Protein 4QDI (pdb70)

Secondary structure (DSSP, 8-state):
-----B-HHHHHHHHT-EEGGG---SS-B-EEE--TTT--TTEEEE--EETTEEGGGGHHHHHHTT--EEEESS--SSSSEEEE-S-HHHHHHHHHHHHHHH-TT-EEEEEE-SS-HHHHHHHHHHHHHHHS-EEE--TT--STTHHHHHHTT--TT--EEEEE----STTHHHHHHHHH--SEEEE----PPPTT-TTHHHHHHHHHGGGGTTPPTT-EEEEESSSTTHHHHHHHTTTSEEEEESTTSSBEEEEEEE-SS-EEEEEEETTEEEEEEESS-SHHHHHHHHHHHHHHHHTT--HHHHHHHHHT--PPTTSSEEEEETTEEEEE--S---HHHHHHHHHHHHTS-SEEEEEB---TT-TTTHHHHHHHHHHHHTTSS-SBEEEESTTHHHHHHHHSTTTTTEEEES-HHHHHHHHHHHHHTT-S--EEEEE---GGG-HHHHHHHHH--

Radius of gyration: 24.35 Å; Cα contacts (8 Å, |Δi|>4): 1030; chains: 1; bounding box: 67×55×60 Å

Nearest PDB structures (foldseek):
  4qdi-assembly1_A  TM=1.002E+00  e=4.844E-98  Acinetobacter baumannii AB307-0294
  4ziy-assembly1_A  TM=9.920E-01  e=1.081E-87  Acinetobacter baumannii AB5075
  4qf5-assembly2_B  TM=9.243E-01  e=7.852E-89  Acinetobacter baumannii AB307-0294
  4cvk-assembly1_A  TM=8.234E-01  e=1.885E-43  Pseudomonas aeruginosa PAO1
  3zm6-assembly1_A  TM=6.367E-01  e=4.715E-33  Streptococcus pneumoniae R6

Foldseek 3Di:
DQFDWAAQVLLCVLQVFAKVVNDHDPDIAREEDADLQPQAARHEHQWAADDPGTSVVRPVSNVVRHAQHYEECDDDPDRHIYGHHPHSLVSLLSSLLSLLVVLVLAAEEEEEEQDLQQQLQLLLCLLVVVPFDEQEQDDPLAWSNSLSNSSSRDDNRHNYYYHYHYDQADPGLLNSLQSNQHLEYEYLAQDFAADVHPCTSVRSLNRRLSNLVRRDPQGEYEAECDYPCRVVSCVSNVVYHYFYFDPPGQWYWPPWDFALQWIWTWIHHPQGIDIATARHGDPVSRSSLSSSQRRCVSVVRHPVSSRVSRNPGDGDFLCQDWDDDPLEIETRNAAADDLVRVVVLLVSQVSDDWAGEEAEEQRPRPVPCSLVSLLCCLCVSLVDPHQAYEYEDPNQVSSCNSVVVRNVRYDYYHALVVCLVVVLVVPCVVPPIYYYYHYYHGNVNPCVVSVVVNSVD

CATH classification: 3.40.1390.10 (+2 more: 3.40.1190.10, 3.90.190.20)

InterPro domains:
  IPR000713 Mur ligase, N-terminal catalytic domain [PF01225] (36-87)
  IPR004101 Mur ligase, C-terminal [PF02875] (326-436)
  IPR005863 UDP-N-acetylmuramoyl-tripeptide--D-alanyl-D-alanine ligase [MF_02019] (14-463)
  IPR005863 UDP-N-acetylmuramoyl-tripeptide--D-alanyl-D-alanine ligase [TIGR01143] (42-461)
  IPR013221 Mur ligase, central [PF08245] (120-303)
  IPR035911 MurE/MurF, N-terminal [SSF63418] (13-109)
  IPR036565 Mur-like, catalytic domain superfamily [G3DSA:3.40.1190.10] (94-322)
  IPR036565 Mur-like, catalytic domain superfamily [SSF53623] (114-323)
  IPR036615 Mur ligase, C-terminal domain superfamily [G3DSA:3.90.190.20] (323-466)
  IPR036615 Mur ligase, C-terminal domain superfamily [SSF53244] (325-461)
  IPR051046 MurCDEF Family: Cell Wall and Coenzyme F430 Synthesis [PTHR43024] (14-463)

Solvent-accessible surface area: 20501 Å² total; per-residue (Å²): 130,109,52,51,52,7,59,12,118,58,0,52,82,15,13,138,8,129,18,34,168,125,96,90,18,163,107,104,1,78,76,19,21,38,44,11,164,98,2,80,70,28,0,0,0,0,0,13,91,33,164,223,105,24,9,7,108,96,2,73,75,0,42,86,76,29,1,118,11,0,0,0,31,101,65,40,154,39,88,4,10,3,0,11,10,104,58,0,86,86,2,1,2,64,0,0,31,48,16,18,123,103,9,92,67,4,99,0,0,0,0,0,0,35,71,22,34,18,12,0,4,42,0,0,4,24,0,0,67,95,70,22,63,23,18,43,2,129,52,113,45,24,72,59,29,1,0,0,52,1,0,17,38,0,66,141,65,8,66,34,1,0,0,5,0,17,15,54,103,145,37,75,0,36,72,2,0,123,16,0,56,0,35,3,0,0,0,7,43,6,20,120,30,112,114,84,32,198,36,24,76,81,11,7,6,132,0,1,14,22,0,2,156,40,13,46,114,168,8,18,0,0,0,3,46,112,29,109,17,16,71,86,0,90,111,44,0,150,95,42,110,50,35,5,11,15,132,71,14,54,0,60,24,48,121,59,107,77,68,64,82,27,0,29,0,42,0,49,16,79,128,35,63,32,90,0,152,0,57,14,3,20,98,132,20,2,83,15,0,5,0,0,0,0,0,0,16,22,27,67,9,50,9,116,37,0,16,111,0,0,58,113,5,147,32,12,82,4,58,36,32,45,58,144,103,90,86,44,25,14,0,17,14,3,80,68,10,64,51,94,33,0,89,46,4,8,101,17,0,28,77,13,123,37,33,34,2,0,0,2,3,9,8,30,148,48,76,104,44,10,132,93,22,2,43,40,2,0,96,54,7,0,63,21,98,4,53,47,1,1,1,9,9,161,79,2,54,2,0,66,59,2,1,51,99,59,56,147,49,4,33,22,34,120,62,30,80,46,0,44,76,65,2,72,60,8,23,139,97,23,51,131,90,51,2,3,6,0,0,8,0,10,117,125,17,89,2,47,56,0,16,50,60,14,52,163,92

B-factor: mean 41.34, std 25.33, range [12.72, 108.92]

Structure (mmCIF, N/CA/C/O backbone):
data_4QDI
#
_entry.id   4QDI
#
_cell.length_a   85.783
_cell.length_b   85.783
_cell.length_c   130.203
_cell.angle_alpha   90.00
_cell.angle_beta   90.00
_cell.angle_gamma   120.00
#
_symmetry.space_group_name_H-M   'P 32 2 1'
#
loop_
_entity.id
_entity.type
_entity.pdbx_description
1 polymer 'UDP-N-acetylmuramoyl-tripeptide--D-alanyl-D-alanine ligase'
2 non-polymer "ADENOSINE-5'-TRIPHOSPHATE"
3 non-polymer "URIDINE-5'-DIPHOSPHATE"
4 non-polymer 'MAGNESIUM ION'
5 non-polymer 1,2-ETHANEDIOL
6 water water
#
loop_
_atom_site.group_PDB
_atom_site.id
_atom_site.type_symbol
_atom_site.label_atom_id
_atom_site.label_alt_id
_atom_site.label_comp_id
_atom_site.label_asym_id
_atom_site.label_entity_id
_atom_site.label_seq_id
_atom_site.pdbx_PDB_ins_code
_atom_site.Cartn_x
_atom_site.Cartn_y
_atom_site.Cartn_z
_atom_site.occupancy
_atom_site.B_iso_or_equiv
_atom_site.auth_seq_id
_atom_site.auth_comp_id
_atom_site.auth_asym_id
_atom_site.auth_atom_id
_atom_site.pdbx_PDB_model_num
ATOM 1 N N . VAL A 1 15 ? -23.482 8.477 -11.262 1.00 58.15 9 VAL A N 1
ATOM 2 C CA . VAL A 1 15 ? -22.126 7.901 -11.029 1.00 58.06 9 VAL A CA 1
ATOM 3 C C . VAL A 1 15 ? -21.146 8.363 -12.109 1.00 57.75 9 VAL A C 1
ATOM 4 O O . VAL A 1 15 ? -21.558 8.835 -13.170 1.00 59.14 9 VAL A O 1
ATOM 6 N N . PRO A 1 16 ? -19.833 8.238 -11.851 1.00 56.25 10 PRO A N 1
ATOM 7 C CA . PRO A 1 16 ? -19.247 7.697 -10.620 1.00 53.83 10 PRO A CA 1
ATOM 8 C C . PRO A 1 16 ? -19.564 8.560 -9.403 1.00 50.26 10 PRO A C 1
ATOM 9 O O . PRO A 1 16 ? -20.281 9.560 -9.495 1.00 51.09 10 PRO A O 1
ATOM 13 N N . LEU A 1 17 ? -19.030 8.157 -8.261 1.00 44.17 11 LEU A N 1
ATOM 14 C CA . LEU A 1 17 ? -19.227 8.898 -7.031 1.00 39.30 11 LEU A CA 1
ATOM 15 C C . LEU A 1 17 ? -17.860 9.196 -6.441 1.00 35.88 11 LEU A C 1
ATOM 16 O O . LEU A 1 17 ? -16.932 8.397 -6.559 1.00 32.95 11 LEU A O 1
ATOM 21 N N . GLU A 1 18 ? -17.722 10.358 -5.825 1.00 32.90 12 GLU A N 1
ATOM 22 C CA . GLU A 1 18 ? -16.460 10.687 -5.201 1.00 31.54 12 GLU A CA 1
ATOM 23 C C . GLU A 1 18 ? -16.469 9.881 -3.910 1.00 29.80 12 GLU A C 1
ATOM 24 O O . GLU A 1 18 ? -17.405 9.980 -3.118 1.00 29.19 12 GLU A O 1
ATOM 30 N N . PRO A 1 19 ? -15.439 9.054 -3.691 1.00 29.48 13 PRO A N 1
ATOM 31 C CA . PRO A 1 19 ? -15.361 8.231 -2.482 1.00 30.57 13 PRO A CA 1
ATOM 32 C C . PRO A 1 19 ? -15.197 8.997 -1.173 1.00 29.28 13 PRO A C 1
ATOM 33 O O . PRO A 1 19 ? -14.896 10.190 -1.160 1.00 29.56 13 PRO A O 1
ATOM 37 N N . TRP A 1 20 ? -15.419 8.290 -0.073 1.00 28.42 14 TRP A N 1
ATOM 38 C CA . TRP A 1 20 ? -15.278 8.853 1.263 1.00 27.80 14 TRP A CA 1
ATOM 39 C C . TRP A 1 20 ? -14.176 8.107 1.985 1.00 29.21 14 TRP A C 1
ATOM 40 O O . TRP A 1 20 ? -13.940 6.928 1.718 1.00 28.60 14 TRP A O 1
ATOM 51 N N . THR A 1 21 ? -13.505 8.789 2.905 1.00 28.90 15 THR A N 1
ATOM 52 C CA . THR A 1 21 ? -12.478 8.141 3.702 1.00 28.50 15 THR A CA 1
ATOM 53 C C . THR A 1 21 ? -13.159 7.892 5.042 1.00 27.98 15 THR A C 1
ATOM 54 O O . THR A 1 21 ? -14.192 8.494 5.337 1.00 27.64 15 THR A O 1
ATOM 58 N N . ALA A 1 22 ? -12.603 7.002 5.852 1.00 28.40 16 ALA A N 1
ATOM 59 C CA . ALA A 1 22 ? -13.191 6.725 7.154 1.00 27.88 16 ALA A CA 1
ATOM 60 C C . ALA A 1 22 ? -13.195 8.004 7.992 1.00 29.11 16 ALA A C 1
ATOM 61 O O . ALA A 1 22 ? -14.162 8.307 8.693 1.00 28.21 16 ALA A O 1
ATOM 63 N N . GLN A 1 23 ? -12.105 8.758 7.908 1.00 30.16 17 GLN A N 1
ATOM 64 C CA . GLN A 1 23 ? -11.979 9.999 8.662 1.00 31.48 17 GLN A CA 1
ATOM 65 C C . GLN A 1 23 ? -13.104 10.974 8.327 1.00 29.12 17 GLN A C 1
ATOM 66 O O . GLN A 1 23 ? -13.739 11.526 9.222 1.00 29.64 17 GLN A O 1
ATOM 72 N N . GLN A 1 24 ? -13.348 11.183 7.037 1.00 28.87 18 GLN A N 1
ATOM 73 C CA . GLN A 1 24 ? -14.401 12.100 6.614 1.00 27.89 18 GLN A CA 1
ATOM 74 C C . GLN A 1 24 ? -15.764 11.650 7.137 1.00 28.26 18 GLN A C 1
ATOM 75 O O . GLN A 1 24 ? -16.552 12.465 7.606 1.00 28.20 18 GLN A O 1
ATOM 81 N N . LEU A 1 25 ? -16.046 10.354 7.059 1.00 27.10 19 LEU A N 1
ATOM 82 C CA . LEU A 1 25 ? -17.325 9.853 7.556 1.00 26.78 19 LEU A CA 1
ATOM 83 C C . LEU A 1 25 ? -17.459 10.181 9.039 1.00 26.24 19 LEU A C 1
ATOM 84 O O . LEU A 1 25 ? -18.470 10.726 9.479 1.00 25.05 19 LEU A O 1
ATOM 89 N N . GLN A 1 26 ? -16.422 9.847 9.799 1.00 26.22 20 GLN A N 1
ATOM 90 C CA . GLN A 1 26 ? -16.413 10.069 11.238 1.00 28.51 20 GLN A CA 1
ATOM 91 C C . GLN A 1 26 ? -16.554 11.545 11.589 1.00 28.81 20 GLN A C 1
ATOM 92 O O . GLN A 1 26 ? -17.346 11.903 12.457 1.00 30.66 20 GLN A O 1
ATOM 98 N N . GLN A 1 27 ? -15.800 12.402 10.909 1.00 31.24 21 GLN A N 1
ATOM 99 C CA . GLN A 1 27 ? -15.861 13.833 11.194 1.00 32.65 21 GLN A CA 1
ATOM 100 C C . GLN A 1 27 ? -17.211 14.475 10.887 1.00 30.79 21 GLN A C 1
ATOM 101 O O . GLN A 1 27 ? -17.697 15.302 11.656 1.00 30.98 21 GLN A O 1
ATOM 107 N N . ALA A 1 28 ? -17.826 14.092 9.776 1.00 28.62 22 ALA A N 1
ATOM 108 C CA . ALA A 1 28 ? -19.117 14.666 9.413 1.00 27.28 22 ALA A CA 1
ATOM 109 C C . ALA A 1 28 ? -20.227 14.247 10.372 1.00 25.85 22 ALA A C 1
ATOM 110 O O . ALA A 1 28 ? -21.169 15.003 10.607 1.00 24.33 22 ALA A O 1
ATOM 112 N N . THR A 1 29 ? -20.116 13.042 10.925 1.00 24.45 23 THR A N 1
ATOM 113 C CA . THR A 1 29 ? -21.139 12.531 11.834 1.00 23.92 23 THR A CA 1
ATOM 114 C C . THR A 1 29 ? -20.753 12.625 13.298 1.00 24.07 23 THR A C 1
ATOM 115 O O . THR A 1 29 ? -21.617 12.572 14.168 1.00 24.12 23 THR A O 1
AT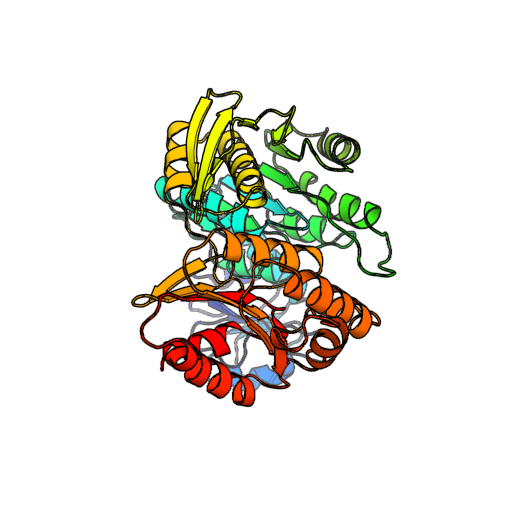OM 119 N N . GLN A 1 30 ? -19.456 12.754 13.561 1.00 26.96 24 GLN A N 1
ATOM 120 C CA . GLN A 1 30 ? -18.941 12.808 14.925 1.00 28.95 24 GLN A CA 1
ATOM 121 C C . GLN A 1 30 ? -19.268 11.494 15.641 1.00 28.34 24 GLN A C 1
ATOM 122 O O . GLN A 1 30 ? -19.458 11.458 16.857 1.00 27.43 24 GLN A O 1
ATOM 128 N N . GLY A 1 31 ? -19.339 10.413 14.867 1.00 28.37 25 GLY A N 1
ATOM 129 C CA . GLY A 1 31 ? -19.619 9.110 15.444 1.00 28.50 25 GLY A CA 1
ATOM 130 C C . GLY A 1 31 ? -18.311 8.466 15.865 1.00 29.15 25 GLY A C 1
ATOM 131 O O . GLY A 1 31 ? -17.263 9.115 15.848 1.00 28.51 25 GLY A O 1
ATOM 132 N N . TYR A 1 32 ? -18.356 7.196 16.247 1.00 27.98 26 TYR A N 1
ATOM 133 C CA . TYR A 1 32 ? -17.144 6.498 16.653 1.00 29.17 26 TYR A CA 1
ATOM 134 C C . TYR A 1 32 ? -17.147 5.086 16.094 1.00 30.10 26 TYR A C 1
ATOM 135 O O . TYR A 1 32 ? -18.196 4.449 16.002 1.00 29.50 26 TYR A O 1
ATOM 144 N N . TRP A 1 33 ? -15.969 4.602 15.718 1.00 30.41 27 TRP A N 1
ATOM 145 C CA . TRP A 1 33 ? -15.855 3.262 15.163 1.00 31.97 27 TRP A CA 1
ATOM 146 C C . TRP A 1 33 ? -15.926 2.205 16.255 1.00 32.52 27 TRP A C 1
ATOM 147 O O . TRP A 1 33 ? -15.087 2.160 17.156 1.00 33.52 27 TRP A O 1
ATOM 158 N N . HIS A 1 34 ? -16.952 1.364 16.172 1.00 32.26 28 HIS A N 1
ATOM 159 C CA . HIS A 1 34 ? -17.166 0.303 17.143 1.00 32.12 28 HIS A CA 1
ATOM 160 C C . HIS A 1 34 ? -15.898 -0.520 17.359 1.00 33.33 28 HIS A C 1
ATOM 161 O O . HIS A 1 34 ? -15.247 -0.940 16.403 1.00 32.43 28 HIS A O 1
ATOM 168 N N . LYS A 1 35 ? -15.558 -0.736 18.627 1.00 36.22 29 LYS A N 1
ATOM 169 C CA . LYS A 1 35 ? -14.379 -1.507 19.007 1.00 39.60 29 LYS A CA 1
ATOM 170 C C . LYS A 1 35 ? -13.124 -1.091 18.247 1.00 40.90 29 LYS A C 1
ATOM 171 O O . LYS A 1 35 ? -12.227 -1.902 18.017 1.00 41.77 29 LYS A O 1
ATOM 177 N N . ASP A 1 36 ? -13.075 0.180 17.863 1.00 42.47 30 ASP A N 1
ATOM 178 C CA . ASP A 1 36 ? -11.936 0.742 17.146 1.00 44.62 30 ASP A CA 1
ATOM 179 C C . ASP A 1 36 ? -11.595 0.091 15.814 1.00 45.28 30 ASP A C 1
ATOM 180 O O . ASP A 1 36 ? -10.457 0.179 15.353 1.00 45.37 30 ASP A O 1
ATOM 185 N N . GLN A 1 37 ? -12.574 -0.566 15.200 1.00 45.55 31 GLN A N 1
ATOM 186 C CA . GLN A 1 37 ? -12.367 -1.192 13.899 1.00 45.61 31 GLN A CA 1
ATOM 187 C C . GLN A 1 37 ? -12.553 -0.111 12.843 1.00 45.02 31 GLN A C 1
ATOM 188 O O . GLN A 1 37 ? -13.682 0.243 12.508 1.00 43.88 31 GLN A O 1
ATOM 194 N N . ILE A 1 38 ? -11.447 0.414 12.326 1.00 45.00 32 ILE A N 1
ATOM 195 C CA . ILE A 1 38 ? -11.500 1.468 11.320 1.00 44.72 32 ILE A CA 1
ATOM 196 C C . ILE A 1 38 ? -11.192 0.948 9.921 1.00 44.90 32 ILE A C 1
ATOM 197 O O . ILE A 1 38 ? -10.158 0.319 9.699 1.00 45.65 32 ILE A O 1
ATOM 202 N N . PRO A 1 39 ? -12.091 1.205 8.956 1.00 44.00 33 PRO A N 1
ATOM 203 C CA . PRO A 1 39 ? -11.878 0.749 7.579 1.00 44.65 33 PRO A CA 1
ATOM 204 C C . PRO A 1 39 ? -10.548 1.290 7.055 1.00 45.50 33 PRO A C 1
ATOM 205 O O . PRO A 1 39 ? -10.250 2.473 7.225 1.00 45.83 33 PRO A O 1
ATOM 209 N N . GLN A 1 40 ? -9.751 0.428 6.431 1.00 46.75 34 GLN A N 1
ATOM 210 C CA . GLN A 1 40 ? -8.459 0.849 5.892 1.00 48.48 34 GLN A CA 1
ATOM 211 C C . GLN A 1 40 ? -8.536 1.196 4.409 1.00 47.97 34 GLN A C 1
ATOM 212 O O . GLN A 1 40 ? -7.547 1.613 3.807 1.00 49.24 34 GLN A O 1
ATOM 218 N N . THR A 1 41 ? -9.718 1.016 3.829 1.00 46.13 35 THR A N 1
ATOM 219 C CA . THR A 1 41 ? -9.953 1.332 2.425 1.00 44.61 35 THR A CA 1
ATOM 220 C C . THR A 1 41 ? -11.065 2.368 2.376 1.00 41.58 35 THR A C 1
ATOM 221 O O . THR A 1 41 ? -11.846 2.486 3.318 1.00 41.32 35 THR A O 1
ATOM 225 N N . GLU A 1 42 ? -11.140 3.118 1.284 1.00 39.81 36 GLU A N 1
ATOM 226 C CA . GLU A 1 42 ? -12.166 4.141 1.160 1.00 38.44 36 GLU A CA 1
ATOM 227 C C . GLU A 1 42 ? -13.540 3.563 0.862 1.00 35.70 36 GLU A C 1
ATOM 228 O O . GLU A 1 42 ? -13.666 2.434 0.386 1.00 35.77 36 GLU A O 1
ATOM 234 N N . ILE A 1 43 ? -14.568 4.348 1.165 1.00 32.07 37 ILE A N 1
ATOM 235 C CA . ILE A 1 43 ? -15.950 3.950 0.920 1.00 30.03 37 ILE A CA 1
ATOM 236 C C . ILE A 1 43 ? -16.356 4.560 -0.415 1.00 28.27 37 ILE A C 1
ATOM 237 O O . ILE A 1 43 ? -16.321 5.776 -0.587 1.00 27.96 37 ILE A O 1
ATOM 242 N N . LYS A 1 44 ? -16.746 3.712 -1.358 1.00 27.57 38 LYS A N 1
ATOM 243 C CA . LYS A 1 44 ? -17.119 4.170 -2.691 1.00 25.89 38 LYS A CA 1
ATOM 244 C C . LYS A 1 44 ? -18.542 4.694 -2.795 1.00 25.67 38 LYS A C 1
ATOM 245 O O . LYS A 1 44 ? -18.859 5.488 -3.684 1.00 24.75 38 LYS A O 1
ATOM 251 N N . ARG A 1 45 ? -19.395 4.254 -1.880 1.00 24.45 39 ARG A N 1
ATOM 252 C CA . ARG A 1 45 ? -20.796 4.642 -1.908 1.00 23.63 39 ARG A CA 1
ATOM 253 C C . ARG A 1 45 ? -21.484 4.423 -0.561 1.00 22.52 39 ARG A C 1
ATOM 254 O O . ARG A 1 45 ? -21.124 3.519 0.196 1.00 22.95 39 ARG A O 1
ATOM 262 N N . ILE A 1 46 ? -22.474 5.262 -0.267 1.00 21.02 40 ILE A N 1
ATOM 263 C CA . ILE A 1 46 ? -23.240 5.156 0.966 1.00 21.12 40 ILE A CA 1
ATOM 264 C C . ILE A 1 46 ? -24.675 4.857 0.545 1.00 22.28 40 ILE A C 1
ATOM 265 O O . ILE A 1 46 ? -25.308 5.665 -0.131 1.00 21.65 40 ILE A O 1
ATOM 270 N N . LEU A 1 47 ? -25.188 3.695 0.921 1.00 21.92 41 LEU A N 1
ATOM 271 C CA . LEU A 1 47 ? -26.554 3.360 0.540 1.00 22.47 41 LEU A CA 1
ATOM 272 C C . LEU A 1 47 ? -27.364 2.843 1.716 1.00 20.79 41 LEU A C 1
ATOM 273 O O . LEU A 1 47 ? -26.813 2.433 2.736 1.00 17.37 41 LEU A O 1
ATOM 278 N N . THR A 1 48 ? -28.682 2.864 1.555 1.00 18.88 42 THR A N 1
ATOM 279 C CA . THR A 1 48 ? -29.605 2.430 2.596 1.00 19.38 42 THR A CA 1
ATOM 280 C C . THR A 1 48 ? -30.356 1.142 2.243 1.00 18.98 42 THR A C 1
ATOM 281 O O . THR A 1 48 ? -31.133 0.641 3.052 1.00 21.96 42 THR A O 1
ATOM 285 N N . ASP A 1 49 ? -30.115 0.611 1.047 1.00 19.29 43 ASP A N 1
ATOM 286 C CA . ASP A 1 49 ? -30.786 -0.612 0.579 1.00 19.02 43 ASP A CA 1
ATOM 287 C C . ASP A 1 49 ? -29.922 -1.847 0.869 1.00 19.17 43 ASP A C 1
ATOM 288 O O . ASP A 1 49 ? -28.911 -2.068 0.197 1.00 19.15 43 ASP A O 1
ATOM 293 N N . SER A 1 50 ? -30.327 -2.663 1.841 1.00 17.92 44 SER A N 1
ATOM 294 C CA . SER A 1 50 ? -29.541 -3.843 2.217 1.00 19.03 44 SER A CA 1
ATOM 295 C C . SER A 1 50 ? -29.371 -4.876 1.110 1.00 18.16 44 SER A C 1
ATOM 296 O O . SER A 1 50 ? -28.477 -5.718 1.178 1.00 20.36 44 SER A O 1
ATOM 299 N N . ARG A 1 51 ? -30.223 -4.818 0.094 1.00 19.62 45 ARG A N 1
ATOM 300 C CA . ARG A 1 51 ? -30.142 -5.762 -1.014 1.00 22.28 45 ARG A CA 1
ATOM 301 C C . ARG A 1 51 ? -28.970 -5.484 -1.944 1.00 23.51 45 ARG A C 1
ATOM 302 O O . ARG A 1 51 ? -28.466 -6.393 -2.606 1.00 22.86 45 ARG A O 1
ATOM 310 N N . HIS A 1 52 ? -28.538 -4.228 -1.987 1.00 24.13 46 HIS A N 1
ATOM 311 C CA . HIS A 1 52 ? -27.469 -3.816 -2.888 1.00 24.05 46 HIS A CA 1
ATOM 312 C C . HIS A 1 52 ? -26.111 -3.496 -2.270 1.00 23.93 46 HIS A C 1
ATOM 313 O O . HIS A 1 52 ? -25.137 -3.293 -2.996 1.00 21.91 46 HIS A O 1
ATOM 320 N N . ALA A 1 53 ? -26.033 -3.440 -0.945 1.00 21.77 47 ALA A N 1
ATOM 321 C CA . ALA A 1 53 ? -24.760 -3.141 -0.291 1.00 20.06 47 ALA A CA 1
ATOM 322 C C . ALA A 1 53 ? -23.738 -4.212 -0.661 1.00 23.34 47 ALA A C 1
ATOM 323 O O . ALA A 1 53 ? -24.038 -5.408 -0.632 1.00 25.40 47 ALA A O 1
ATOM 325 N N . GLU A 1 54 ? -22.532 -3.791 -1.021 1.00 24.04 48 GLU A N 1
ATOM 326 C CA . GLU A 1 54 ? -21.490 -4.739 -1.407 1.00 25.22 48 GLU A CA 1
ATOM 327 C C . GLU A 1 54 ? -20.133 -4.268 -0.909 1.00 25.65 48 GLU A C 1
ATOM 328 O O . GLU A 1 54 ? -20.037 -3.244 -0.232 1.00 21.91 48 GLU A O 1
ATOM 334 N N . SER A 1 55 ? -19.086 -5.015 -1.254 1.00 24.03 49 SER A N 1
ATOM 335 C CA . SER A 1 55 ? -17.738 -4.661 -0.835 1.00 24.84 49 SER A CA 1
ATOM 336 C C . SER A 1 55 ? -17.393 -3.268 -1.334 1.00 24.91 49 SER A C 1
ATOM 337 O O . SER A 1 55 ? -17.501 -2.987 -2.524 1.00 24.28 49 SER A O 1
ATOM 340 N N . GLY A 1 56 ? -16.981 -2.402 -0.415 1.00 25.46 50 GLY A N 1
ATOM 341 C CA . GLY A 1 56 ? -16.637 -1.041 -0.783 1.00 25.90 50 GLY A CA 1
ATOM 342 C C . GLY A 1 56 ? -17.694 -0.047 -0.340 1.00 25.25 50 GLY A C 1
ATOM 343 O O . GLY A 1 56 ? -17.421 1.146 -0.215 1.00 25.25 50 GLY A O 1
ATOM 344 N N . ASP A 1 57 ? -18.911 -0.532 -0.113 1.00 24.72 51 ASP A N 1
ATOM 345 C CA . ASP A 1 57 ? -19.997 0.338 0.323 1.00 23.82 51 ASP A CA 1
ATOM 346 C C . ASP A 1 57 ? -20.042 0.470 1.834 1.00 22.62 51 ASP A C 1
ATOM 347 O O . ASP A 1 57 ? -19.423 -0.299 2.575 1.00 23.46 51 ASP A O 1
ATOM 352 N N . ALA A 1 58 ? -20.804 1.461 2.272 1.00 22.14 52 ALA A N 1
ATOM 353 C CA . ALA A 1 58 ? -21.045 1.698 3.673 1.00 21.03 52 ALA A CA 1
ATOM 354 C C . ALA A 1 58 ? -22.564 1.591 3.744 1.00 20.66 52 ALA A C 1
ATOM 355 O O . ALA A 1 58 ? -23.283 2.351 3.083 1.00 21.03 52 ALA A O 1
ATOM 357 N N . PHE A 1 59 ? -23.052 0.620 4.506 1.00 19.22 53 PHE A N 1
ATOM 358 C CA . PHE A 1 59 ? -24.490 0.446 4.661 1.00 18.42 53 PHE A CA 1
ATOM 359 C C . PHE A 1 59 ? -25.007 1.332 5.793 1.00 18.31 53 PHE A C 1
ATOM 360 O O . PHE A 1 59 ? -24.643 1.144 6.954 1.00 18.80 53 PHE A O 1
ATOM 368 N N . LEU A 1 60 ? -25.860 2.293 5.450 1.00 19.83 54 LEU A N 1
ATOM 369 C CA . LEU A 1 60 ? -26.441 3.211 6.432 1.00 19.68 54 LEU A CA 1
ATOM 370 C C . LEU A 1 60 ? -27.810 2.669 6.843 1.00 19.05 54 LEU A C 1
ATOM 371 O O . LEU A 1 60 ? -28.761 2.727 6.055 1.00 18.74 54 LEU A O 1
ATOM 376 N N . ALA A 1 61 ? -27.903 2.161 8.074 1.00 18.39 55 ALA A N 1
ATOM 377 C CA . ALA A 1 61 ? -29.137 1.569 8.596 1.00 19.66 55 ALA A CA 1
ATOM 378 C C . ALA A 1 61 ? -30.142 2.570 9.144 1.00 20.18 55 ALA A C 1
ATOM 379 O O . ALA A 1 61 ? -29.931 3.156 10.205 1.00 20.20 55 ALA A O 1
ATOM 381 N N . LEU A 1 62 ? -31.258 2.721 8.442 1.00 21.46 56 LEU A N 1
ATOM 382 C CA . LEU A 1 62 ? -32.301 3.644 8.863 1.00 23.97 56 LEU A CA 1
ATOM 383 C C . LEU A 1 62 ? -33.451 2.882 9.494 1.00 25.54 56 LEU A C 1
ATOM 384 O O . LEU A 1 62 ? -33.659 1.705 9.207 1.00 25.16 56 LEU A O 1
ATOM 389 N N . LYS A 1 63 ? -34.191 3.546 10.371 1.00 25.07 57 LYS A N 1
ATOM 390 C CA . LYS A 1 63 ? -35.344 2.908 10.980 1.00 27.26 57 LYS A CA 1
ATOM 391 C C . LYS A 1 63 ? -36.503 3.876 10.856 1.00 28.52 57 LYS A C 1
ATOM 392 O O . LYS A 1 63 ? -36.302 5.061 10.593 1.00 27.38 57 LYS A O 1
ATOM 398 N N . GLY A 1 64 ? -37.716 3.370 11.028 1.00 31.30 58 GLY A N 1
ATOM 399 C CA . GLY A 1 64 ? -38.881 4.224 10.915 1.00 34.49 58 GLY A CA 1
ATOM 400 C C . GLY A 1 64 ? -40.141 3.536 11.393 1.00 36.09 58 GLY A C 1
ATOM 401 O O . GLY A 1 64 ? -40.087 2.614 12.204 1.00 35.50 58 GLY A O 1
ATOM 402 N N . GLU A 1 65 ? -41.278 3.990 10.881 1.00 39.22 59 GLU A N 1
ATOM 403 C CA . GLU A 1 65 ? -42.567 3.430 11.257 1.00 42.83 59 GLU A CA 1
ATOM 404 C C . GLU A 1 65 ? -42.684 1.967 10.840 1.00 41.94 59 GLU A C 1
ATOM 405 O O . GLU A 1 65 ? -42.842 1.657 9.660 1.00 43.13 59 GLU A O 1
ATOM 411 N N . ARG A 1 66 ? -42.579 1.079 11.824 1.00 41.11 60 ARG A N 1
ATOM 412 C CA . ARG A 1 66 ? -42.702 -0.359 11.617 1.00 40.85 60 ARG A CA 1
ATOM 413 C C . ARG A 1 66 ? -41.569 -1.051 10.861 1.00 38.49 60 ARG A C 1
ATOM 414 O O . ARG A 1 66 ? -41.783 -2.087 10.228 1.00 39.68 60 ARG A O 1
ATOM 422 N N . PHE A 1 67 ? -40.365 -0.495 10.918 1.00 35.36 61 PHE A N 1
ATOM 423 C CA . PHE A 1 67 ? -39.239 -1.131 10.241 1.00 31.90 61 PHE A CA 1
ATOM 424 C C . PHE A 1 67 ? -37.925 -0.640 10.817 1.00 29.72 61 PHE A C 1
ATOM 425 O O . PHE A 1 67 ? -37.849 0.441 11.399 1.00 28.56 61 PHE A O 1
ATOM 433 N N . ASP A 1 68 ? -36.890 -1.445 10.644 1.00 26.86 62 ASP A N 1
ATOM 434 C CA . ASP A 1 68 ? -35.574 -1.096 11.134 1.00 22.61 62 ASP A CA 1
ATOM 435 C C . ASP A 1 68 ? -34.521 -1.819 10.310 1.00 22.10 62 ASP A C 1
ATOM 436 O O . ASP A 1 68 ? -34.294 -3.023 10.482 1.00 22.75 62 ASP A O 1
ATOM 441 N N . ALA A 1 69 ? -33.874 -1.083 9.411 1.00 18.43 63 ALA A N 1
ATOM 442 C CA . ALA A 1 69 ? -32.861 -1.672 8.551 1.00 18.93 63 ALA A CA 1
ATOM 443 C C . ALA A 1 69 ? -31.714 -2.308 9.330 1.00 18.34 63 ALA A C 1
ATOM 444 O O . ALA A 1 69 ? -30.896 -3.011 8.741 1.00 16.98 63 ALA A O 1
ATOM 446 N N . HIS A 1 70 ? -31.632 -2.061 10.642 1.00 17.20 64 HIS A N 1
ATOM 447 C CA . HIS A 1 70 ? -30.581 -2.707 11.426 1.00 18.10 64 HIS A CA 1
ATOM 448 C C . HIS A 1 70 ? -30.868 -4.213 11.393 1.00 18.65 64 HIS A C 1
ATOM 449 O O . HIS A 1 70 ? -29.972 -5.032 11.569 1.00 17.27 64 HIS A O 1
ATOM 456 N N . ASN A 1 71 ? -32.129 -4.568 11.167 1.00 17.99 65 ASN A N 1
ATOM 457 C CA . ASN A 1 71 ? -32.539 -5.977 11.090 1.00 19.97 65 ASN A CA 1
ATOM 458 C C . ASN A 1 71 ? -31.869 -6.714 9.928 1.00 20.55 65 ASN A C 1
ATOM 459 O O . ASN A 1 71 ? -31.746 -7.946 9.952 1.00 21.17 65 ASN A O 1
ATOM 464 N N . PHE A 1 72 ? -31.417 -5.968 8.921 1.00 19.44 66 PHE A N 1
ATOM 465 C CA . PHE A 1 72 ? -30.814 -6.584 7.739 1.00 18.36 66 PHE A CA 1
ATOM 466 C C . PHE A 1 72 ? -29.305 -6.470 7.595 1.00 18.58 66 PHE A C 1
ATOM 467 O O . PHE A 1 72 ? -28.773 -6.666 6.496 1.00 17.85 66 PHE A O 1
ATOM 475 N N . VAL A 1 73 ? -28.606 -6.158 8.679 1.00 18.31 67 VAL A N 1
ATOM 476 C CA . VAL A 1 73 ? -27.156 -6.007 8.586 1.00 19.53 67 VAL A CA 1
ATOM 477 C C . VAL A 1 73 ? -26.439 -7.293 8.182 1.00 19.88 67 VAL A C 1
ATOM 478 O O . VAL A 1 73 ? -25.457 -7.253 7.436 1.00 19.59 67 VAL A O 1
ATOM 482 N N . ALA A 1 74 ? -26.934 -8.435 8.653 1.00 19.60 68 ALA A N 1
ATOM 483 C CA . ALA A 1 74 ? -26.302 -9.712 8.312 1.00 19.21 68 ALA A CA 1
ATOM 484 C C . ALA A 1 74 ? -26.348 -9.954 6.806 1.00 18.97 68 ALA A C 1
ATOM 485 O O . ALA A 1 74 ? -25.473 -10.618 6.248 1.00 19.06 68 ALA A O 1
ATOM 487 N N . GLN A 1 75 ? -27.372 -9.418 6.150 1.00 17.87 69 GLN A N 1
ATOM 488 C CA . GLN A 1 75 ? -27.505 -9.581 4.710 1.00 18.34 69 GLN A CA 1
ATOM 489 C C . GLN A 1 75 ? -26.407 -8.827 3.960 1.00 18.75 69 GLN A C 1
ATOM 490 O O . GLN A 1 75 ? -25.864 -9.340 2.983 1.00 19.15 69 GLN A O 1
ATOM 496 N N . VAL A 1 76 ? -26.069 -7.614 4.399 1.00 17.98 70 VAL A N 1
ATOM 497 C CA . VAL A 1 76 ? -25.019 -6.879 3.701 1.00 20.08 70 VAL A CA 1
ATOM 498 C C . VAL A 1 76 ? -23.665 -7.514 4.000 1.00 19.32 70 VAL A C 1
ATOM 499 O O . VAL A 1 76 ? -22.769 -7.491 3.159 1.00 20.81 70 VAL A O 1
ATOM 503 N N . VAL A 1 77 ? -23.519 -8.083 5.195 1.00 19.55 71 VAL A N 1
ATOM 504 C CA . VAL A 1 77 ? -22.269 -8.746 5.562 1.00 21.66 71 VAL A CA 1
ATOM 505 C C . VAL A 1 77 ? -22.072 -9.982 4.678 1.00 21.68 71 VAL A C 1
ATOM 506 O O . VAL A 1 77 ? -20.983 -10.225 4.159 1.00 23.62 71 VAL A O 1
ATOM 510 N N . ALA A 1 78 ? -23.134 -10.758 4.506 1.00 23.16 72 ALA A N 1
ATOM 511 C CA . ALA A 1 78 ? -23.074 -11.956 3.677 1.00 23.46 72 ALA A CA 1
ATOM 512 C C . ALA A 1 78 ? -22.771 -11.585 2.232 1.00 24.11 72 ALA A C 1
ATOM 513 O O . ALA A 1 78 ? -22.191 -12.373 1.489 1.00 24.67 72 ALA A O 1
ATOM 515 N N . ASN A 1 79 ? -23.159 -10.376 1.836 1.00 25.14 73 ASN A N 1
ATOM 516 C CA . ASN A 1 79 ? -22.941 -9.919 0.469 1.00 25.80 73 ASN A CA 1
ATOM 517 C C . ASN A 1 79 ? -21.606 -9.219 0.214 1.00 25.92 73 ASN A C 1
ATOM 518 O O . ASN A 1 79 ? -21.369 -8.722 -0.884 1.00 27.82 73 ASN A O 1
ATOM 523 N N . GLY A 1 80 ? -20.740 -9.171 1.222 1.00 27.26 74 GLY A N 1
ATOM 524 C CA . GLY A 1 80 ? -19.432 -8.561 1.026 1.00 26.64 74 GLY A CA 1
ATOM 525 C C . GLY A 1 80 ? -19.188 -7.186 1.616 1.00 27.51 74 GLY A C 1
ATOM 526 O O . GLY A 1 80 ? -18.049 -6.720 1.639 1.00 26.24 74 GLY A O 1
ATOM 527 N N . CYS A 1 81 ? -20.241 -6.532 2.092 1.00 26.92 75 CYS A N 1
ATOM 528 C CA . CYS A 1 81 ? -20.104 -5.203 2.681 1.00 27.17 75 CYS A CA 1
ATOM 529 C C . CYS A 1 81 ? -19.353 -5.295 4.008 1.00 27.87 75 CYS A C 1
ATOM 530 O O . CYS A 1 81 ? -19.673 -6.135 4.856 1.00 27.22 75 CYS A O 1
ATOM 533 N N . GLN A 1 82 ? -18.350 -4.436 4.182 1.00 26.72 76 GLN A N 1
ATOM 534 C CA . GLN A 1 82 ? -17.548 -4.437 5.403 1.00 26.93 76 GLN A CA 1
ATOM 535 C C . GLN A 1 82 ? -17.616 -3.125 6.181 1.00 27.19 76 GLN A C 1
ATOM 536 O O . GLN A 1 82 ? -16.808 -2.888 7.085 1.00 27.44 76 GLN A O 1
ATOM 542 N N . VAL A 1 83 ? -18.580 -2.275 5.839 1.00 24.55 77 VAL A N 1
ATOM 543 C CA . VAL A 1 83 ? -18.735 -0.999 6.528 1.00 23.50 77 VAL A CA 1
ATOM 544 C C . VAL A 1 83 ? -20.203 -0.658 6.676 1.00 22.27 77 VAL A C 1
ATOM 545 O O . VAL A 1 83 ? -20.965 -0.758 5.716 1.00 21.23 77 VAL A O 1
ATOM 549 N N . ALA A 1 84 ? -20.591 -0.256 7.881 1.00 21.18 78 ALA A N 1
ATOM 550 C CA . ALA A 1 84 ? -21.972 0.128 8.154 1.00 22.42 78 ALA A CA 1
ATOM 551 C C . ALA A 1 84 ? -22.014 1.350 9.069 1.00 22.32 78 ALA A C 1
ATOM 552 O O . ALA A 1 84 ? -21.089 1.590 9.847 1.00 22.54 78 ALA A O 1
ATOM 554 N N . ILE A 1 85 ? -23.084 2.129 8.952 1.00 20.74 79 ILE A N 1
ATOM 555 C CA . ILE A 1 85 ? -23.283 3.306 9.790 1.00 20.69 79 ILE A CA 1
ATOM 556 C C . ILE A 1 85 ? -24.571 2.983 10.522 1.00 20.53 79 ILE A C 1
ATOM 557 O O . ILE A 1 85 ? -25.639 2.884 9.908 1.00 19.65 79 ILE A O 1
ATOM 562 N N . VAL A 1 86 ? -24.464 2.812 11.837 1.00 21.95 80 VAL A N 1
ATOM 563 C CA . VAL A 1 86 ? -25.594 2.395 12.657 1.00 21.74 80 VAL A CA 1
ATOM 564 C C . VAL A 1 86 ? -25.830 3.197 13.940 1.00 22.38 80 VAL A C 1
ATOM 565 O O . VAL A 1 86 ? -24.978 3.970 14.374 1.00 23.48 80 VAL A O 1
ATOM 569 N N . GLU A 1 87 ? -26.994 2.990 14.551 1.00 22.26 81 GLU A N 1
A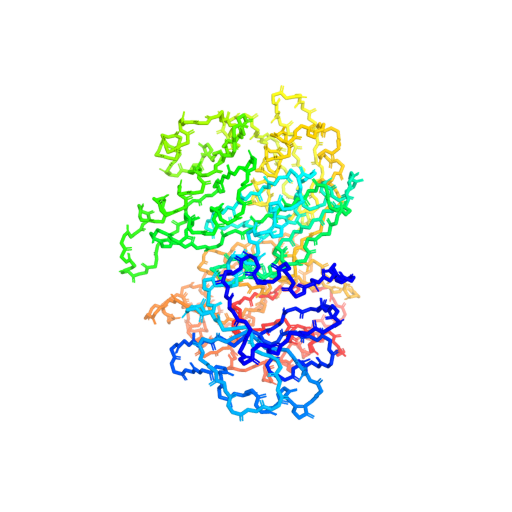TOM 570 C CA . GLU A 1 87 ? -27.341 3.672 15.796 1.00 26.21 81 GLU A CA 1
ATOM 571 C C . GLU A 1 87 ? -26.946 2.829 17.006 1.00 28.59 81 GLU A C 1
ATOM 572 O O . GLU A 1 87 ? -26.836 3.332 18.120 1.00 29.74 81 GLU A O 1
ATOM 578 N N . ARG A 1 88 ? -26.744 1.538 16.785 1.00 32.25 82 ARG A N 1
ATOM 579 C CA . ARG A 1 88 ? -26.349 0.644 17.863 1.00 34.99 82 ARG A CA 1
ATOM 580 C C . ARG A 1 88 ? -25.452 -0.452 17.309 1.00 36.45 82 ARG A C 1
ATOM 581 O O . ARG A 1 88 ? -25.731 -1.023 16.253 1.00 37.23 82 ARG A O 1
ATOM 589 N N . PRO A 1 89 ? -24.352 -0.755 18.012 1.00 37.46 83 PRO A N 1
ATOM 590 C CA . PRO A 1 89 ? -23.438 -1.795 17.539 1.00 38.27 83 PRO A CA 1
ATOM 591 C C . PRO A 1 89 ? -24.143 -3.128 17.336 1.00 38.50 83 PRO A C 1
ATOM 592 O O . PRO A 1 89 ? -24.923 -3.567 18.178 1.00 36.63 83 PRO A O 1
ATOM 596 N N . ILE A 1 90 ? -23.869 -3.754 16.199 1.00 39.75 84 ILE A N 1
ATOM 597 C CA . ILE A 1 90 ? -24.460 -5.037 15.858 1.00 40.70 84 ILE A CA 1
ATOM 598 C C . ILE A 1 90 ? -23.399 -6.120 15.998 1.00 41.04 84 ILE A C 1
ATOM 599 O O . ILE A 1 90 ? -22.222 -5.887 15.726 1.00 40.34 84 ILE A O 1
ATOM 604 N N . ASP A 1 91 ? -23.818 -7.301 16.434 1.00 43.24 85 ASP A N 1
ATOM 605 C CA . ASP A 1 91 ? -22.894 -8.415 16.607 1.00 44.22 85 ASP A CA 1
ATOM 606 C C . ASP A 1 91 ? -22.659 -9.090 15.258 1.00 44.19 85 ASP A C 1
ATOM 607 O O . ASP A 1 91 ? -23.368 -10.028 14.889 1.00 44.31 85 ASP A O 1
ATOM 612 N N . ALA A 1 92 ? -21.665 -8.597 14.525 1.00 43.15 86 ALA A N 1
ATOM 613 C CA . ALA A 1 92 ? -21.331 -9.136 13.213 1.00 42.37 86 ALA A CA 1
ATOM 614 C C . ALA A 1 92 ? -19.953 -8.643 12.787 1.00 41.49 86 ALA A C 1
ATOM 615 O O . ALA A 1 92 ? -19.456 -7.645 13.309 1.00 43.75 86 ALA A O 1
ATOM 617 N N . GLU A 1 93 ? -19.339 -9.344 11.838 1.00 40.21 87 GLU A N 1
ATOM 618 C CA . GLU A 1 93 ? -18.015 -8.978 11.346 1.00 37.96 87 GLU A CA 1
ATOM 619 C C . GLU A 1 93 ? -18.118 -7.883 10.293 1.00 37.34 87 GLU A C 1
ATOM 620 O O . GLU A 1 93 ? -18.177 -8.163 9.092 1.00 36.32 87 GLU A O 1
ATOM 622 N N . ILE A 1 94 ? -18.137 -6.634 10.752 1.00 34.34 88 ILE A N 1
ATOM 623 C CA . ILE A 1 94 ? -18.234 -5.483 9.862 1.00 30.93 88 ILE A CA 1
ATOM 624 C C . ILE A 1 94 ? -17.877 -4.220 10.644 1.00 30.87 88 ILE A C 1
ATOM 625 O O . ILE A 1 94 ? -18.309 -4.055 11.786 1.00 30.91 88 ILE A O 1
ATOM 630 N N . ALA A 1 95 ? -17.071 -3.343 10.045 1.00 30.33 89 ALA A N 1
ATOM 631 C CA . ALA A 1 95 ? -16.692 -2.098 10.714 1.00 28.51 89 ALA A CA 1
ATOM 632 C C . ALA A 1 95 ? -17.975 -1.295 10.875 1.00 26.49 89 ALA A C 1
ATOM 633 O O . ALA A 1 95 ? -18.765 -1.199 9.940 1.00 26.55 89 ALA A O 1
ATOM 635 N N . GLN A 1 96 ? -18.186 -0.719 12.052 1.00 24.82 90 GLN A N 1
ATOM 636 C CA . GLN A 1 96 ? -19.405 0.035 12.299 1.00 24.37 90 GLN A CA 1
ATOM 637 C C . GLN A 1 96 ? -19.195 1.436 12.870 1.00 24.56 90 GLN A C 1
ATOM 638 O O . GLN A 1 96 ? -18.622 1.594 13.952 1.00 24.41 90 GLN A O 1
ATOM 644 N N . LEU A 1 97 ? -19.661 2.447 12.137 1.00 22.36 91 LEU A N 1
ATOM 645 C CA . LEU A 1 97 ? -19.571 3.829 12.602 1.00 22.82 91 LEU A CA 1
ATOM 646 C C . LEU A 1 97 ? -20.856 4.056 13.388 1.00 22.14 91 LEU A C 1
ATOM 647 O O . LEU A 1 97 ? -21.930 4.199 12.802 1.00 22.66 91 LEU A O 1
ATOM 652 N N . VAL A 1 98 ? -20.743 4.072 14.715 1.00 22.27 92 VAL A N 1
ATOM 653 C CA . VAL A 1 98 ? -21.898 4.259 15.584 1.00 21.89 92 VAL A CA 1
ATOM 654 C C . VAL A 1 98 ? -22.269 5.732 15.766 1.00 23.98 92 VAL A C 1
ATOM 655 O O . VAL A 1 98 ? -21.451 6.544 16.207 1.00 23.27 92 VAL A O 1
ATOM 659 N N . VAL A 1 99 ? -23.509 6.064 15.420 1.00 23.17 93 VAL A N 1
ATOM 660 C CA . VAL A 1 99 ? -24.019 7.424 15.547 1.00 23.15 93 VAL A CA 1
ATOM 661 C C . VAL A 1 99 ? -25.303 7.387 16.370 1.00 24.55 93 VAL A C 1
ATOM 662 O O . VAL A 1 99 ? -25.927 6.339 16.505 1.00 25.74 93 VAL A O 1
ATOM 666 N N . ALA A 1 100 ? -25.700 8.532 16.916 1.00 24.82 94 ALA A N 1
ATOM 667 C CA . ALA A 1 100 ? -26.906 8.606 17.732 1.00 24.87 94 ALA A CA 1
ATOM 668 C C . ALA A 1 100 ? -28.193 8.420 16.931 1.00 24.54 94 ALA A C 1
ATOM 669 O O . ALA A 1 100 ? -29.116 7.730 17.368 1.00 24.66 94 ALA A O 1
ATOM 671 N N . ASP A 1 101 ? -28.242 9.027 15.751 1.00 23.61 95 ASP A N 1
ATOM 672 C CA . ASP A 1 101 ? -29.427 8.981 14.901 1.00 23.00 95 ASP A CA 1
ATOM 673 C C . ASP A 1 101 ? -28.967 8.887 13.447 1.00 22.59 95 ASP A C 1
ATOM 674 O O . ASP A 1 101 ? -28.335 9.812 12.943 1.00 19.61 95 ASP A O 1
ATOM 679 N N . THR A 1 102 ? -29.286 7.782 12.772 1.00 20.22 96 THR A N 1
ATOM 680 C CA . THR A 1 102 ? -28.862 7.607 11.387 1.00 19.93 96 THR A CA 1
ATOM 681 C C . THR A 1 102 ? -29.566 8.502 10.375 1.00 19.03 96 THR A C 1
ATOM 682 O O . THR A 1 102 ? -29.022 8.778 9.311 1.00 19.43 96 THR A O 1
ATOM 686 N N . ARG A 1 103 ? -30.771 8.957 10.690 1.00 20.40 97 ARG A N 1
ATOM 687 C CA . ARG A 1 103 ? -31.466 9.851 9.777 1.00 21.59 97 ARG A CA 1
ATOM 688 C C . ARG A 1 103 ? -30.744 11.204 9.815 1.00 21.56 97 ARG A C 1
ATOM 689 O O . ARG A 1 103 ? -30.538 11.843 8.782 1.00 21.40 97 ARG A O 1
ATOM 697 N N . LEU A 1 104 ? -30.336 11.629 11.006 1.00 21.58 98 LEU A N 1
ATOM 698 C CA . LEU A 1 104 ? -29.621 12.898 11.144 1.00 20.21 98 LEU A CA 1
ATOM 699 C C . LEU A 1 104 ? -28.219 12.756 10.542 1.00 20.49 98 LEU A C 1
ATOM 700 O O . LEU A 1 104 ? -27.717 13.675 9.900 1.00 20.42 98 LEU A O 1
ATOM 705 N N . ALA A 1 105 ? -27.592 11.598 10.745 1.00 18.45 99 ALA A N 1
ATOM 706 C CA . ALA A 1 105 ? -26.252 11.360 10.211 1.00 17.97 99 ALA A CA 1
ATOM 707 C C . ALA A 1 105 ? -26.267 11.492 8.687 1.00 18.29 99 ALA A C 1
ATOM 708 O O . ALA A 1 105 ? -25.327 12.027 8.090 1.00 18.36 99 ALA A O 1
ATOM 710 N N . LEU A 1 106 ? -27.326 10.998 8.056 1.00 18.07 100 LEU A N 1
ATOM 711 C CA . LEU A 1 106 ? -27.437 11.092 6.605 1.00 19.53 100 LEU A CA 1
ATOM 712 C C . LEU A 1 106 ? -27.477 12.568 6.225 1.00 19.70 100 LEU A C 1
ATOM 713 O O . LEU A 1 106 ? -26.817 12.988 5.280 1.00 21.07 100 LEU A O 1
ATOM 718 N N . GLY A 1 107 ? -28.258 13.348 6.969 1.00 19.90 101 GLY A N 1
ATOM 719 C CA . GLY A 1 107 ? -28.346 14.773 6.701 1.00 18.81 101 GLY A CA 1
ATOM 720 C C . GLY A 1 107 ? -26.992 15.443 6.877 1.00 20.87 101 GLY A C 1
ATOM 721 O O . GLY A 1 107 ? -26.637 16.334 6.106 1.00 20.89 101 GLY A O 1
ATOM 722 N N . GLN A 1 108 ? -26.235 15.010 7.883 1.00 20.09 102 GLN A N 1
ATOM 723 C CA . GLN A 1 108 ? -24.912 15.574 8.157 1.00 21.55 102 GLN A CA 1
ATOM 724 C C . GLN A 1 108 ? -23.895 15.199 7.084 1.00 21.48 102 GLN A C 1
ATOM 725 O O . GLN A 1 108 ? -23.010 15.986 6.759 1.00 18.86 102 GLN A O 1
ATOM 731 N N . LEU A 1 109 ? -24.013 13.994 6.536 1.00 19.62 103 LEU A N 1
ATOM 732 C CA . LEU A 1 109 ? -23.105 13.569 5.480 1.00 20.00 103 LEU A CA 1
ATOM 733 C C . LEU A 1 109 ? -23.353 14.409 4.219 1.00 20.13 103 LEU A C 1
ATOM 734 O O . LEU A 1 109 ? -22.412 14.855 3.552 1.00 18.80 103 LEU A O 1
ATOM 739 N N . GLY A 1 110 ? -24.624 14.636 3.899 1.00 18.70 104 GLY A N 1
ATOM 740 C CA . GLY A 1 110 ? -24.945 15.437 2.733 1.00 19.49 104 GLY A CA 1
ATOM 741 C C . GLY A 1 110 ? -24.505 16.879 2.937 1.00 20.44 104 GLY A C 1
ATOM 742 O O . GLY A 1 110 ? -23.951 17.505 2.035 1.00 18.44 104 GLY A O 1
ATOM 743 N N . ALA A 1 111 ? -24.749 17.407 4.130 1.00 21.10 105 ALA A N 1
ATOM 744 C CA . ALA A 1 111 ? -24.372 18.787 4.439 1.00 22.52 105 ALA A CA 1
ATOM 745 C C . ALA A 1 111 ? -22.858 18.977 4.376 1.00 24.23 105 ALA A C 1
ATOM 746 O O . ALA A 1 111 ? -22.377 20.000 3.888 1.00 23.50 105 ALA A O 1
ATOM 748 N N . TYR A 1 112 ? -22.117 17.993 4.881 1.00 23.53 106 TYR A N 1
ATOM 749 C CA . TYR A 1 112 ? -20.650 18.029 4.882 1.00 23.46 106 TYR A CA 1
ATOM 750 C C . TYR A 1 112 ? -20.098 18.020 3.451 1.00 23.85 106 TYR A C 1
ATOM 751 O O . TYR A 1 112 ? -19.165 18.759 3.127 1.00 22.66 106 TYR A O 1
ATOM 760 N N . ARG A 1 113 ? -20.661 17.175 2.593 1.00 22.24 107 ARG A N 1
ATOM 761 C CA . ARG A 1 113 ? -20.193 17.110 1.214 1.00 23.63 107 ARG A CA 1
ATOM 762 C C . ARG A 1 113 ? -20.503 18.420 0.488 1.00 22.72 107 ARG A C 1
ATOM 763 O O . ARG A 1 113 ? -19.692 18.910 -0.298 1.00 23.06 107 ARG A O 1
ATOM 771 N N . ARG A 1 114 ? -21.674 18.984 0.763 1.00 23.57 108 ARG A N 1
ATOM 772 C CA . ARG A 1 114 ? -22.083 20.252 0.166 1.00 26.20 108 ARG A CA 1
ATOM 773 C C . ARG A 1 114 ? -21.067 21.329 0.541 1.00 27.71 108 ARG A C 1
ATOM 774 O O . ARG A 1 114 ? -20.623 22.113 -0.302 1.00 27.27 108 ARG A O 1
ATOM 782 N N . GLU A 1 115 ? -20.705 21.347 1.819 1.00 28.21 109 GLU A N 1
ATOM 783 C CA . GLU A 1 115 ? -19.765 22.324 2.348 1.00 30.69 109 GLU A CA 1
ATOM 784 C C . GLU A 1 115 ? -18.359 22.183 1.772 1.00 29.60 109 GLU A C 1
ATOM 785 O O . GLU A 1 115 ? -17.684 23.184 1.528 1.00 28.47 109 GLU A O 1
ATOM 791 N N . GLN A 1 116 ? -17.913 20.949 1.554 1.00 28.86 110 GLN A N 1
ATOM 792 C CA . GLN A 1 116 ? -16.575 20.722 1.016 1.00 29.78 110 GLN A CA 1
ATOM 793 C C . GLN A 1 116 ? -16.452 21.191 -0.431 1.00 29.39 110 GLN A C 1
ATOM 794 O O . GLN A 1 116 ? -15.357 21.491 -0.909 1.00 31.45 110 GLN A O 1
ATOM 800 N N . ASN A 1 117 ? -17.577 21.255 -1.128 1.00 26.75 111 ASN A N 1
ATOM 801 C CA . ASN A 1 117 ? -17.579 21.688 -2.515 1.00 27.23 111 ASN A CA 1
ATOM 802 C C . ASN A 1 117 ? -17.827 23.189 -2.602 1.00 27.56 111 ASN A C 1
ATOM 803 O O . ASN A 1 117 ? -18.881 23.641 -3.053 1.00 28.03 111 ASN A O 1
ATOM 808 N N . ALA A 1 118 ? -16.824 23.948 -2.172 1.00 27.84 112 ALA A N 1
ATOM 809 C CA . ALA A 1 118 ? -16.883 25.403 -2.144 1.00 29.17 112 ALA A CA 1
ATOM 810 C C . ALA A 1 118 ? -17.005 26.081 -3.502 1.00 29.23 112 ALA A C 1
ATOM 811 O O . ALA A 1 118 ? -17.320 27.267 -3.571 1.00 29.59 112 ALA A O 1
ATOM 813 N N . GLN A 1 119 ? -16.765 25.341 -4.578 1.00 28.81 113 GLN A N 1
ATOM 814 C CA . GLN A 1 119 ? -16.859 25.916 -5.914 1.00 28.46 113 GLN A CA 1
ATOM 815 C C . GLN A 1 119 ? -18.304 26.027 -6.414 1.00 27.36 113 GLN A C 1
ATOM 816 O O . GLN A 1 119 ? -18.572 26.682 -7.422 1.00 27.61 113 GLN A O 1
ATOM 822 N N . LEU A 1 120 ? -19.231 25.401 -5.699 1.00 24.07 114 LEU A N 1
ATOM 823 C CA . LEU A 1 120 ? -20.640 25.396 -6.095 1.00 23.55 114 LEU A CA 1
ATOM 824 C C . LEU A 1 120 ? -21.442 26.678 -5.937 1.00 24.18 114 LEU A C 1
ATOM 825 O O . LEU A 1 120 ? -21.202 27.486 -5.041 1.00 24.58 114 LEU A O 1
ATOM 830 N N . LYS A 1 121 ? -22.410 26.829 -6.835 1.00 22.93 115 LYS A N 1
ATOM 831 C CA . LYS A 1 121 ? -23.380 27.914 -6.808 1.00 24.46 115 LYS A CA 1
ATOM 832 C C . LYS A 1 121 ? -24.627 27.046 -6.699 1.00 22.97 115 LYS A C 1
ATOM 833 O O . LYS A 1 121 ? -24.867 26.195 -7.557 1.00 23.45 115 LYS A O 1
ATOM 839 N N . VAL A 1 122 ? -25.403 27.250 -5.641 1.00 22.56 116 VAL A N 1
ATOM 840 C CA . VAL A 1 122 ? -26.560 26.402 -5.370 1.00 20.07 116 VAL A CA 1
ATOM 841 C C . VAL A 1 122 ? -27.935 27.036 -5.393 1.00 19.49 116 VAL A C 1
ATOM 842 O O . VAL A 1 122 ? -28.154 28.131 -4.872 1.00 18.12 116 VAL A O 1
ATOM 846 N N . ILE A 1 123 ? -28.864 26.317 -6.007 1.00 18.70 117 ILE A N 1
ATOM 847 C CA . ILE A 1 123 ? -30.250 26.750 -6.082 1.00 18.02 117 ILE A CA 1
ATOM 848 C C . ILE A 1 123 ? -31.086 25.746 -5.299 1.00 18.64 117 ILE A C 1
ATOM 849 O O . ILE A 1 123 ? -30.796 24.549 -5.304 1.00 16.16 117 ILE A O 1
ATOM 854 N N . ALA A 1 124 ? -32.100 26.255 -4.608 1.00 18.52 118 ALA A N 1
ATOM 855 C CA . ALA A 1 124 ? -33.045 25.438 -3.868 1.00 19.21 118 ALA A CA 1
ATOM 856 C C . ALA A 1 124 ? -34.389 26.016 -4.281 1.00 18.62 118 ALA A C 1
ATOM 857 O O . ALA A 1 124 ? -34.581 27.230 -4.257 1.00 19.38 118 ALA A O 1
ATOM 859 N N . LEU A 1 125 ? -35.311 25.164 -4.700 1.00 18.80 119 LEU A N 1
ATOM 860 C CA . LEU A 1 125 ? -36.616 25.661 -5.098 1.00 18.23 119 LEU A CA 1
ATOM 861 C C . LEU A 1 125 ? -37.712 24.750 -4.604 1.00 18.60 119 LEU A C 1
ATOM 862 O O . LEU A 1 125 ? -37.489 23.567 -4.358 1.00 20.20 119 LEU A O 1
ATOM 867 N N . THR A 1 126 ? -38.894 25.324 -4.441 1.00 20.19 120 THR A N 1
ATOM 868 C CA . THR A 1 126 ? -40.052 24.573 -3.999 1.00 18.59 120 THR A CA 1
ATOM 869 C C . THR A 1 126 ? -41.278 25.265 -4.557 1.00 20.80 120 THR A C 1
ATOM 870 O O . THR A 1 126 ? -41.181 26.338 -5.164 1.00 18.81 120 THR A O 1
ATOM 874 N N . GLY A 1 127 ? -42.430 24.639 -4.358 1.00 20.42 121 GLY A N 1
ATOM 875 C CA . GLY A 1 127 ? -43.678 25.190 -4.842 1.00 21.27 121 GLY A CA 1
ATOM 876 C C . GLY A 1 127 ? -44.653 24.040 -4.805 1.00 23.21 121 GLY A C 1
ATOM 877 O O . GLY A 1 127 ? -44.236 22.900 -4.610 1.00 20.05 121 GLY A O 1
ATOM 878 N N . SER A 1 128 ? -45.940 24.317 -4.966 1.00 23.25 122 SER A N 1
ATOM 879 C CA . SER A 1 128 ? -46.922 23.241 -4.949 1.00 24.05 122 SER A CA 1
ATOM 880 C C . SER A 1 128 ? -46.895 22.463 -6.260 1.00 26.04 122 SER A C 1
ATOM 881 O O . SER A 1 128 ? -47.112 21.252 -6.272 1.00 25.80 122 SER A O 1
ATOM 884 N N . SER A 1 129 ? -46.617 23.160 -7.361 1.00 25.00 123 SER A N 1
ATOM 885 C CA . SER A 1 129 ? -46.553 22.526 -8.670 1.00 26.86 123 SER A CA 1
ATOM 886 C C . SER A 1 129 ? -45.441 23.109 -9.541 1.00 26.57 123 SER A C 1
ATOM 887 O O . SER A 1 129 ? -45.009 24.245 -9.339 1.00 26.65 123 SER A O 1
ATOM 890 N N . GLY A 1 130 ? -44.985 22.314 -10.505 1.00 25.30 124 GLY A N 1
ATOM 891 C CA . GLY A 1 130 ? -43.945 22.754 -11.417 1.00 24.92 124 GLY A CA 1
ATOM 892 C C . GLY A 1 130 ? -42.515 22.669 -10.918 1.00 24.02 124 GLY A C 1
ATOM 893 O O . GLY A 1 130 ? -41.617 23.183 -11.582 1.00 21.56 124 GLY A O 1
ATOM 894 N N . LYS A 1 131 ? -42.285 22.032 -9.768 1.00 23.53 125 LYS A N 1
ATOM 895 C CA . LYS A 1 131 ? -40.924 21.929 -9.229 1.00 22.10 125 LYS A CA 1
ATOM 896 C C . LYS A 1 131 ? -39.988 21.179 -10.172 1.00 23.32 125 LYS A C 1
ATOM 897 O O . LYS A 1 131 ? -38.963 21.710 -10.604 1.00 22.31 125 LYS A O 1
ATOM 903 N N . THR A 1 132 ? -40.339 19.939 -10.489 1.00 21.88 126 THR A N 1
ATOM 904 C CA . THR A 1 132 ? -39.515 19.126 -11.367 1.00 22.48 126 THR A CA 1
ATOM 905 C C . THR A 1 132 ? -39.319 19.734 -12.749 1.00 21.86 126 THR A C 1
ATOM 906 O O . THR A 1 132 ? -38.206 19.736 -13.271 1.00 20.87 126 THR A O 1
ATOM 910 N N . THR A 1 133 ? -40.385 20.256 -13.345 1.00 21.47 127 THR A N 1
ATOM 911 C CA . THR A 1 133 ? -40.258 20.853 -14.668 1.00 23.53 127 THR A CA 1
ATOM 912 C C . THR A 1 133 ? -39.281 22.025 -14.628 1.00 22.56 127 THR A C 1
ATOM 913 O O . THR A 1 133 ? -38.349 22.093 -15.433 1.00 23.86 127 THR A O 1
ATOM 917 N N . THR A 1 134 ? -39.490 22.937 -13.683 1.00 22.44 128 THR A N 1
ATOM 918 C CA . THR A 1 134 ? -38.621 24.101 -13.547 1.00 22.44 128 THR A CA 1
ATOM 919 C C . THR A 1 134 ? -37.184 23.662 -13.285 1.00 22.72 128 THR A C 1
ATOM 920 O O . THR A 1 134 ? -36.235 24.258 -13.800 1.00 21.36 128 THR A O 1
ATOM 924 N N . LYS A 1 135 ? -37.031 22.613 -12.486 1.00 22.38 129 LYS A N 1
ATOM 925 C CA . LYS A 1 135 ? -35.715 22.071 -12.168 1.00 22.88 129 LYS A CA 1
ATOM 926 C C . LYS A 1 135 ? -35.041 21.545 -13.444 1.00 23.09 129 LYS A C 1
ATOM 927 O O . LYS A 1 135 ? -33.841 21.754 -13.655 1.00 21.25 129 LYS A O 1
ATOM 933 N N . GLU A 1 136 ? -35.810 20.873 -14.298 1.00 22.47 130 GLU A N 1
ATOM 934 C CA . GLU A 1 136 ? -35.267 20.348 -15.555 1.00 22.18 130 GLU A CA 1
ATOM 935 C C . GLU A 1 136 ? -34.825 21.498 -16.453 1.00 21.08 130 GLU A C 1
ATOM 936 O O . GLU A 1 136 ? -33.766 21.436 -17.077 1.00 22.19 130 GLU A O 1
ATOM 942 N N . MET A 1 137 ? -35.639 22.550 -16.505 1.00 19.91 131 MET A N 1
ATOM 943 C CA . MET A 1 137 ? -35.319 23.720 -17.307 1.00 21.12 131 MET A CA 1
ATOM 944 C C . MET A 1 137 ? -34.004 24.343 -16.850 1.00 19.52 131 MET A C 1
ATOM 945 O O . MET A 1 137 ? -33.181 24.735 -17.675 1.00 20.40 131 MET A O 1
ATOM 950 N N . LEU A 1 138 ? -33.812 24.439 -15.536 1.00 19.72 132 LEU A N 1
ATOM 951 C CA . LEU A 1 138 ? -32.578 24.996 -14.989 1.00 20.34 132 LEU A CA 1
ATOM 952 C C . LEU A 1 138 ? -31.413 24.065 -15.294 1.00 20.54 132 LEU A C 1
ATOM 953 O O . LEU A 1 138 ? -30.323 24.515 -15.641 1.00 22.70 132 LEU A O 1
ATOM 958 N N . GLY A 1 139 ? -31.639 22.764 -15.160 1.00 19.94 133 GLY A N 1
ATOM 959 C CA . GLY A 1 139 ? -30.575 21.820 -15.448 1.00 21.39 133 GLY A CA 1
ATOM 960 C C . GLY A 1 139 ? -30.109 21.968 -16.886 1.00 22.44 133 GLY A C 1
ATOM 961 O O . GLY A 1 139 ? -28.915 21.885 -17.187 1.00 23.74 133 GLY A O 1
ATOM 962 N N . SER A 1 140 ? -31.060 22.183 -17.786 1.00 23.32 134 SER A N 1
ATOM 963 C CA . SER A 1 140 ? -30.733 22.346 -19.194 1.00 23.70 134 SER A CA 1
ATOM 964 C C . SER A 1 140 ? -29.857 23.582 -19.359 1.00 23.56 134 SER A C 1
ATOM 965 O O . SER A 1 140 ? -28.792 23.521 -19.977 1.00 23.47 134 SER A O 1
ATOM 968 N N . ILE A 1 141 ? -30.304 24.696 -18.786 1.00 22.91 135 ILE A N 1
ATOM 969 C CA . ILE A 1 141 ? -29.562 25.951 -18.870 1.00 23.53 135 ILE A CA 1
ATOM 970 C C . ILE A 1 141 ? -28.150 25.855 -18.291 1.00 24.34 135 ILE A C 1
ATOM 971 O O . ILE A 1 141 ? -27.183 26.230 -18.947 1.00 24.53 135 ILE A O 1
ATOM 976 N N . LEU A 1 142 ? -28.034 25.341 -17.069 1.00 24.23 136 LEU A N 1
ATOM 977 C CA . LEU A 1 142 ? -26.739 25.243 -16.400 1.00 23.00 136 LEU A CA 1
ATOM 978 C C . LEU A 1 142 ? -25.785 24.181 -16.945 1.00 24.18 136 LEU A C 1
ATOM 979 O O . LEU A 1 142 ? -24.571 24.401 -16.994 1.00 22.80 136 LEU A O 1
ATOM 984 N N . SER A 1 143 ? -26.313 23.034 -17.354 1.00 25.02 137 SER A N 1
ATOM 985 C CA . SER A 1 143 ? -25.450 21.979 -17.872 1.00 26.81 137 SER A CA 1
ATOM 986 C C . SER A 1 143 ? -24.732 22.376 -19.162 1.00 27.91 137 SER A C 1
ATOM 987 O O . SER A 1 143 ? -23.704 21.797 -19.504 1.00 27.42 137 SER A O 1
ATOM 990 N N . ARG A 1 144 ? -25.267 23.362 -19.876 1.00 28.72 138 ARG A N 1
ATOM 991 C CA . ARG A 1 144 ? -24.620 23.839 -21.098 1.00 29.06 138 ARG A CA 1
ATOM 992 C C . ARG A 1 144 ? -23.323 24.550 -20.718 1.00 29.60 138 ARG A C 1
ATOM 993 O O . ARG A 1 144 ? -22.336 24.518 -21.458 1.00 29.91 138 ARG A O 1
ATOM 1001 N N . LEU A 1 145 ? -23.337 25.189 -19.552 1.00 27.66 139 LEU A N 1
ATOM 1002 C CA . LEU A 1 145 ? -22.198 25.962 -19.074 1.00 28.72 139 LEU A CA 1
ATOM 1003 C C . LEU A 1 145 ? -21.144 25.181 -18.294 1.00 29.43 139 LEU A C 1
ATOM 1004 O O . LEU A 1 145 ? -19.944 25.394 -18.484 1.00 28.61 139 LEU A O 1
ATOM 1009 N N . ALA A 1 146 ? -21.585 24.290 -17.409 1.00 27.64 140 ALA A N 1
ATOM 1010 C CA . ALA A 1 146 ? -20.655 23.509 -16.599 1.00 27.72 140 ALA A CA 1
ATOM 1011 C C . ALA A 1 146 ? -21.353 22.299 -15.971 1.00 27.30 140 ALA A C 1
ATOM 1012 O O . ALA A 1 146 ? -22.580 22.210 -15.979 1.00 27.27 140 ALA A O 1
ATOM 1014 N N . PRO A 1 147 ? -20.575 21.345 -15.427 1.00 28.25 141 PRO A N 1
ATOM 1015 C CA . PRO A 1 147 ? -21.176 20.162 -14.805 1.00 26.54 141 PRO A CA 1
ATOM 1016 C C . PRO A 1 147 ? -22.178 20.620 -13.756 1.00 25.97 141 PRO A C 1
ATOM 1017 O O . PRO A 1 147 ? -21.864 21.449 -12.902 1.00 25.77 141 PRO A O 1
ATOM 1021 N N . THR A 1 148 ? -23.385 20.074 -13.828 1.00 25.40 142 THR A N 1
ATOM 1022 C CA . THR A 1 148 ? -24.446 20.458 -12.918 1.00 24.81 142 THR A CA 1
ATOM 1023 C C . THR A 1 148 ? -25.162 19.246 -12.330 1.00 23.34 142 THR A C 1
ATOM 1024 O O . THR A 1 148 ? -25.432 18.276 -13.030 1.00 23.96 142 THR A O 1
ATOM 1028 N N . LEU A 1 149 ? -25.450 19.303 -11.037 1.00 22.11 143 LEU A N 1
ATOM 1029 C CA . LEU A 1 149 ? -26.166 18.220 -10.379 1.00 23.39 143 LEU A CA 1
ATOM 1030 C C . LEU A 1 149 ? -27.558 18.724 -10.035 1.00 22.62 143 LEU A C 1
ATOM 1031 O O . LEU A 1 149 ? -27.701 19.765 -9.393 1.00 21.91 143 LEU A O 1
ATOM 1036 N N . ILE A 1 150 ? -28.581 17.999 -10.477 1.00 21.92 144 ILE A N 1
ATOM 1037 C CA . ILE A 1 150 ? -29.954 18.375 -10.177 1.00 20.26 144 ILE A CA 1
ATOM 1038 C C . ILE A 1 150 ? -30.647 17.190 -9.518 1.00 22.08 144 ILE A C 1
ATOM 1039 O O . ILE A 1 150 ? -30.253 16.039 -9.712 1.00 21.00 144 ILE A O 1
ATOM 1044 N N . THR A 1 151 ? -31.675 17.479 -8.734 1.00 21.80 145 THR A N 1
ATOM 1045 C CA . THR A 1 151 ? -32.429 16.446 -8.039 1.00 22.67 145 THR A CA 1
ATOM 1046 C C . THR A 1 151 ? -32.910 15.357 -8.993 1.00 23.63 145 THR A C 1
ATOM 1047 O O . THR A 1 151 ? -33.338 15.643 -10.112 1.00 21.67 145 THR A O 1
ATOM 1051 N N . ARG A 1 152 ? -32.827 14.104 -8.552 1.00 24.17 146 ARG A N 1
ATOM 1052 C CA . ARG A 1 152 ? -33.288 12.988 -9.369 1.00 25.35 146 ARG A CA 1
ATOM 1053 C C . ARG A 1 152 ? -34.609 12.481 -8.803 1.00 25.98 146 ARG A C 1
ATOM 1054 O O . ARG A 1 152 ? -34.728 12.237 -7.598 1.00 24.75 146 ARG A O 1
ATOM 1062 N N . GLY A 1 153 ? -35.604 12.349 -9.674 1.00 26.39 147 GLY A N 1
ATOM 1063 C CA . GLY A 1 153 ? -36.903 11.861 -9.254 1.00 28.69 147 GLY A CA 1
ATOM 1064 C C . GLY A 1 153 ? -37.496 12.636 -8.093 1.00 29.22 147 GLY A C 1
ATOM 1065 O O . GLY A 1 153 ? -37.520 13.862 -8.104 1.00 29.59 147 GLY A O 1
ATOM 1066 N N . ASN A 1 154 ? -37.970 11.918 -7.082 1.00 28.10 148 ASN A N 1
ATOM 1067 C CA . ASN A 1 154 ? -38.573 12.562 -5.923 1.00 29.41 148 ASN A CA 1
ATOM 1068 C C . ASN A 1 154 ? -37.696 12.582 -4.679 1.00 26.53 148 ASN A C 1
ATOM 1069 O O . ASN A 1 154 ? -38.212 12.593 -3.567 1.00 25.43 148 ASN A O 1
ATOM 1074 N N . LEU A 1 155 ? -36.378 12.576 -4.854 1.00 25.69 149 LEU A N 1
ATOM 1075 C CA . LEU A 1 155 ? -35.476 12.623 -3.706 1.00 23.30 149 LEU A CA 1
ATOM 1076 C C . LEU A 1 155 ? -35.413 14.077 -3.265 1.00 22.02 149 LEU A C 1
ATOM 1077 O O . LEU A 1 155 ? -34.393 14.747 -3.418 1.00 18.86 149 LEU A O 1
ATOM 1082 N N . ASN A 1 156 ? -36.519 14.553 -2.709 1.00 20.46 150 ASN A N 1
ATOM 1083 C CA . ASN A 1 156 ? -36.628 15.944 -2.289 1.00 21.41 150 ASN A CA 1
ATOM 1084 C C . ASN A 1 156 ? -37.123 16.134 -0.860 1.00 21.28 150 ASN A C 1
ATOM 1085 O O . ASN A 1 156 ? -37.627 17.209 -0.522 1.00 21.14 150 ASN A O 1
ATOM 1090 N N . ASN A 1 157 ? -36.993 15.110 -0.021 1.00 20.26 151 ASN A N 1
ATOM 1091 C CA . ASN A 1 157 ? -37.455 15.222 1.358 1.00 21.67 151 ASN A CA 1
ATOM 1092 C C . ASN A 1 157 ? -36.304 15.174 2.358 1.00 20.50 151 ASN A C 1
ATOM 1093 O O . ASN A 1 157 ? -35.138 15.288 1.969 1.00 19.62 151 ASN A O 1
ATOM 1098 N N . ASP A 1 158 ? -36.619 14.993 3.640 1.00 19.35 152 ASP A N 1
ATOM 1099 C CA . ASP A 1 158 ? -35.578 14.998 4.664 1.00 21.62 152 ASP A CA 1
ATOM 1100 C C . ASP A 1 158 ? -34.466 13.995 4.430 1.00 21.60 152 ASP A C 1
ATOM 1101 O O . ASP A 1 158 ? -33.340 14.212 4.870 1.00 21.39 152 ASP A O 1
ATOM 1106 N N . LEU A 1 159 ? -34.771 12.905 3.727 1.00 21.57 153 LEU A N 1
ATOM 1107 C CA . LEU A 1 159 ? -33.758 11.896 3.426 1.00 21.62 153 LEU A CA 1
ATOM 1108 C C . LEU A 1 159 ? -33.264 12.044 1.987 1.00 21.24 153 LEU A C 1
ATOM 1109 O O . LEU A 1 159 ? -32.076 11.882 1.702 1.00 22.45 153 LEU A O 1
ATOM 1114 N N . GLY A 1 160 ? -34.186 12.353 1.087 1.00 18.66 154 GLY A N 1
ATOM 1115 C CA . GLY A 1 160 ? -33.845 12.496 -0.317 1.00 18.53 154 GLY A CA 1
ATOM 1116 C C . GLY A 1 160 ? -32.863 13.605 -0.627 1.00 18.31 154 GLY A C 1
ATOM 1117 O O . GLY A 1 160 ? -31.935 13.419 -1.418 1.00 19.05 154 GLY A O 1
ATOM 1118 N N . VAL A 1 161 ? -33.058 14.768 -0.018 1.00 17.87 155 VAL A N 1
ATOM 1119 C CA . VAL A 1 161 ? -32.161 15.886 -0.283 1.00 18.31 155 VAL A CA 1
ATOM 1120 C C . VAL A 1 161 ? -30.718 15.510 0.030 1.00 19.33 155 VAL A C 1
ATOM 1121 O O . VAL A 1 161 ? -29.845 15.636 -0.829 1.00 18.97 155 VAL A O 1
ATOM 1125 N N . PRO A 1 162 ? -30.444 15.023 1.253 1.00 20.72 156 PRO A N 1
ATOM 1126 C CA . PRO A 1 162 ? -29.051 14.662 1.534 1.00 19.84 156 PRO A CA 1
ATOM 1127 C C . PRO A 1 162 ? -28.523 13.510 0.676 1.00 21.57 156 PRO A C 1
ATOM 1128 O O . PRO A 1 162 ? -27.337 13.488 0.341 1.00 21.02 156 PRO A O 1
ATOM 1132 N N . MET A 1 163 ? -29.386 12.558 0.316 1.00 22.55 157 MET A N 1
ATOM 1133 C CA . MET A 1 163 ? -28.950 11.445 -0.534 1.00 24.23 157 MET A CA 1
ATOM 1134 C C . MET A 1 163 ? -28.428 12.035 -1.852 1.00 22.66 157 MET A C 1
ATOM 1135 O O . MET A 1 163 ? -27.420 11.589 -2.392 1.00 22.19 157 MET A O 1
ATOM 1140 N N . MET A 1 164 ? -29.118 13.044 -2.370 1.00 20.53 158 MET A N 1
ATOM 1141 C CA . MET A 1 164 ? -28.690 13.675 -3.617 1.00 20.80 158 MET A CA 1
ATOM 1142 C C . MET A 1 164 ? -27.334 14.377 -3.476 1.00 19.72 158 MET A C 1
ATOM 1143 O O . MET A 1 164 ? -26.496 14.305 -4.374 1.00 20.97 158 MET A O 1
ATOM 1148 N N . LEU A 1 165 ? -27.125 15.051 -2.351 1.00 20.10 159 LEU A N 1
ATOM 1149 C CA . LEU A 1 165 ? -25.880 15.781 -2.123 1.00 19.88 159 LEU A CA 1
ATOM 1150 C C . LEU A 1 165 ? -24.669 14.859 -2.043 1.00 19.81 159 LEU A C 1
ATOM 1151 O O . LEU A 1 165 ? -23.532 15.297 -2.226 1.00 20.31 159 LEU A O 1
ATOM 1156 N N . LEU A 1 166 ? -24.905 13.578 -1.775 1.00 18.87 160 LEU A N 1
ATOM 1157 C CA . LEU A 1 166 ? -23.803 12.625 -1.706 1.00 20.48 160 LEU A CA 1
ATOM 1158 C C . LEU A 1 166 ? -23.224 12.428 -3.108 1.00 21.11 160 LEU A C 1
ATOM 1159 O O . LEU A 1 166 ? -22.094 11.963 -3.268 1.00 22.55 160 LEU A O 1
ATOM 1164 N N . GLU A 1 167 ? -24.002 12.796 -4.121 1.00 21.30 161 GLU A N 1
ATOM 1165 C CA . GLU A 1 167 ? -23.571 12.650 -5.502 1.00 22.45 161 GLU A CA 1
ATOM 1166 C C . GLU A 1 167 ? -22.774 13.836 -6.026 1.00 22.01 161 GLU A C 1
ATOM 1167 O O . GLU A 1 167 ? -22.421 13.879 -7.202 1.00 22.47 161 GLU A O 1
ATOM 1173 N N . LEU A 1 168 ? -22.484 14.796 -5.155 1.00 22.98 162 LEU A N 1
ATOM 1174 C CA . LEU A 1 168 ? -21.704 15.960 -5.565 1.00 23.67 162 LEU A CA 1
ATOM 1175 C C . LEU A 1 168 ? -20.270 15.542 -5.842 1.00 25.37 162 LEU A C 1
ATOM 1176 O O . LEU A 1 168 ? -19.734 14.657 -5.168 1.00 24.48 162 LEU A O 1
ATOM 1181 N N . ARG A 1 169 ? -19.666 16.175 -6.845 1.00 25.19 163 ARG A N 1
ATOM 1182 C CA . ARG A 1 169 ? -18.287 15.905 -7.248 1.00 26.27 163 ARG A CA 1
ATOM 1183 C C . ARG A 1 169 ? -17.560 17.240 -7.400 1.00 27.66 163 ARG A C 1
ATOM 1184 O O . ARG A 1 169 ? -18.193 18.283 -7.569 1.00 24.89 163 ARG A O 1
ATOM 1192 N N . LYS A 1 170 ? -16.234 17.216 -7.339 1.00 28.34 164 LYS A N 1
ATOM 1193 C CA . LYS A 1 170 ? -15.468 18.450 -7.457 1.00 31.39 164 LYS A CA 1
ATOM 1194 C C . LYS A 1 170 ? -15.708 19.156 -8.789 1.00 30.99 164 LYS A C 1
ATOM 1195 O O . LYS A 1 170 ? -15.557 20.372 -8.882 1.00 32.28 164 LYS A O 1
ATOM 1201 N N . GLU A 1 171 ? -16.100 18.395 -9.808 1.00 32.27 165 GLU A N 1
ATOM 1202 C CA . GLU A 1 171 ? -16.358 18.945 -11.140 1.00 32.19 165 GLU A CA 1
ATOM 1203 C C . GLU A 1 171 ? -17.610 19.813 -11.195 1.00 30.69 165 GLU A C 1
ATOM 1204 O O . GLU A 1 171 ? -17.707 20.716 -12.024 1.00 31.17 165 GLU A O 1
ATOM 1210 N N . HIS A 1 172 ? -18.573 19.529 -10.324 1.00 27.98 166 HIS A N 1
ATOM 1211 C CA . HIS A 1 172 ? -19.826 20.280 -10.301 1.00 26.23 166 HIS A CA 1
ATOM 1212 C C . HIS A 1 172 ? -19.632 21.749 -9.963 1.00 24.23 166 HIS A C 1
ATOM 1213 O O . HIS A 1 172 ? -18.972 22.089 -8.984 1.00 25.47 166 HIS A O 1
ATOM 1220 N N . GLN A 1 173 ? -20.207 22.618 -10.787 1.00 23.18 167 GLN A N 1
ATOM 1221 C CA . GLN A 1 173 ? -20.105 24.059 -10.572 1.00 23.91 167 GLN A CA 1
ATOM 1222 C C . GLN A 1 173 ? -21.465 24.583 -10.138 1.00 21.84 167 GLN A C 1
ATOM 1223 O O . GLN A 1 173 ? -21.575 25.660 -9.550 1.00 20.33 167 GLN A O 1
ATOM 1229 N N . TYR A 1 174 ? -22.495 23.791 -10.412 1.00 20.53 168 TYR A N 1
ATOM 1230 C CA . TYR A 1 174 ? -23.863 24.155 -10.064 1.00 21.38 168 TYR A CA 1
ATOM 1231 C C . TYR A 1 174 ? -24.633 22.975 -9.473 1.00 21.63 168 TYR A C 1
ATOM 1232 O O . TYR A 1 174 ? -24.322 21.815 -9.749 1.00 21.43 168 TYR A O 1
ATOM 1241 N N . ALA A 1 175 ? -25.642 23.288 -8.668 1.00 21.53 169 ALA A N 1
ATOM 1242 C CA . ALA A 1 175 ? -26.512 22.282 -8.068 1.00 20.42 169 ALA A CA 1
ATOM 1243 C C . ALA A 1 175 ? -27.911 22.889 -8.007 1.00 20.53 169 ALA A C 1
ATOM 1244 O O . ALA A 1 175 ? -28.082 24.029 -7.575 1.00 21.51 169 ALA A O 1
ATOM 1246 N N . VAL A 1 176 ? -28.906 22.134 -8.458 1.00 19.09 170 VAL A N 1
ATOM 1247 C CA . VAL A 1 176 ? -30.288 22.600 -8.444 1.00 18.71 170 VAL A CA 1
ATOM 1248 C C . VAL A 1 176 ? -31.061 21.609 -7.589 1.00 20.21 170 VAL A C 1
ATOM 1249 O O . VAL A 1 176 ? -31.409 20.514 -8.051 1.00 22.32 170 VAL A O 1
ATOM 1253 N N . MET A 1 177 ? -31.312 21.995 -6.341 1.00 20.23 171 MET A N 1
ATOM 1254 C CA . MET A 1 177 ? -31.999 21.130 -5.391 1.00 19.01 171 MET A CA 1
ATOM 1255 C C . MET A 1 177 ? -33.485 21.398 -5.242 1.00 19.94 171 MET A C 1
ATOM 1256 O O . MET A 1 177 ? -33.904 22.485 -4.843 1.00 18.36 171 MET A O 1
ATOM 1261 N N . GLU A 1 178 ? -34.283 20.388 -5.562 1.00 19.21 172 GLU A N 1
ATOM 1262 C CA . GLU A 1 178 ? -35.724 20.499 -5.421 1.00 18.74 172 GLU A CA 1
ATOM 1263 C C . GLU A 1 178 ? -36.099 20.083 -3.993 1.00 18.51 172 GLU A C 1
ATOM 1264 O O . GLU A 1 178 ? -35.615 19.066 -3.492 1.00 19.49 172 GLU A O 1
ATOM 1270 N N . LEU A 1 179 ? -36.950 20.879 -3.348 1.00 17.54 173 LEU A N 1
ATOM 1271 C CA . LEU A 1 179 ? -37.422 20.610 -1.991 1.00 20.00 173 LEU A CA 1
ATOM 1272 C C . LEU A 1 179 ? -38.939 20.460 -2.085 1.00 19.76 173 LEU A C 1
ATOM 1273 O O . LEU A 1 179 ? -39.633 21.405 -2.455 1.00 20.69 173 LEU A O 1
ATOM 1278 N N . GLY A 1 180 ? -39.461 19.285 -1.739 1.00 22.58 174 GLY A N 1
ATOM 1279 C CA . GLY A 1 180 ? -40.896 19.075 -1.865 1.00 22.39 174 GLY A CA 1
ATOM 1280 C C . GLY A 1 180 ? -41.761 19.088 -0.620 1.00 24.82 174 GLY A C 1
ATOM 1281 O O . GLY A 1 180 ? -42.961 18.815 -0.712 1.00 26.07 174 GLY A O 1
ATOM 1282 N N . ALA A 1 181 ? -41.183 19.416 0.532 1.00 25.09 175 ALA A N 1
ATOM 1283 C CA . ALA A 1 181 ? -41.932 19.435 1.787 1.00 26.40 175 ALA A CA 1
ATOM 1284 C C . ALA A 1 181 ? -43.045 20.477 1.799 1.00 26.49 175 ALA A C 1
ATOM 1285 O O . ALA A 1 181 ? -42.942 21.526 1.161 1.00 26.29 175 ALA A O 1
ATOM 1287 N N . ASN A 1 182 ? -44.102 20.187 2.550 1.00 26.32 176 ASN A N 1
ATOM 1288 C CA . ASN A 1 182 ? -45.249 21.081 2.653 1.00 28.34 176 ASN A CA 1
ATOM 1289 C C . ASN A 1 182 ? -45.604 21.425 4.091 1.00 30.49 176 ASN A C 1
ATOM 1290 O O . ASN A 1 182 ? -46.484 22.255 4.331 1.00 31.16 176 ASN A O 1
ATOM 1295 N N . HIS A 1 183 ? -44.926 20.795 5.044 1.00 30.86 177 HIS A N 1
ATOM 1296 C CA . HIS A 1 183 ? -45.238 21.023 6.450 1.00 31.66 177 HIS A CA 1
ATOM 1297 C C . HIS A 1 183 ? -44.213 21.806 7.244 1.00 30.54 177 HIS A C 1
ATOM 1298 O O . HIS A 1 183 ? -43.008 21.740 6.998 1.00 30.23 177 HIS A O 1
ATOM 1305 N N . GLN A 1 184 ? -44.736 22.543 8.213 1.00 27.91 178 GLN A N 1
ATOM 1306 C CA . GLN A 1 184 ? -43.969 23.382 9.117 1.00 28.33 178 GLN A CA 1
ATOM 1307 C C . GLN A 1 184 ? -42.640 22.767 9.571 1.00 25.69 178 GLN A C 1
ATOM 1308 O O . GLN A 1 184 ? -42.601 21.648 10.088 1.00 23.93 178 GLN A O 1
ATOM 1314 N N . GLY A 1 185 ? -41.556 23.509 9.364 1.00 23.10 179 GLY A N 1
ATOM 1315 C CA . GLY A 1 185 ? -40.237 23.054 9.769 1.00 20.75 179 GLY A CA 1
ATOM 1316 C C . GLY A 1 185 ? -39.478 22.142 8.821 1.00 20.45 179 GLY A C 1
ATOM 1317 O O . GLY A 1 185 ? -38.259 22.012 8.925 1.00 20.91 179 GLY A O 1
ATOM 1318 N N . GLU A 1 186 ? -40.182 21.509 7.897 1.00 20.41 180 GLU A N 1
ATOM 1319 C CA . GLU A 1 186 ? -39.541 20.594 6.961 1.00 21.34 180 GLU A CA 1
ATOM 1320 C C . GLU A 1 186 ? -38.618 21.274 5.952 1.00 20.97 180 GLU A C 1
ATOM 1321 O O . GLU A 1 186 ? -37.531 20.778 5.659 1.00 19.87 180 GLU A O 1
ATOM 1327 N N . ILE A 1 187 ? -39.047 22.411 5.423 1.00 20.59 181 ILE A N 1
ATOM 1328 C CA . ILE A 1 187 ? -38.238 23.127 4.446 1.00 19.31 181 ILE A CA 1
ATOM 1329 C C . ILE A 1 187 ? -37.018 23.763 5.111 1.00 19.12 181 ILE A C 1
ATOM 1330 O O . ILE A 1 187 ? -35.955 23.886 4.496 1.00 18.69 181 ILE A O 1
ATOM 1335 N N . ASP A 1 188 ? -37.156 24.159 6.375 1.00 20.09 182 ASP A N 1
ATOM 1336 C CA . ASP A 1 188 ? -36.020 24.751 7.069 1.00 19.10 182 ASP A CA 1
ATOM 1337 C C . ASP A 1 188 ? -34.941 23.691 7.194 1.00 18.72 182 ASP A C 1
ATOM 1338 O O . ASP A 1 188 ? -33.765 23.960 6.990 1.00 19.47 182 ASP A O 1
ATOM 1343 N N . TYR A 1 189 ? -35.359 22.477 7.540 1.00 18.96 183 TYR A N 1
ATOM 1344 C CA . TYR A 1 189 ? -34.430 21.358 7.708 1.00 18.75 183 TYR A CA 1
ATOM 1345 C C . TYR A 1 189 ? -33.625 21.065 6.441 1.00 17.52 183 TYR A C 1
ATOM 1346 O O . TYR A 1 189 ? -32.386 21.043 6.461 1.00 17.19 183 TYR A O 1
ATOM 1355 N N . THR A 1 190 ? -34.324 20.842 5.335 1.00 17.33 184 THR A N 1
ATOM 1356 C CA . THR A 1 190 ? -33.632 20.526 4.093 1.00 18.53 184 THR A CA 1
ATOM 1357 C C . THR A 1 190 ? -32.866 21.695 3.490 1.00 18.55 184 THR A C 1
ATOM 1358 O O . THR A 1 190 ? -31.773 21.506 2.970 1.00 17.25 184 THR A O 1
ATOM 1362 N N . SER A 1 191 ? -33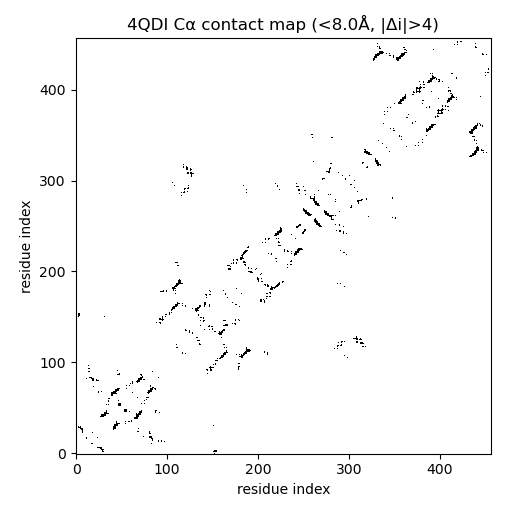.415 22.902 3.564 1.00 17.30 185 SER A N 1
ATOM 1363 C CA . SER A 1 191 ? -32.710 24.041 2.979 1.00 19.74 185 SER A CA 1
ATOM 1364 C C . SER A 1 191 ? -31.453 24.408 3.769 1.00 19.33 185 SER A C 1
ATOM 1365 O O . SER A 1 191 ? -30.490 24.913 3.193 1.00 19.94 185 SER A O 1
ATOM 1368 N N . LYS A 1 192 ? -31.453 24.136 5.076 1.00 17.60 186 LYS A N 1
ATOM 1369 C CA . LYS A 1 192 ? -30.297 24.428 5.917 1.00 19.63 186 LYS A CA 1
ATOM 1370 C C . LYS A 1 192 ? -29.162 23.491 5.519 1.00 21.15 186 LYS A C 1
ATOM 1371 O O . LYS A 1 192 ? -27.984 23.857 5.550 1.00 18.85 186 LYS A O 1
ATOM 1377 N N . ILE A 1 193 ? -29.526 22.267 5.154 1.00 19.57 187 ILE A N 1
ATOM 1378 C CA . ILE A 1 193 ? -28.535 21.292 4.723 1.00 19.68 187 ILE A CA 1
ATOM 1379 C C . ILE A 1 193 ? -27.965 21.751 3.376 1.00 20.31 187 ILE A C 1
ATOM 1380 O O . ILE A 1 193 ? -26.756 21.666 3.130 1.00 21.22 187 ILE A O 1
ATOM 1385 N N . VAL A 1 194 ? -28.850 22.249 2.519 1.00 17.82 188 VAL A N 1
ATOM 1386 C CA . VAL A 1 194 ? -28.481 22.693 1.178 1.00 19.23 188 VAL A CA 1
ATOM 1387 C C . VAL A 1 194 ? -27.624 23.961 1.107 1.00 19.64 188 VAL A C 1
ATOM 1388 O O . VAL A 1 194 ? -26.716 24.036 0.282 1.00 21.13 188 VAL A O 1
ATOM 1392 N N . GLN A 1 195 ? -27.919 24.949 1.951 1.00 20.57 189 GLN A N 1
ATOM 1393 C CA . GLN A 1 195 ? -27.163 26.211 1.959 1.00 21.89 189 GLN A CA 1
ATOM 1394 C C . GLN A 1 195 ? -27.128 26.806 0.548 1.00 22.01 189 GLN A C 1
ATOM 1395 O O . GLN A 1 195 ? -26.071 26.871 -0.088 1.00 23.82 189 GLN A O 1
ATOM 1401 N N . PRO A 1 196 ? -28.286 27.267 0.048 1.00 20.27 190 PRO A N 1
ATOM 1402 C CA . PRO A 1 196 ? -28.424 27.852 -1.289 1.00 19.96 190 PRO A CA 1
ATOM 1403 C C . PRO A 1 196 ? -27.996 29.307 -1.431 1.00 18.59 190 PRO A C 1
ATOM 1404 O O . PRO A 1 196 ? -28.080 30.082 -0.482 1.00 17.28 190 PRO A O 1
ATOM 1408 N N . HIS A 1 197 ? -27.552 29.663 -2.632 1.00 19.14 191 HIS A N 1
ATOM 1409 C CA . HIS A 1 197 ? -27.173 31.043 -2.928 1.00 19.04 191 HIS A CA 1
ATOM 1410 C C . HIS A 1 197 ? -28.430 31.732 -3.441 1.00 16.36 191 HIS A C 1
ATOM 1411 O O . HIS A 1 197 ? -28.623 32.931 -3.240 1.00 18.76 191 HIS A O 1
ATOM 1418 N N . VAL A 1 198 ? -29.279 30.956 -4.115 1.00 16.45 192 VAL A N 1
ATOM 1419 C CA . VAL A 1 198 ? -30.529 31.459 -4.682 1.00 16.26 192 VAL A CA 1
ATOM 1420 C C . VAL A 1 198 ? -31.645 30.476 -4.321 1.00 16.46 192 VAL A C 1
ATOM 1421 O O . VAL A 1 198 ? -31.521 29.279 -4.558 1.00 17.23 192 VAL A O 1
ATOM 1425 N N . ALA A 1 199 ? -32.736 30.973 -3.753 1.00 15.34 193 ALA A N 1
ATOM 1426 C CA . ALA A 1 199 ? -33.824 30.071 -3.383 1.00 14.61 193 ALA A CA 1
ATOM 1427 C C . ALA A 1 199 ? -35.157 30.775 -3.546 1.00 14.19 193 ALA A C 1
ATOM 1428 O O . ALA A 1 199 ? -35.239 32.006 -3.494 1.00 15.07 193 ALA A O 1
ATOM 1430 N N . GLY A 1 200 ? -36.214 30.001 -3.751 1.00 13.24 194 GLY A N 1
ATOM 1431 C CA . GLY A 1 200 ? -37.505 30.625 -3.916 1.00 14.39 194 GLY A CA 1
ATOM 1432 C C . GLY A 1 200 ? -38.661 29.659 -4.040 1.00 16.61 194 GLY A C 1
ATOM 1433 O O . GLY A 1 200 ? -38.477 28.445 -4.026 1.00 15.84 194 GLY A O 1
ATOM 1434 N N . ILE A 1 201 ? -39.846 30.234 -4.182 1.00 17.26 195 ILE A N 1
ATOM 1435 C CA . ILE A 1 201 ? -41.113 29.507 -4.274 1.00 18.31 195 ILE A CA 1
ATOM 1436 C C . ILE A 1 201 ? -41.774 29.713 -5.639 1.00 17.86 195 ILE A C 1
ATOM 1437 O O . ILE A 1 201 ? -41.843 30.837 -6.131 1.00 18.90 195 ILE A O 1
ATOM 1442 N N . LEU A 1 202 ? -42.277 28.641 -6.251 1.00 17.20 196 LEU A N 1
ATOM 1443 C CA . LEU A 1 202 ? -42.923 28.787 -7.556 1.00 19.86 196 LEU A CA 1
ATOM 1444 C C . LEU A 1 202 ? -44.379 29.212 -7.412 1.00 21.40 196 LEU A C 1
ATOM 1445 O O . LEU A 1 202 ? -44.864 30.080 -8.140 1.00 20.39 196 LEU A O 1
ATOM 1450 N N . ASN A 1 203 ? -45.072 28.613 -6.451 1.00 21.79 197 ASN A N 1
ATOM 1451 C CA . ASN A 1 203 ? -46.472 28.930 -6.228 1.00 21.70 197 ASN A CA 1
ATOM 1452 C C . ASN A 1 203 ? -46.972 28.206 -4.979 1.00 22.56 197 ASN A C 1
ATOM 1453 O O . ASN A 1 203 ? -46.289 27.335 -4.450 1.00 21.66 197 ASN A O 1
ATOM 1458 N N . ILE A 1 204 ? -48.156 28.588 -4.510 1.00 22.10 198 ILE A N 1
ATOM 1459 C CA . ILE A 1 204 ? -48.776 27.948 -3.355 1.00 24.80 198 ILE A CA 1
ATOM 1460 C C . ILE A 1 204 ? -50.094 27.390 -3.872 1.00 26.56 198 ILE A C 1
ATOM 1461 O O . ILE A 1 204 ? -50.964 28.145 -4.293 1.00 24.95 198 ILE A O 1
ATOM 1466 N N . GLY A 1 205 ? -50.232 26.070 -3.847 1.00 29.77 199 GLY A N 1
ATOM 1467 C CA . GLY A 1 205 ? -51.444 25.451 -4.349 1.00 33.72 199 GLY A CA 1
ATOM 1468 C C . GLY A 1 205 ? -52.538 25.261 -3.320 1.00 36.51 199 GLY A C 1
ATOM 1469 O O . GLY A 1 205 ? -52.674 26.042 -2.377 1.00 36.98 199 GLY A O 1
ATOM 1470 N N . THR A 1 206 ? -53.326 24.211 -3.512 1.00 39.43 200 THR A N 1
ATOM 1471 C CA . THR A 1 206 ? -54.427 23.896 -2.612 1.00 42.76 200 THR A CA 1
ATOM 1472 C C . THR A 1 206 ? -53.971 22.986 -1.479 1.00 45.32 200 THR A C 1
ATOM 1473 O O . THR A 1 206 ? -53.035 22.202 -1.637 1.00 44.50 200 THR A O 1
ATOM 1477 N N . ALA A 1 207 ? -54.644 23.094 -0.338 1.00 50.07 201 ALA A N 1
ATOM 1478 C CA . ALA A 1 207 ? -54.317 22.279 0.827 1.00 53.87 201 ALA A CA 1
ATOM 1479 C C . ALA A 1 207 ? -55.228 21.061 0.873 1.00 57.03 201 ALA A C 1
ATOM 1480 O O . ALA A 1 207 ? -56.381 21.121 0.443 1.00 57.76 201 ALA A O 1
ATOM 1482 N N . HIS A 1 208 ? -54.705 19.956 1.394 1.00 61.27 202 HIS A N 1
ATOM 1483 C CA . HIS A 1 208 ? -55.475 18.721 1.498 1.00 65.02 202 HIS A CA 1
ATOM 1484 C C . HIS A 1 208 ? -56.697 18.906 2.389 1.00 66.32 202 HIS A C 1
ATOM 1485 O O . HIS A 1 208 ? -56.688 19.726 3.311 1.00 66.18 202 HIS A O 1
ATOM 1492 N N . LEU A 1 209 ? -57.747 18.140 2.104 1.00 67.79 203 LEU A N 1
ATOM 1493 C CA . LEU A 1 209 ? -58.985 18.211 2.872 1.00 69.14 203 LEU A CA 1
ATOM 1494 C C . LEU A 1 209 ? -58.726 17.993 4.360 1.00 69.77 203 LEU A C 1
ATOM 1495 O O . LEU A 1 209 ? -58.388 16.887 4.788 1.00 70.07 203 LEU A O 1
ATOM 1497 N N . GLY A 1 210 ? -58.885 19.056 5.143 1.00 70.01 204 GLY A N 1
ATOM 1498 C CA . GLY A 1 210 ? -58.666 18.963 6.575 1.00 70.49 204 GLY A CA 1
ATOM 1499 C C . GLY A 1 210 ? -57.209 19.121 6.970 1.00 70.71 204 GLY A C 1
ATOM 1500 O O . GLY A 1 210 ? -56.878 19.095 8.158 1.00 70.94 204 GLY A O 1
ATOM 1501 N N . GLU A 1 211 ? -56.337 19.288 5.979 1.00 70.28 205 GLU A N 1
ATOM 1502 C CA . GLU A 1 211 ? -54.908 19.446 6.231 1.00 69.26 205 GLU A CA 1
ATOM 1503 C C . GLU A 1 211 ? -54.645 20.593 7.201 1.00 67.72 205 GLU A C 1
ATOM 1504 O O . GLU A 1 211 ? -54.949 21.750 6.907 1.00 68.00 205 GLU A O 1
ATOM 1510 N N . PHE A 1 212 ? -54.077 20.260 8.355 1.00 65.63 206 PHE A N 1
ATOM 1511 C CA . PHE A 1 212 ? -53.762 21.245 9.383 1.00 62.95 206 PHE A CA 1
ATOM 1512 C C . PHE A 1 212 ? -52.956 22.403 8.800 1.00 61.02 206 PHE A C 1
ATOM 1513 O O . PHE A 1 212 ? -51.878 22.198 8.236 1.00 61.08 206 PHE A O 1
ATOM 1521 N N . GLY A 1 213 ? -53.484 23.617 8.935 1.00 57.77 207 GLY A N 1
ATOM 1522 C CA . GLY A 1 213 ? -52.792 24.785 8.423 1.00 53.12 207 GLY A CA 1
ATOM 1523 C C . GLY A 1 213 ? -53.394 25.353 7.153 1.00 49.83 207 GLY A C 1
ATOM 1524 O O . GLY A 1 213 ? -53.336 26.560 6.924 1.00 48.77 207 GLY A O 1
ATOM 1525 N N . GLY A 1 214 ? -53.974 24.488 6.326 1.00 46.87 208 GLY A N 1
ATOM 1526 C CA . GLY A 1 214 ? -54.569 24.947 5.085 1.00 43.70 208 GLY A CA 1
ATOM 1527 C C . GLY A 1 214 ? -53.511 25.522 4.159 1.00 41.21 208 GLY A C 1
ATOM 1528 O O . GLY A 1 214 ? -52.335 25.181 4.272 1.00 39.24 208 GLY A O 1
ATOM 1529 N N . ARG A 1 215 ? -53.920 26.396 3.246 1.00 39.44 209 ARG A N 1
ATOM 1530 C CA . ARG A 1 215 ? -52.979 27.002 2.311 1.00 37.26 209 ARG A CA 1
ATOM 1531 C C . ARG A 1 215 ? -51.993 27.913 3.031 1.00 36.33 209 ARG A C 1
ATOM 1532 O O . ARG A 1 215 ? -50.835 28.017 2.631 1.00 35.61 209 ARG A O 1
ATOM 1540 N N . ASP A 1 216 ? -52.454 28.580 4.086 1.00 35.95 210 ASP A N 1
ATOM 1541 C CA . ASP A 1 216 ? -51.586 29.474 4.846 1.00 35.32 210 ASP A CA 1
ATOM 1542 C C . ASP A 1 216 ? -50.424 28.689 5.434 1.00 32.86 210 ASP A C 1
ATOM 1543 O O . ASP A 1 216 ? -49.310 29.198 5.543 1.00 31.10 210 ASP A O 1
ATOM 1548 N N . GLY A 1 217 ? -50.695 27.445 5.819 1.00 30.55 211 GLY A N 1
ATOM 1549 C CA . GLY A 1 217 ? -49.653 26.609 6.386 1.00 28.71 211 GLY A CA 1
ATOM 1550 C C . GLY A 1 217 ? -48.620 26.218 5.346 1.00 25.62 211 GLY A C 1
ATOM 1551 O O . GLY A 1 217 ? -47.428 26.120 5.640 1.00 26.61 211 GLY A O 1
ATOM 1552 N N . ILE A 1 218 ? -49.077 25.986 4.123 1.00 25.47 212 ILE A N 1
ATOM 1553 C CA . ILE A 1 218 ? -48.172 25.614 3.044 1.00 26.39 212 ILE A CA 1
ATOM 1554 C C . ILE A 1 218 ? -47.271 26.804 2.731 1.00 25.50 212 ILE A C 1
ATOM 1555 O O . ILE A 1 218 ? -46.074 26.646 2.503 1.00 23.70 212 ILE A O 1
ATOM 1560 N N . CYS A 1 219 ? -47.852 27.999 2.744 1.00 25.05 213 CYS A N 1
ATOM 1561 C CA . CYS A 1 219 ? -47.090 29.215 2.476 1.00 23.79 213 CYS A CA 1
ATOM 1562 C C . CYS A 1 219 ? -45.996 29.420 3.524 1.00 23.14 213 CYS A C 1
ATOM 1563 O O . CYS A 1 219 ? -44.842 29.702 3.181 1.00 23.36 213 CYS A O 1
ATOM 1566 N N . ARG A 1 220 ? -46.347 29.275 4.803 1.00 22.63 214 ARG A N 1
ATOM 1567 C CA . ARG A 1 220 ? -45.364 29.443 5.870 1.00 21.66 214 ARG A CA 1
ATOM 1568 C C . ARG A 1 220 ? -44.272 28.376 5.788 1.00 21.09 214 ARG A C 1
ATOM 1569 O O . ARG A 1 220 ? -43.093 28.653 6.037 1.00 20.81 214 ARG A O 1
ATOM 1577 N N . ALA A 1 221 ? -44.665 27.157 5.443 1.00 20.37 215 ALA A N 1
ATOM 1578 C CA . ALA A 1 221 ? -43.711 26.057 5.334 1.00 20.65 215 ALA A CA 1
ATOM 1579 C C . ALA A 1 221 ? -42.708 26.323 4.211 1.00 20.08 215 ALA A C 1
ATOM 1580 O O . ALA A 1 221 ? -41.498 26.327 4.430 1.00 21.98 215 ALA A O 1
ATOM 1582 N N . LYS A 1 222 ? -43.217 26.565 3.009 1.00 20.63 216 LYS A N 1
ATOM 1583 C CA . LYS A 1 222 ? -42.351 26.821 1.872 1.00 19.84 216 LYS A CA 1
ATOM 1584 C C . LYS A 1 222 ? -41.544 28.111 2.038 1.00 19.82 216 LYS A C 1
ATOM 1585 O O . LYS A 1 222 ? -40.428 28.204 1.534 1.00 18.83 216 LYS A O 1
ATOM 1591 N N . SER A 1 223 ? -42.091 29.087 2.766 1.00 20.53 217 SER A N 1
ATOM 1592 C CA . SER A 1 223 ? -41.384 30.350 2.999 1.00 20.70 217 SER A CA 1
ATOM 1593 C C . SER A 1 223 ? -40.118 30.127 3.825 1.00 22.41 217 SER A C 1
ATOM 1594 O O . SER A 1 223 ? -39.255 31.000 3.898 1.00 21.73 217 SER A O 1
ATOM 1597 N N . GLU A 1 224 ? -40.011 28.961 4.455 1.00 20.44 218 GLU A N 1
ATOM 1598 C CA . GLU A 1 224 ? -38.819 28.640 5.237 1.00 20.33 218 GLU A CA 1
ATOM 1599 C C . GLU A 1 224 ? -37.613 28.534 4.306 1.00 18.80 218 GLU A C 1
ATOM 1600 O O . GLU A 1 224 ? -36.468 28.587 4.756 1.00 17.67 218 GLU A O 1
ATOM 1606 N N . ILE A 1 225 ? -37.865 28.402 3.007 1.00 18.59 219 ILE A N 1
ATOM 1607 C CA . ILE A 1 225 ? -36.772 28.260 2.048 1.00 19.09 219 ILE A CA 1
ATOM 1608 C C . ILE A 1 225 ? -35.873 29.504 1.917 1.00 18.62 219 ILE A C 1
ATOM 1609 O O . ILE A 1 225 ? -34.751 29.408 1.427 1.00 19.49 219 ILE A O 1
ATOM 1614 N N . TYR A 1 226 ? -36.350 30.660 2.372 1.00 18.68 220 TYR A N 1
ATOM 1615 C CA . TYR A 1 226 ? -35.551 31.891 2.308 1.00 19.05 220 TYR A CA 1
ATOM 1616 C C . TYR A 1 226 ? -34.596 32.063 3.497 1.00 19.81 220 TYR A C 1
ATOM 1617 O O . TYR A 1 226 ? -33.634 32.830 3.429 1.00 19.59 220 TYR A O 1
ATOM 1626 N N . ARG A 1 227 ? -34.861 31.337 4.577 1.00 20.51 221 ARG A N 1
ATOM 1627 C CA . ARG A 1 227 ? -34.078 31.440 5.806 1.00 22.66 221 ARG A CA 1
ATOM 1628 C C . ARG A 1 227 ? -32.569 31.230 5.732 1.00 21.67 221 ARG A C 1
ATOM 1629 O O . ARG A 1 227 ? -31.812 31.939 6.400 1.00 22.71 221 ARG A O 1
ATOM 1637 N N . HIS A 1 228 ? -32.116 30.277 4.928 1.00 19.81 222 HIS A N 1
ATOM 1638 C CA . HIS A 1 228 ? -30.683 30.004 4.869 1.00 20.02 222 HIS A CA 1
ATOM 1639 C C . HIS A 1 228 ? -29.955 30.424 3.598 1.00 20.92 222 HIS A C 1
ATOM 1640 O O . HIS A 1 228 ? -28.868 29.920 3.283 1.00 16.49 222 HIS A O 1
ATOM 1647 N N . ILE A 1 229 ? -30.538 31.380 2.882 1.00 18.97 223 ILE A N 1
ATOM 1648 C CA . ILE A 1 229 ? -29.905 31.882 1.675 1.00 18.05 223 ILE A CA 1
ATOM 1649 C C . ILE A 1 229 ? -28.603 32.521 2.148 1.00 19.49 223 ILE A C 1
ATOM 1650 O O . ILE A 1 229 ? -28.590 33.253 3.141 1.00 20.64 223 ILE A O 1
ATOM 1655 N N . LEU A 1 230 ? -27.509 32.212 1.461 1.00 20.38 224 LEU A N 1
ATOM 1656 C CA . LEU A 1 230 ? -26.195 32.740 1.815 1.00 21.78 224 LEU A CA 1
ATOM 1657 C C . LEU A 1 230 ? -26.053 34.244 1.565 1.00 23.46 224 LEU A C 1
ATOM 1658 O O . LEU A 1 230 ? -26.849 34.850 0.842 1.00 22.57 224 LEU A O 1
ATOM 1663 N N . PRO A 1 231 ? -25.032 34.872 2.175 1.00 25.32 225 PRO A N 1
ATOM 1664 C CA . PRO A 1 231 ? -24.789 36.310 2.013 1.00 23.57 225 PRO A CA 1
ATOM 1665 C C . PRO A 1 231 ? -24.716 36.721 0.542 1.00 22.79 225 PRO A C 1
ATOM 1666 O O . PRO A 1 231 ? -24.092 36.042 -0.276 1.00 22.39 225 PRO A O 1
ATOM 1670 N N . GLN A 1 232 ? -25.358 37.840 0.221 1.00 21.65 226 GLN A N 1
ATOM 1671 C CA . GLN A 1 232 ? -25.405 38.361 -1.140 1.00 24.15 226 GLN A CA 1
ATOM 1672 C C . GLN A 1 232 ? -26.165 37.432 -2.072 1.00 23.01 226 GLN A C 1
ATOM 1673 O O . GLN A 1 232 ? -26.030 37.510 -3.296 1.00 22.41 226 GLN A O 1
ATOM 1679 N N . GLY A 1 233 ? -26.978 36.563 -1.478 1.00 22.57 227 GLY A N 1
ATOM 1680 C CA . GLY A 1 233 ? -27.766 35.627 -2.257 1.00 22.04 227 GLY A CA 1
ATOM 1681 C C . GLY A 1 233 ? -29.017 36.296 -2.786 1.00 21.89 227 GLY A C 1
ATOM 1682 O O . GLY A 1 233 ? -29.215 37.498 -2.606 1.00 20.56 227 GLY A O 1
ATOM 1683 N N . VAL A 1 234 ? -29.874 35.526 -3.441 1.00 19.93 228 VAL A N 1
ATOM 1684 C CA . VAL A 1 234 ? -31.094 36.092 -3.991 1.00 20.21 228 VAL A CA 1
ATOM 1685 C C . VAL A 1 234 ? -32.307 35.233 -3.695 1.00 19.66 228 VAL A C 1
ATOM 1686 O O . VAL A 1 234 ? -32.255 34.008 -3.797 1.00 17.95 228 VAL A O 1
ATOM 1690 N N . ALA A 1 235 ? -33.397 35.894 -3.332 1.00 18.98 229 ALA A N 1
ATOM 1691 C CA . ALA A 1 235 ? -34.654 35.221 -3.050 1.00 20.32 229 ALA A CA 1
ATOM 1692 C C . ALA A 1 235 ? -35.548 35.396 -4.282 1.00 20.02 229 ALA A C 1
ATOM 1693 O O . ALA A 1 235 ? -35.734 36.512 -4.768 1.00 18.18 229 ALA A O 1
ATOM 1695 N N . ILE A 1 236 ? -36.080 34.296 -4.799 1.00 18.16 230 ILE A N 1
ATOM 1696 C CA . ILE A 1 236 ? -36.969 34.374 -5.953 1.00 17.31 230 ILE A CA 1
ATOM 1697 C C . ILE A 1 236 ? -38.396 34.272 -5.429 1.00 19.02 230 ILE A C 1
ATOM 1698 O O . ILE A 1 236 ? -38.716 33.374 -4.645 1.00 19.38 230 ILE A O 1
ATOM 1703 N N . VAL A 1 237 ? -39.241 35.204 -5.851 1.00 17.17 231 VAL A N 1
ATOM 1704 C CA . VAL A 1 237 ? -40.632 35.233 -5.419 1.00 19.85 231 VAL A CA 1
ATOM 1705 C C . VAL A 1 237 ? -41.594 35.263 -6.598 1.00 20.50 231 VAL A C 1
ATOM 1706 O O . VAL A 1 237 ? -41.284 35.821 -7.658 1.00 20.46 231 VAL A O 1
ATOM 1710 N N . PRO A 1 238 ? -42.776 34.649 -6.433 1.00 20.54 232 PRO A N 1
ATOM 1711 C CA . PRO A 1 238 ? -43.791 34.619 -7.485 1.00 21.56 232 PRO A CA 1
ATOM 1712 C C . PRO A 1 238 ? -44.624 35.907 -7.358 1.00 22.50 232 PRO A C 1
ATOM 1713 O O . PRO A 1 238 ? -45.162 36.208 -6.293 1.00 22.79 232 PRO A O 1
ATOM 1717 N N . GLN A 1 239 ? -44.710 36.671 -8.440 1.00 23.38 233 GLN A N 1
ATOM 1718 C CA . GLN A 1 239 ? -45.444 37.930 -8.433 1.00 23.72 233 GLN A CA 1
ATOM 1719 C C . GLN A 1 239 ? -46.948 37.746 -8.627 1.00 24.33 233 GLN A C 1
ATOM 1720 O O . GLN A 1 239 ? -47.737 38.640 -8.304 1.00 25.11 233 GLN A O 1
ATOM 1726 N N . GLN A 1 240 ? -47.345 36.592 -9.150 1.00 23.27 234 GLN A N 1
ATOM 1727 C CA . GLN A 1 240 ? -48.762 36.317 -9.386 1.00 26.58 234 GLN A CA 1
ATOM 1728 C C . GLN A 1 240 ? -49.246 35.070 -8.657 1.00 27.09 234 GLN A C 1
ATOM 1729 O O . GLN A 1 240 ? -49.529 34.042 -9.272 1.00 28.38 234 GLN A O 1
ATOM 1735 N N . ASP A 1 241 ? -49.328 35.173 -7.340 1.00 26.43 235 ASP A N 1
ATOM 1736 C CA . ASP A 1 241 ? -49.784 34.075 -6.502 1.00 27.46 235 ASP A CA 1
ATOM 1737 C C . ASP A 1 241 ? -50.645 34.703 -5.410 1.00 26.74 235 ASP A C 1
ATOM 1738 O O . ASP A 1 241 ? -50.479 35.876 -5.076 1.00 27.04 235 ASP A O 1
ATOM 1743 N N . ASP A 1 242 ? -51.586 33.938 -4.872 1.00 27.45 236 ASP A N 1
ATOM 1744 C CA . ASP A 1 242 ? -52.453 34.466 -3.828 1.00 28.16 236 ASP A CA 1
ATOM 1745 C C . ASP A 1 242 ? -51.648 34.878 -2.600 1.00 27.26 236 ASP A C 1
ATOM 1746 O O . ASP A 1 242 ? -52.113 35.663 -1.777 1.00 28.01 236 ASP A O 1
ATOM 1751 N N . PHE A 1 243 ? -50.425 34.368 -2.493 1.00 25.88 237 PHE A N 1
ATOM 1752 C CA . PHE A 1 243 ? -49.575 34.675 -1.350 1.00 24.43 237 PHE A CA 1
ATOM 1753 C C . PHE A 1 243 ? -48.354 35.536 -1.663 1.00 24.29 237 PHE A C 1
ATOM 1754 O O . PHE A 1 243 ? -47.434 35.620 -0.856 1.00 22.11 237 PHE A O 1
ATOM 1762 N N . THR A 1 244 ? -48.355 36.191 -2.819 1.00 24.13 238 THR A N 1
ATOM 1763 C CA . THR A 1 244 ? -47.229 37.042 -3.205 1.00 23.41 238 THR A CA 1
ATOM 1764 C C . THR A 1 244 ? -46.793 38.020 -2.109 1.00 22.41 238 THR A C 1
ATOM 1765 O O . THR A 1 244 ? -45.615 38.081 -1.763 1.00 22.32 238 THR A O 1
ATOM 1769 N N . ALA A 1 245 ? -47.732 38.790 -1.564 1.00 23.38 239 ALA A N 1
ATOM 1770 C CA . ALA A 1 245 ? -47.396 39.752 -0.517 1.00 22.82 239 ALA A CA 1
ATOM 1771 C C . ALA A 1 245 ? -46.741 39.076 0.691 1.00 23.09 239 ALA A C 1
ATOM 1772 O O . ALA A 1 245 ? -45.708 39.535 1.192 1.00 21.22 239 ALA A O 1
ATOM 1774 N N . GLU A 1 246 ? -47.341 37.985 1.160 1.00 23.04 240 GLU A N 1
ATOM 1775 C CA . GLU A 1 246 ? -46.801 37.263 2.312 1.00 24.35 240 GLU A CA 1
ATOM 1776 C C . GLU A 1 246 ? -45.411 36.684 2.015 1.00 22.30 240 GLU A C 1
ATOM 1777 O O . GLU A 1 246 ? -44.522 36.714 2.867 1.00 22.65 240 GLU A O 1
ATOM 1783 N N . ILE A 1 247 ? -45.223 36.162 0.808 1.00 21.22 241 ILE A N 1
ATOM 1784 C CA . ILE A 1 247 ? -43.929 35.595 0.425 1.00 19.86 241 ILE A CA 1
ATOM 1785 C C . ILE A 1 247 ? -42.856 36.689 0.327 1.00 20.39 241 ILE A C 1
ATOM 1786 O O . ILE A 1 247 ? -41.711 36.477 0.734 1.00 19.32 241 ILE A O 1
ATOM 1791 N N . ARG A 1 248 ? -43.217 37.860 -0.195 1.00 21.63 242 ARG A N 1
ATOM 1792 C CA . ARG A 1 248 ? -42.245 38.953 -0.305 1.00 23.70 242 ARG A CA 1
ATOM 1793 C C . ARG A 1 248 ? -41.765 39.386 1.080 1.00 22.79 242 ARG A C 1
ATOM 1794 O O . ARG A 1 248 ? -40.592 39.717 1.267 1.00 21.89 242 ARG A O 1
ATOM 1802 N N . GLU A 1 249 ? -42.673 39.390 2.051 1.00 24.11 243 GLU A N 1
ATOM 1803 C CA . GLU A 1 249 ? -42.315 39.749 3.425 1.00 25.13 243 GLU A CA 1
ATOM 1804 C C . GLU A 1 249 ? -41.315 38.744 3.995 1.00 23.73 243 GLU A C 1
ATOM 1805 O O . GLU A 1 249 ? -40.333 39.121 4.634 1.00 23.14 243 GLU A O 1
ATOM 1811 N N . ALA A 1 250 ? -41.570 37.463 3.749 1.00 22.53 244 ALA A N 1
ATOM 1812 C CA . ALA A 1 250 ? -40.699 36.398 4.236 1.00 22.17 244 ALA A CA 1
ATOM 1813 C C . ALA A 1 250 ? -39.291 36.454 3.649 1.00 21.21 244 ALA A C 1
ATOM 1814 O O . ALA A 1 250 ? -38.343 35.968 4.261 1.00 21.05 244 ALA A O 1
ATOM 1816 N N . ALA A 1 251 ? -39.160 37.034 2.461 1.00 18.86 245 ALA A N 1
ATOM 1817 C CA . ALA A 1 251 ? -37.872 37.126 1.793 1.00 21.20 245 ALA A CA 1
ATOM 1818 C C . ALA A 1 251 ? -37.199 38.487 1.965 1.00 22.65 245 ALA A C 1
ATOM 1819 O O . ALA A 1 251 ? -36.134 38.722 1.393 1.00 21.75 245 ALA A O 1
ATOM 1821 N N . LYS A 1 252 ? -37.806 39.372 2.752 1.00 23.26 246 LYS A N 1
ATOM 1822 C CA . LYS A 1 252 ? -37.271 40.721 2.929 1.00 25.66 246 LYS A CA 1
ATOM 1823 C C . LYS A 1 252 ? -35.824 40.851 3.404 1.00 26.22 246 LYS A C 1
ATOM 1824 O O . LYS A 1 252 ? -35.202 41.900 3.208 1.00 26.25 246 LYS A O 1
ATOM 1830 N N . SER A 1 253 ? -35.281 39.804 4.021 1.00 24.19 247 SER A N 1
ATOM 1831 C CA . SER A 1 253 ? -33.900 39.847 4.498 1.00 25.35 247 SER A CA 1
ATOM 1832 C C . SER A 1 253 ? -32.896 39.525 3.399 1.00 24.66 247 SER A C 1
ATOM 1833 O O . SER A 1 253 ? -31.695 39.413 3.658 1.00 22.59 247 SER A O 1
ATOM 1836 N N . HIS A 1 254 ? -33.387 39.392 2.169 1.00 23.44 248 HIS A N 1
ATOM 1837 C CA . HIS A 1 254 ? -32.530 39.071 1.035 1.00 22.92 248 HIS A CA 1
ATOM 1838 C C . HIS A 1 254 ? -32.866 39.930 -0.173 1.00 20.99 248 HIS A C 1
ATOM 1839 O O . HIS A 1 254 ? -33.931 40.546 -0.242 1.00 22.36 248 HIS A O 1
ATOM 1846 N N . GLN A 1 255 ? -31.939 39.971 -1.120 1.00 21.75 249 GLN A N 1
ATOM 1847 C CA . GLN A 1 255 ? -32.157 40.700 -2.359 1.00 20.41 249 GLN A CA 1
ATOM 1848 C C . GLN A 1 255 ? -33.250 39.881 -3.047 1.00 22.45 249 GLN A C 1
ATOM 1849 O O . GLN A 1 255 ? -33.226 38.648 -2.998 1.00 20.77 249 GLN A O 1
ATOM 1855 N N . ILE A 1 256 ? -34.207 40.558 -3.669 1.00 20.46 250 ILE A N 1
ATOM 1856 C CA . ILE A 1 256 ? -35.313 39.869 -4.321 1.00 21.07 250 ILE A CA 1
ATOM 1857 C C . ILE A 1 256 ? -35.458 40.072 -5.831 1.00 21.66 250 ILE A C 1
ATOM 1858 O O . ILE A 1 256 ? -35.218 41.157 -6.356 1.00 20.76 250 ILE A O 1
ATOM 1863 N N . MET A 1 257 ? -35.845 38.998 -6.514 1.00 19.43 251 MET A N 1
ATOM 1864 C CA . MET A 1 257 ? -36.132 39.028 -7.941 1.00 17.70 251 MET A CA 1
ATOM 1865 C C . MET A 1 257 ? -37.450 38.277 -8.068 1.00 19.21 251 MET A C 1
ATOM 1866 O O . MET A 1 257 ? -37.652 37.259 -7.405 1.00 17.10 251 MET A O 1
ATOM 1871 N N . SER A 1 258 ? -38.354 38.773 -8.902 1.00 18.00 252 SER A N 1
ATOM 1872 C CA . SER A 1 258 ? -39.648 38.112 -9.050 1.00 18.48 252 SER A CA 1
ATOM 1873 C C . SER A 1 258 ? -39.928 37.671 -10.476 1.00 18.33 252 SER A C 1
ATOM 1874 O O . SER A 1 258 ? -39.283 38.137 -11.416 1.00 18.59 252 SER A O 1
ATOM 1877 N N . PHE A 1 259 ? -40.889 36.760 -10.633 1.00 18.12 253 PHE A N 1
ATOM 1878 C CA . PHE A 1 259 ? -41.290 36.307 -11.959 1.00 18.95 253 PHE A CA 1
ATOM 1879 C C . PHE A 1 259 ? -42.820 36.309 -12.022 1.00 19.41 253 PHE A C 1
ATOM 1880 O O . PHE A 1 259 ? -43.502 36.149 -11.000 1.00 18.64 253 PHE A O 1
ATOM 1888 N N . GLY A 1 260 ? -43.344 36.504 -13.227 1.00 21.17 254 GLY A N 1
ATOM 1889 C CA . GLY A 1 260 ? -44.779 36.546 -13.424 1.00 20.66 254 GLY A CA 1
ATOM 1890 C C . GLY A 1 260 ? -45.218 37.948 -13.792 1.00 23.93 254 GLY A C 1
ATOM 1891 O O . GLY A 1 260 ? -44.440 38.907 -13.682 1.00 22.40 254 GLY A O 1
ATOM 1892 N N . GLU A 1 261 ? -46.468 38.072 -14.228 1.00 24.24 255 GLU A N 1
ATOM 1893 C CA . GLU A 1 261 ? -47.027 39.362 -14.630 1.00 26.96 255 GLU A CA 1
ATOM 1894 C C . GLU A 1 261 ? -46.754 40.428 -13.569 1.00 25.99 255 GLU A C 1
ATOM 1895 O O . GLU A 1 261 ? -46.976 40.203 -12.382 1.00 24.23 255 GLU A O 1
ATOM 1901 N N . GLY A 1 262 ? -46.257 41.584 -14.002 1.00 24.87 256 GLY A N 1
ATOM 1902 C CA . GLY A 1 262 ? -45.964 42.658 -13.069 1.00 25.35 256 GLY A CA 1
ATOM 1903 C C . GLY A 1 262 ? -44.630 42.509 -12.352 1.00 24.57 256 GLY A C 1
ATOM 1904 O O . GLY A 1 262 ? -44.224 43.390 -11.597 1.00 26.45 256 GLY A O 1
ATOM 1905 N N . GLY A 1 263 ? -43.940 41.401 -12.596 1.00 24.38 257 GLY A N 1
ATOM 1906 C CA . GLY A 1 263 ? -42.661 41.168 -11.948 1.00 23.11 257 GLY A CA 1
ATOM 1907 C C . GLY A 1 263 ? -41.458 41.517 -12.807 1.00 22.16 257 GLY A C 1
ATOM 1908 O O . GLY A 1 263 ? -41.591 42.160 -13.849 1.00 20.88 257 GLY A O 1
ATOM 1909 N N . ASP A 1 264 ? -40.279 41.092 -12.356 1.00 21.16 258 ASP A N 1
ATOM 1910 C CA . ASP A 1 264 ? -39.022 41.339 -13.058 1.00 20.36 258 ASP A CA 1
ATOM 1911 C C . ASP A 1 264 ? -38.909 40.514 -14.337 1.00 21.28 258 ASP A C 1
ATOM 1912 O O . ASP A 1 264 ? -38.451 41.008 -15.371 1.00 21.38 258 ASP A O 1
ATOM 1917 N N . VAL A 1 265 ? -39.312 39.248 -14.255 1.00 19.68 259 VAL A N 1
ATOM 1918 C CA . VAL A 1 265 ? -39.263 38.341 -15.395 1.00 18.64 259 VAL A CA 1
ATOM 1919 C C . VAL A 1 265 ? -40.678 37.902 -15.751 1.00 20.61 259 VAL A C 1
ATOM 1920 O O . VAL A 1 265 ? -41.351 37.263 -14.942 1.00 21.63 259 VAL A O 1
ATOM 1924 N N . PHE A 1 266 ? -41.130 38.245 -16.954 1.00 19.60 260 PHE A N 1
ATOM 1925 C CA . PHE A 1 266 ? -42.478 37.880 -17.382 1.00 20.11 260 PHE A CA 1
ATOM 1926 C C . PHE A 1 266 ? -42.563 37.641 -18.885 1.00 21.20 260 PHE A C 1
ATOM 1927 O O . PHE A 1 266 ? -41.679 38.039 -19.647 1.00 19.56 260 PHE A O 1
ATOM 1935 N N . ALA A 1 267 ? -43.645 36.992 -19.308 1.00 20.44 261 ALA A N 1
ATOM 1936 C CA . ALA A 1 267 ? -43.847 36.684 -20.717 1.00 20.94 261 ALA A CA 1
ATOM 1937 C C . ALA A 1 267 ? -45.036 37.424 -21.306 1.00 22.70 261 ALA A C 1
ATOM 1938 O O . ALA A 1 267 ? -46.032 37.649 -20.618 1.00 21.95 261 ALA A O 1
ATOM 1940 N N . THR A 1 268 ? -44.914 37.802 -22.579 1.00 23.18 262 THR A N 1
ATOM 1941 C CA . THR A 1 268 ? -45.982 38.487 -23.303 1.00 23.24 262 THR A CA 1
ATOM 1942 C C . THR A 1 268 ? -46.208 37.792 -24.647 1.00 23.60 262 THR A C 1
ATOM 1943 O O . THR A 1 268 ? -45.398 36.967 -25.077 1.00 21.96 262 THR A O 1
ATOM 1947 N N . GLU A 1 269 ? -47.311 38.146 -25.305 1.00 23.92 263 GLU A N 1
ATOM 1948 C CA . GLU A 1 269 ? -47.721 37.567 -26.586 1.00 24.91 263 GLU A CA 1
ATOM 1949 C C . GLU A 1 269 ? -47.498 36.056 -26.673 1.00 24.21 263 GLU A C 1
ATOM 1950 O O . GLU A 1 269 ? -46.899 35.547 -27.616 1.00 22.33 263 GLU A O 1
ATOM 1956 N N . ILE A 1 270 ? -48.008 35.347 -25.673 1.00 23.97 264 ILE A N 1
ATOM 1957 C CA . ILE A 1 270 ? -47.888 33.895 -25.611 1.00 25.47 264 ILE A CA 1
ATOM 1958 C C . ILE A 1 270 ? -48.748 33.227 -26.686 1.00 26.60 264 ILE A C 1
ATOM 1959 O O . ILE A 1 270 ? -49.906 33.595 -26.877 1.00 27.54 264 ILE A O 1
ATOM 1964 N N . GLU A 1 271 ? -48.172 32.254 -27.384 1.00 27.49 265 GLU A N 1
ATOM 1965 C CA . GLU A 1 271 ? -48.887 31.497 -28.411 1.00 27.63 265 GLU A CA 1
ATOM 1966 C C . GLU A 1 271 ? -48.741 30.028 -28.062 1.00 27.21 265 GLU A C 1
ATOM 1967 O O . GLU A 1 271 ? -47.655 29.460 -28.169 1.00 24.74 265 GLU A O 1
ATOM 1973 N N . LEU A 1 272 ? -49.834 29.411 -27.630 1.00 26.82 266 LEU A N 1
ATOM 1974 C CA . LEU A 1 272 ? -49.790 28.003 -27.267 1.00 27.71 266 LEU A CA 1
ATOM 1975 C C . LEU A 1 272 ? -49.954 27.131 -28.496 1.00 28.75 266 LEU A C 1
ATOM 1976 O O . LEU A 1 272 ? -51.041 27.036 -29.062 1.00 30.81 266 LEU A O 1
ATOM 1981 N N . LEU A 1 273 ? -48.861 26.504 -28.912 1.00 28.71 267 LEU A N 1
ATOM 1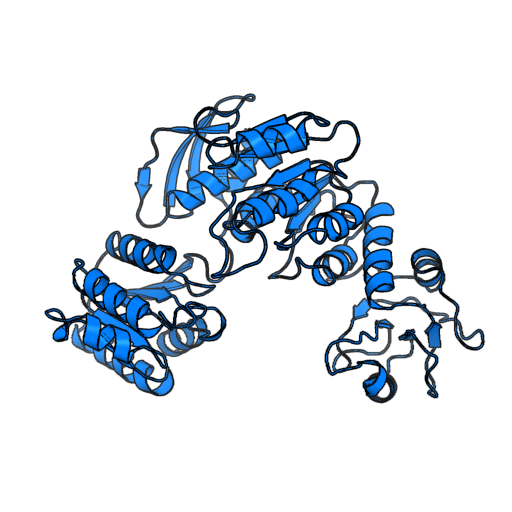982 C CA . LEU A 1 273 ? -48.877 25.626 -30.068 1.00 29.50 267 LEU A CA 1
ATOM 1983 C C . LEU A 1 273 ? -49.175 24.211 -29.572 1.00 30.16 267 LEU A C 1
ATOM 1984 O O . LEU A 1 273 ? -49.176 23.956 -28.366 1.00 29.81 267 LEU A O 1
ATOM 1989 N N . PRO A 1 274 ? -49.449 23.275 -30.494 1.00 31.86 268 PRO A N 1
ATOM 1990 C CA . PRO A 1 274 ? -49.754 21.887 -30.124 1.00 32.09 268 PRO A CA 1
ATOM 1991 C C . PRO A 1 274 ? -48.769 21.196 -29.180 1.00 32.99 268 PRO A C 1
ATOM 1992 O O . PRO A 1 274 ? -49.183 20.527 -28.233 1.00 34.32 268 PRO A O 1
ATOM 1996 N N . GLN A 1 275 ? -47.472 21.352 -29.437 1.00 32.45 269 GLN A N 1
ATOM 1997 C CA . GLN A 1 275 ? -46.445 20.719 -28.611 1.00 31.44 269 GLN A CA 1
ATOM 1998 C C . GLN A 1 275 ? -45.394 21.699 -28.083 1.00 30.95 269 GLN A C 1
ATOM 1999 O O . GLN A 1 275 ? -44.324 21.287 -27.635 1.00 32.66 269 GLN A O 1
ATOM 2005 N N . SER A 1 276 ? -45.696 22.990 -28.127 1.00 28.76 270 SER A N 1
ATOM 2006 C CA . SER A 1 276 ? -44.743 23.986 -27.663 1.00 26.57 270 SER A CA 1
ATOM 2007 C C . SER A 1 276 ? -45.438 25.301 -27.375 1.00 24.62 270 SER A C 1
ATOM 2008 O O . SER A 1 276 ? -46.663 25.402 -27.474 1.00 24.11 270 SER A O 1
ATOM 2011 N N . ALA A 1 277 ? -44.643 26.310 -27.029 1.00 22.68 271 ALA A N 1
ATOM 2012 C CA . ALA A 1 277 ? -45.170 27.631 -26.723 1.00 22.45 271 ALA A CA 1
ATOM 2013 C C . ALA A 1 277 ? -44.183 28.715 -27.148 1.00 22.17 271 ALA A C 1
ATOM 2014 O O . ALA A 1 277 ? -42.979 28.598 -26.909 1.00 23.03 271 ALA A O 1
ATOM 2016 N N . ASN A 1 278 ? -44.704 29.760 -27.784 1.00 21.97 272 ASN A N 1
ATOM 2017 C CA . ASN A 1 278 ? -43.899 30.902 -28.232 1.00 21.11 272 ASN A CA 1
ATOM 2018 C C . ASN A 1 278 ? -44.256 32.087 -27.340 1.00 21.18 272 ASN A C 1
ATOM 2019 O O . ASN A 1 278 ? -45.424 32.275 -27.003 1.00 22.16 272 ASN A O 1
ATOM 2024 N N . PHE A 1 279 ? -43.267 32.897 -26.977 1.00 19.79 273 PHE A N 1
ATOM 2025 C CA . PHE A 1 279 ? -43.535 34.097 -26.193 1.00 19.43 273 PHE A CA 1
ATOM 2026 C C . PHE A 1 279 ? -42.342 35.039 -26.179 1.00 19.32 273 PHE A C 1
ATOM 2027 O O . PHE A 1 279 ? -41.221 34.646 -26.488 1.00 20.40 273 PHE A O 1
ATOM 2035 N N . GLN A 1 280 ? -42.609 36.299 -25.859 1.00 19.28 274 GLN A N 1
ATOM 2036 C CA . GLN A 1 280 ? -41.554 37.293 -25.751 1.00 18.07 274 GLN A CA 1
ATOM 2037 C C . GLN A 1 280 ? -41.218 37.318 -24.261 1.00 18.45 274 GLN A C 1
ATOM 2038 O O . GLN A 1 280 ? -42.099 37.490 -23.412 1.00 18.37 274 GLN A O 1
ATOM 2044 N N . LEU A 1 281 ? -39.941 37.129 -23.950 1.00 16.60 275 LEU A N 1
ATOM 2045 C CA . LEU A 1 281 ? -39.476 37.106 -22.569 1.00 16.79 275 LEU A CA 1
ATOM 2046 C C . LEU A 1 281 ? -38.901 38.470 -22.178 1.00 18.86 275 LEU A C 1
ATOM 2047 O O . LEU A 1 281 ? -38.086 39.022 -22.901 1.00 17.98 275 LEU A O 1
ATOM 2052 N N . HIS A 1 282 ? -39.335 39.007 -21.038 1.00 19.07 276 HIS A N 1
ATOM 2053 C CA . HIS A 1 282 ? -38.858 40.301 -20.556 1.00 20.55 276 HIS A CA 1
ATOM 2054 C C . HIS A 1 282 ? -38.097 40.107 -19.242 1.00 19.20 276 HIS A C 1
ATOM 2055 O O . HIS A 1 282 ? -38.567 39.396 -18.352 1.00 20.18 276 HIS A O 1
ATOM 2062 N N . THR A 1 283 ? -36.926 40.732 -19.122 1.00 20.82 277 THR A N 1
ATOM 2063 C CA . THR A 1 283 ? -36.119 40.623 -17.905 1.00 18.19 277 THR A CA 1
ATOM 2064 C C . THR A 1 283 ? -35.344 41.915 -17.673 1.00 21.15 277 THR A C 1
ATOM 2065 O O . THR A 1 283 ? -35.260 42.767 -18.565 1.00 19.07 277 THR A O 1
ATOM 2069 N N . PRO A 1 284 ? -34.774 42.080 -16.466 1.00 20.64 278 PRO A N 1
ATOM 2070 C CA . PRO A 1 284 ? -34.006 43.290 -16.160 1.00 22.21 278 PRO A CA 1
ATOM 2071 C C . PRO A 1 284 ? -32.713 43.308 -16.965 1.00 23.60 278 PRO A C 1
ATOM 2072 O O . PRO A 1 284 ? -32.008 44.311 -16.993 1.00 23.77 278 PRO A O 1
ATOM 2076 N N . GLN A 1 285 ? -32.410 42.185 -17.612 1.00 23.92 279 GLN A N 1
ATOM 2077 C CA . GLN A 1 285 ? -31.201 42.055 -18.422 1.00 24.00 279 GLN A CA 1
ATOM 2078 C C . GLN A 1 285 ? -31.517 42.082 -19.921 1.00 25.20 279 GLN A C 1
ATOM 2079 O O . GLN A 1 285 ? -30.698 41.663 -20.740 1.00 27.57 279 GLN A O 1
ATOM 2085 N N . GLY A 1 286 ? -32.702 42.577 -20.273 1.00 22.99 280 GLY A N 1
ATOM 2086 C CA . GLY A 1 286 ? -33.085 42.644 -21.675 1.00 24.50 280 GLY A CA 1
ATOM 2087 C C . GLY A 1 286 ? -34.193 41.669 -22.039 1.00 24.66 280 GLY A C 1
ATOM 2088 O O . GLY A 1 286 ? -34.669 40.913 -21.186 1.00 21.90 280 GLY A O 1
ATOM 2089 N N . SER A 1 287 ? -34.599 41.680 -23.308 1.00 23.88 281 SER A N 1
ATOM 2090 C CA . SER A 1 287 ? -35.665 40.803 -23.777 1.00 23.53 281 SER A CA 1
ATOM 2091 C C . SER A 1 287 ? -35.220 39.874 -24.897 1.00 23.24 281 SER A C 1
ATOM 2092 O O . SER A 1 287 ? -34.169 40.067 -25.515 1.00 21.01 281 SER A O 1
ATOM 2095 N N . SER A 1 288 ? -36.041 38.861 -25.156 1.00 17.72 282 SER A N 1
ATOM 2096 C CA . SER A 1 288 ? -35.759 37.904 -26.204 1.00 17.75 282 SER A CA 1
ATOM 2097 C C . SER A 1 288 ? -37.008 37.086 -26.514 1.00 18.19 282 SER A C 1
ATOM 2098 O O . SER A 1 288 ? -37.836 36.847 -25.634 1.00 16.61 282 SER A O 1
ATOM 2101 N N . PHE A 1 289 ? -37.161 36.692 -27.770 1.00 16.17 283 PHE A N 1
ATOM 2102 C CA . PHE A 1 289 ? -38.294 35.855 -28.124 1.00 17.76 283 PHE A CA 1
ATOM 2103 C C . PHE A 1 289 ? -37.873 34.462 -27.679 1.00 18.47 283 PHE A C 1
ATOM 2104 O O . PHE A 1 289 ? -36.682 34.160 -27.631 1.00 19.48 283 PHE A O 1
ATOM 2112 N N . VAL A 1 290 ? -38.833 33.612 -27.341 1.00 18.52 284 VAL A N 1
ATOM 2113 C CA . VAL A 1 290 ? -38.494 32.259 -26.934 1.00 17.89 284 VAL A CA 1
ATOM 2114 C C . VAL A 1 290 ? -39.425 31.248 -27.597 1.00 16.80 284 VAL A C 1
ATOM 2115 O O . VAL A 1 290 ? -40.636 31.433 -27.604 1.00 19.77 284 VAL A O 1
ATOM 2119 N N . ARG A 1 291 ? -38.852 30.201 -28.178 1.00 18.39 285 ARG A N 1
ATOM 2120 C CA . ARG A 1 291 ? -39.655 29.127 -28.763 1.00 20.04 285 ARG A CA 1
ATOM 2121 C C . ARG A 1 291 ? -39.436 27.963 -27.791 1.00 20.76 285 ARG A C 1
ATOM 2122 O O . ARG A 1 291 ? -38.513 27.161 -27.951 1.00 22.30 285 ARG A O 1
ATOM 2130 N N . LEU A 1 292 ? -40.282 27.912 -26.763 1.00 22.68 286 LEU A N 1
ATOM 2131 C CA . LEU A 1 292 ? -40.201 26.903 -25.703 1.00 21.31 286 LEU A CA 1
ATOM 2132 C C . LEU A 1 292 ? -40.807 25.554 -26.082 1.00 22.03 286 LEU A C 1
ATOM 2133 O O . LEU A 1 292 ? -42.010 25.449 -26.323 1.00 23.79 286 LEU A O 1
ATOM 2138 N N . PRO A 1 293 ? -39.981 24.498 -26.102 1.00 21.77 287 PRO A N 1
ATOM 2139 C CA . PRO A 1 293 ? -40.424 23.147 -26.454 1.00 22.92 287 PRO A CA 1
ATOM 2140 C C . PRO A 1 293 ? -41.230 22.411 -25.382 1.00 23.77 287 PRO A C 1
ATOM 2141 O O . PRO A 1 293 ? -41.023 21.224 -25.146 1.00 24.04 287 PRO A O 1
ATOM 2145 N N . PHE A 1 294 ? -42.144 23.131 -24.742 1.00 23.82 288 PHE A N 1
ATOM 2146 C CA . PHE A 1 294 ? -43.022 22.573 -23.716 1.00 25.76 288 PHE A CA 1
ATOM 2147 C C . PHE A 1 294 ? -44.397 23.119 -24.046 1.00 27.15 288 PHE A C 1
ATOM 2148 O O . PHE A 1 294 ? -44.516 24.239 -24.543 1.00 27.42 288 PHE A O 1
ATOM 2156 N N . ALA A 1 295 ? -45.439 22.343 -23.768 1.00 27.99 289 ALA A N 1
ATOM 2157 C CA . ALA A 1 295 ? -46.795 22.797 -24.058 1.00 28.91 289 ALA A CA 1
ATOM 2158 C C . ALA A 1 295 ? -47.520 23.349 -22.835 1.00 29.07 289 ALA A C 1
ATOM 2159 O O . ALA A 1 295 ? -47.270 22.922 -21.707 1.00 29.48 289 ALA A O 1
ATOM 2161 N N . GLY A 1 296 ? -48.405 24.316 -23.062 1.00 27.83 290 GLY A N 1
ATOM 2162 C CA . GLY A 1 296 ? -49.185 24.874 -21.972 1.00 28.44 290 GLY A CA 1
ATOM 2163 C C . GLY A 1 296 ? -48.686 26.122 -21.271 1.00 28.01 290 GLY A C 1
ATOM 2164 O O . GLY A 1 296 ? -47.481 26.358 -21.169 1.00 25.91 290 GLY A O 1
ATOM 2165 N N . GLU A 1 297 ? -49.631 26.912 -20.768 1.00 27.79 291 GLU A N 1
ATOM 2166 C CA . GLU A 1 297 ? -49.316 28.151 -20.069 1.00 30.60 291 GLU A CA 1
ATOM 2167 C C . GLU A 1 297 ? -48.571 27.928 -18.761 1.00 30.00 291 GLU A C 1
ATOM 2168 O O . GLU A 1 297 ? -47.773 28.772 -18.349 1.00 29.43 291 GLU A O 1
ATOM 2174 N N . HIS A 1 298 ? -48.833 26.807 -18.094 1.00 29.87 292 HIS A N 1
ATOM 2175 C CA . HIS A 1 298 ? -48.137 26.544 -16.842 1.00 29.25 292 HIS A CA 1
ATOM 2176 C C . HIS A 1 298 ? -46.648 26.390 -17.112 1.00 27.31 292 HIS A C 1
ATOM 2177 O O . HIS A 1 298 ? -45.821 26.855 -16.323 1.00 27.32 292 HIS A O 1
ATOM 2184 N N . ASN A 1 299 ? -46.297 25.756 -18.228 1.00 25.68 293 ASN A N 1
ATOM 2185 C CA . ASN A 1 299 ? -44.882 25.576 -18.534 1.00 25.48 293 ASN A CA 1
ATOM 2186 C C . ASN A 1 299 ? -44.217 26.886 -18.928 1.00 24.33 293 ASN A C 1
ATOM 2187 O O . ASN A 1 299 ? -43.005 27.037 -18.777 1.00 22.26 293 ASN A O 1
ATOM 2192 N N . VAL A 1 300 ? -45.009 27.835 -19.422 1.00 22.95 294 VAL A N 1
ATOM 2193 C CA . VAL A 1 300 ? -44.475 29.154 -19.766 1.00 21.67 294 VAL A CA 1
ATOM 2194 C C . VAL A 1 300 ? -44.129 29.810 -18.426 1.00 21.90 294 VAL A C 1
ATOM 2195 O O . VAL A 1 300 ? -43.079 30.444 -18.280 1.00 20.73 294 VAL A O 1
ATOM 2199 N N . GLN A 1 301 ? -45.018 29.651 -17.445 1.00 21.88 295 GLN A N 1
ATOM 2200 C CA . GLN A 1 301 ? -44.778 30.205 -16.115 1.00 22.01 295 GLN A CA 1
ATOM 2201 C C . GLN A 1 301 ? -43.540 29.568 -15.504 1.00 21.07 295 GLN A C 1
ATOM 2202 O O . GLN A 1 301 ? -42.722 30.254 -14.892 1.00 20.51 295 GLN A O 1
ATOM 2208 N N . ASN A 1 302 ? -43.398 28.254 -15.654 1.00 19.22 296 ASN A N 1
ATOM 2209 C CA . ASN A 1 302 ? -42.222 27.586 -15.116 1.00 19.79 296 ASN A CA 1
ATOM 2210 C C . ASN A 1 302 ? -40.976 28.146 -15.801 1.00 21.47 296 ASN A C 1
ATOM 2211 O O . ASN A 1 302 ? -39.929 28.339 -15.166 1.00 20.29 296 ASN A O 1
ATOM 2216 N N . ALA A 1 303 ? -41.083 28.404 -17.102 1.00 20.82 297 ALA A N 1
ATOM 2217 C CA . ALA A 1 303 ? -39.950 28.939 -17.844 1.00 20.70 297 ALA A CA 1
ATOM 2218 C C . ALA A 1 303 ? -39.526 30.286 -17.274 1.00 20.33 297 ALA A C 1
ATOM 2219 O O . ALA A 1 303 ? -38.338 30.535 -17.083 1.00 19.44 297 ALA A O 1
ATOM 2221 N N . THR A 1 304 ? -40.490 31.160 -17.002 1.00 19.48 298 THR A N 1
ATOM 2222 C CA . THR A 1 304 ? -40.149 32.466 -16.457 1.00 19.89 298 THR A CA 1
ATOM 2223 C C . THR A 1 304 ? -39.470 32.321 -15.091 1.00 20.49 298 THR A C 1
ATOM 2224 O O . THR A 1 304 ? -38.547 33.068 -14.766 1.00 18.91 298 THR A O 1
ATOM 2228 N N . ALA A 1 305 ? -39.904 31.348 -14.295 1.00 17.06 299 ALA A N 1
ATOM 2229 C CA . ALA A 1 305 ? -39.291 31.145 -12.984 1.00 17.26 299 ALA A CA 1
ATOM 2230 C C . ALA A 1 305 ? -37.841 30.711 -13.175 1.00 16.62 299 ALA A C 1
ATOM 2231 O O . ALA A 1 305 ? -36.932 31.227 -12.513 1.00 17.00 299 ALA A O 1
ATOM 2233 N N . ALA A 1 306 ? -37.624 29.763 -14.083 1.00 18.10 300 ALA A N 1
ATOM 2234 C CA . ALA A 1 306 ? -36.275 29.273 -14.351 1.00 18.28 300 ALA A CA 1
ATOM 2235 C C . ALA A 1 306 ? -35.369 30.432 -14.775 1.00 19.61 300 ALA A C 1
ATOM 2236 O O . ALA A 1 306 ? -34.209 30.512 -14.365 1.00 19.70 300 ALA A O 1
ATOM 2238 N N . VAL A 1 307 ? -35.912 31.330 -15.592 1.00 20.45 301 VAL A N 1
ATOM 2239 C CA . VAL A 1 307 ? -35.159 32.491 -16.059 1.00 19.89 301 VAL A CA 1
ATOM 2240 C C . VAL A 1 307 ? -34.707 33.348 -14.870 1.00 19.76 301 VAL A C 1
ATOM 2241 O O . VAL A 1 307 ? -33.541 33.749 -14.796 1.00 17.26 301 VAL A O 1
ATOM 2245 N N . ALA A 1 308 ? -35.627 33.631 -13.948 1.00 19.57 302 ALA A N 1
ATOM 2246 C CA . ALA A 1 308 ? -35.297 34.436 -12.770 1.00 20.06 302 ALA A CA 1
ATOM 2247 C C . ALA A 1 308 ? -34.218 33.750 -11.937 1.00 19.90 302 ALA A C 1
ATOM 2248 O O . ALA A 1 308 ? -33.249 34.387 -11.522 1.00 18.42 302 ALA A O 1
ATOM 2250 N N . PHE A 1 309 ? -34.383 32.452 -11.688 1.00 19.79 303 PHE A N 1
ATOM 2251 C CA . PHE A 1 309 ? -33.390 31.700 -10.920 1.00 19.33 303 PHE A CA 1
ATOM 2252 C C . PHE A 1 309 ? -32.019 31.769 -11.602 1.00 18.21 303 PHE A C 1
ATOM 2253 O O . PHE A 1 309 ? -30.991 31.947 -10.933 1.00 19.29 303 PHE A O 1
ATOM 2261 N N . ALA A 1 310 ? -32.002 31.637 -12.929 1.00 16.46 304 ALA A N 1
ATOM 2262 C CA . ALA A 1 310 ? -30.746 31.663 -13.685 1.00 16.83 304 ALA A CA 1
ATOM 2263 C C . ALA A 1 310 ? -30.122 33.052 -13.695 1.00 18.95 304 ALA A C 1
ATOM 2264 O O . ALA A 1 310 ? -28.900 33.187 -13.571 1.00 20.75 304 ALA A O 1
ATOM 2266 N N . LEU A 1 311 ? -30.945 34.086 -13.847 1.00 16.48 305 LEU A N 1
ATOM 2267 C CA . LEU A 1 311 ? -30.407 35.443 -13.849 1.00 16.71 305 LEU A CA 1
ATOM 2268 C C . LEU A 1 311 ? -29.769 35.735 -12.485 1.00 18.27 305 LEU A C 1
ATOM 2269 O O . LEU A 1 311 ? -28.731 36.397 -12.408 1.00 18.17 305 LEU A O 1
ATOM 2274 N N . ALA A 1 312 ? -30.377 35.223 -11.415 1.00 16.98 306 ALA A N 1
ATOM 2275 C CA . ALA A 1 312 ? -29.850 35.437 -10.067 1.00 18.48 306 ALA A CA 1
ATOM 2276 C C . ALA A 1 312 ? -28.457 34.821 -9.922 1.00 20.64 306 ALA A C 1
ATOM 2277 O O . ALA A 1 312 ? -27.673 35.239 -9.067 1.00 21.03 306 ALA A O 1
ATOM 2279 N N . LEU A 1 313 ? -28.158 33.826 -10.750 1.00 21.32 307 LEU A N 1
ATOM 2280 C CA . LEU A 1 313 ? -26.847 33.171 -10.721 1.00 22.97 307 LEU A CA 1
ATOM 2281 C C . LEU A 1 313 ? -25.873 33.835 -11.684 1.00 23.70 307 LEU A C 1
ATOM 2282 O O . LEU A 1 313 ? -24.744 33.377 -11.845 1.00 25.45 307 LEU A O 1
ATOM 2287 N N . GLY A 1 314 ? -26.311 34.911 -12.327 1.00 21.21 308 GLY A N 1
ATOM 2288 C CA . GLY A 1 314 ? -25.441 35.606 -13.259 1.00 22.22 308 GLY A CA 1
ATOM 2289 C C . GLY A 1 314 ? -25.352 35.021 -14.663 1.00 22.29 308 GLY A C 1
ATOM 2290 O O . GLY A 1 314 ? -24.476 35.406 -15.443 1.00 23.99 308 GLY A O 1
ATOM 2291 N N . VAL A 1 315 ? -26.235 34.087 -15.001 1.00 21.42 309 VAL A N 1
ATOM 2292 C CA . VAL A 1 315 ? -26.205 33.508 -16.342 1.00 20.39 309 VAL A CA 1
ATOM 2293 C C . VAL A 1 315 ? -26.757 34.549 -17.313 1.00 20.87 309 VAL A C 1
ATOM 2294 O O . VAL A 1 315 ? -27.751 35.212 -17.018 1.00 20.91 309 VAL A O 1
ATOM 2298 N N . SER A 1 316 ? -26.113 34.700 -18.469 1.00 22.96 310 SER A N 1
ATOM 2299 C CA . SER A 1 316 ? -26.562 35.683 -19.459 1.00 21.62 310 SER A CA 1
ATOM 2300 C C . SER A 1 316 ? -27.919 35.308 -20.047 1.00 22.36 310 SER A C 1
ATOM 2301 O O . SER A 1 316 ? -28.295 34.136 -20.065 1.00 20.59 310 SER A O 1
ATOM 2304 N N . LEU A 1 317 ? -28.654 36.301 -20.538 1.00 23.90 311 LEU A N 1
ATOM 2305 C CA . LEU A 1 317 ? -29.965 36.037 -21.118 1.00 24.16 311 LEU A CA 1
ATOM 2306 C C . LEU A 1 317 ? -29.823 35.124 -22.330 1.00 24.81 311 LEU A C 1
ATOM 2307 O O . LEU A 1 317 ? -30.658 34.245 -22.564 1.00 23.03 311 LEU A O 1
ATOM 2312 N N . GLU A 1 318 ? -28.753 35.332 -23.092 1.00 24.29 312 GLU A N 1
ATOM 2313 C CA . GLU A 1 318 ? -28.493 34.535 -24.282 1.00 24.94 312 GLU A CA 1
ATOM 2314 C C . GLU A 1 318 ? -28.379 33.052 -23.931 1.00 23.95 312 GLU A C 1
ATOM 2315 O O . GLU A 1 318 ? -28.987 32.201 -24.585 1.00 22.53 312 GLU A O 1
ATOM 2321 N N . ASP A 1 319 ? -27.596 32.736 -22.902 1.00 22.94 313 ASP A N 1
ATOM 2322 C CA . ASP A 1 319 ? -27.441 31.341 -22.497 1.00 21.80 313 ASP A CA 1
ATOM 2323 C C . ASP A 1 319 ? -28.723 30.777 -21.894 1.00 21.54 313 ASP A C 1
ATOM 2324 O O . ASP A 1 319 ? -29.005 29.594 -22.031 1.00 22.34 313 ASP A O 1
ATOM 2329 N N . ILE A 1 320 ? -29.498 31.622 -21.225 1.00 20.97 314 ILE A N 1
ATOM 2330 C CA . ILE A 1 320 ? -30.752 31.168 -20.629 1.00 21.01 314 ILE A CA 1
ATOM 2331 C C . ILE A 1 320 ? -31.726 30.716 -21.725 1.00 22.37 314 ILE A C 1
ATOM 2332 O O . ILE A 1 320 ? -32.310 29.630 -21.642 1.00 22.55 314 ILE A O 1
ATOM 2337 N N . VAL A 1 321 ? -31.889 31.543 -22.755 1.00 20.99 315 VAL A N 1
ATOM 2338 C CA . VAL A 1 321 ? -32.781 31.211 -23.864 1.00 21.36 315 VAL A CA 1
ATOM 2339 C C . VAL A 1 321 ? -32.307 29.927 -24.550 1.00 21.27 315 VAL A C 1
ATOM 2340 O O . VAL A 1 321 ? -33.104 29.030 -24.819 1.00 22.45 315 VAL A O 1
ATOM 2344 N N . LYS A 1 322 ? -31.009 29.832 -24.827 1.00 21.54 316 LYS A N 1
ATOM 2345 C CA . LYS A 1 322 ? -30.472 28.638 -25.468 1.00 22.60 316 LYS A CA 1
ATOM 2346 C C . LYS A 1 322 ? -30.782 27.411 -24.617 1.00 23.13 316 LYS A C 1
ATOM 2347 O O . LYS A 1 322 ? -31.137 26.359 -25.143 1.00 23.02 316 LYS A O 1
ATOM 2353 N N . GLY A 1 323 ? -30.647 27.552 -23.300 1.00 21.27 317 GLY A N 1
ATOM 2354 C CA . GLY A 1 323 ? -30.933 26.441 -22.411 1.00 21.91 317 GLY A CA 1
ATOM 2355 C C . GLY A 1 323 ? -32.403 26.063 -22.431 1.00 21.47 317 GLY A C 1
ATOM 2356 O O . GLY A 1 323 ? -32.752 24.882 -22.436 1.00 23.93 317 GLY A O 1
ATOM 2357 N N . LEU A 1 324 ? -33.274 27.064 -22.449 1.00 20.53 318 LEU A N 1
ATOM 2358 C CA . LEU A 1 324 ? -34.710 26.803 -22.470 1.00 20.73 318 LEU A CA 1
ATOM 2359 C C . LEU A 1 324 ? -35.172 26.123 -23.759 1.00 22.47 318 LEU A C 1
ATOM 2360 O O . LEU A 1 324 ? -36.004 25.210 -23.731 1.00 22.53 318 LEU A O 1
ATOM 2365 N N . GLU A 1 325 ? -34.633 26.568 -24.889 1.00 22.66 319 GLU A N 1
ATOM 2366 C CA . GLU A 1 325 ? -35.039 26.020 -26.178 1.00 25.76 319 GLU A CA 1
ATOM 2367 C C . GLU A 1 325 ? -34.584 24.587 -26.457 1.00 28.30 319 GLU A C 1
ATOM 2368 O O . GLU A 1 325 ? -35.081 23.955 -27.386 1.00 28.75 319 GLU A O 1
ATOM 2374 N N . GLN A 1 326 ? -33.653 24.064 -25.666 1.00 29.49 320 GLN A N 1
ATOM 2375 C CA . GLN A 1 326 ? -33.227 22.682 -25.870 1.00 32.15 320 GLN A CA 1
ATOM 2376 C C . GLN A 1 326 ? -33.500 21.828 -24.640 1.00 32.93 320 GLN A C 1
ATOM 2377 O O . GLN A 1 326 ? -33.030 20.696 -24.540 1.00 33.48 320 GLN A O 1
ATOM 2383 N N . ALA A 1 327 ? -34.278 22.370 -23.709 1.00 33.69 321 ALA A N 1
ATOM 2384 C CA . ALA A 1 327 ? -34.620 21.645 -22.492 1.00 33.83 321 ALA A CA 1
ATOM 2385 C C . ALA A 1 327 ? -35.642 20.558 -22.807 1.00 35.07 321 ALA A C 1
ATOM 2386 O O . ALA A 1 327 ? -36.434 20.691 -23.738 1.00 34.34 321 ALA A O 1
ATOM 2388 N N . GLN A 1 328 ? -35.616 19.481 -22.030 1.00 36.26 322 GLN A N 1
ATOM 2389 C CA . GLN A 1 328 ? -36.545 18.374 -22.225 1.00 37.53 322 GLN A CA 1
ATOM 2390 C C . GLN A 1 328 ? -37.347 18.150 -20.951 1.00 37.17 322 GLN A C 1
ATOM 2391 O O . GLN A 1 328 ? -36.823 18.289 -19.848 1.00 37.06 322 GLN A O 1
ATOM 2397 N N . GLY A 1 329 ? -38.622 17.814 -21.105 1.00 36.34 323 GLY A N 1
ATOM 2398 C CA . GLY A 1 329 ? -39.462 17.594 -19.944 1.00 36.35 323 GLY A CA 1
ATOM 2399 C C . GLY A 1 329 ? -39.124 16.319 -19.197 1.00 36.54 323 GLY A C 1
ATOM 2400 O O . GLY A 1 329 ? -38.487 15.417 -19.742 1.00 35.55 323 GLY A O 1
ATOM 2401 N N . ALA A 1 330 ? -39.545 16.248 -17.939 1.00 36.78 324 ALA A N 1
ATOM 2402 C CA . ALA A 1 330 ? -39.300 15.066 -17.126 1.00 36.80 324 ALA A CA 1
ATOM 2403 C C . ALA A 1 330 ? -40.268 13.979 -17.591 1.00 36.93 324 ALA A C 1
ATOM 2404 O O . ALA A 1 330 ? -41.278 14.274 -18.233 1.00 36.64 324 ALA A O 1
ATOM 2406 N N . LYS A 1 331 ? -39.956 12.727 -17.273 1.00 37.37 325 LYS A N 1
ATOM 2407 C CA . LYS A 1 331 ? -40.803 11.607 -17.673 1.00 36.62 325 LYS A CA 1
ATOM 2408 C C . LYS A 1 331 ? -42.199 11.726 -17.079 1.00 36.18 325 LYS A C 1
ATOM 2409 O O . LYS A 1 331 ? -42.359 11.996 -15.889 1.00 37.45 325 LYS A O 1
ATOM 2411 N N . GLY A 1 332 ? -43.213 11.531 -17.912 1.00 35.25 326 GLY A N 1
ATOM 2412 C CA . GLY A 1 332 ? -44.576 11.611 -17.427 1.00 33.64 326 GLY A CA 1
ATOM 2413 C C . GLY A 1 332 ? -45.155 13.011 -17.414 1.00 32.69 326 GLY A C 1
ATOM 2414 O O . GLY A 1 332 ? -46.281 13.205 -16.963 1.00 31.03 326 GLY A O 1
ATOM 2415 N N . ARG A 1 333 ? -44.383 13.989 -17.887 1.00 33.28 327 ARG A N 1
ATOM 2416 C CA . ARG A 1 333 ? -44.851 15.371 -17.953 1.00 34.24 327 ARG A CA 1
ATOM 2417 C C . ARG A 1 333 ? -45.000 15.771 -19.415 1.00 34.51 327 ARG A C 1
ATOM 2418 O O . ARG A 1 333 ? -44.058 16.276 -20.023 1.00 34.10 327 ARG A O 1
ATOM 2426 N N . LEU A 1 334 ? -46.185 15.537 -19.971 1.00 34.48 328 LEU A N 1
ATOM 2427 C CA . LEU A 1 334 ? -46.473 15.864 -21.364 1.00 35.05 328 LEU A CA 1
ATOM 2428 C C . LEU A 1 334 ? -45.353 15.531 -22.344 1.00 36.73 328 LEU A C 1
ATOM 2429 O O . LEU A 1 334 ? -44.845 16.419 -23.031 1.00 36.48 328 LEU A O 1
ATOM 2434 N N . ASN A 1 335 ? -44.968 14.257 -22.407 1.00 37.78 329 ASN A N 1
ATOM 2435 C CA . ASN A 1 335 ? -43.927 13.818 -23.336 1.00 39.99 329 ASN A CA 1
ATOM 2436 C C . ASN A 1 335 ? -44.597 13.311 -24.609 1.00 41.15 329 ASN A C 1
ATOM 2437 O O . ASN A 1 335 ? -45.264 12.273 -24.594 1.00 40.71 329 ASN A O 1
ATOM 2442 N N . PHE A 1 336 ? -44.423 14.035 -25.711 1.00 41.47 330 PHE A N 1
ATOM 2443 C CA . PHE A 1 336 ? -45.036 13.622 -26.967 1.00 42.37 330 PHE A CA 1
ATOM 2444 C C . PHE A 1 336 ? -44.242 12.521 -27.652 1.00 44.36 330 PHE A C 1
ATOM 2445 O O . PHE A 1 336 ? -43.085 12.711 -28.035 1.00 44.51 330 PHE A O 1
ATOM 2453 N N . ILE A 1 337 ? -44.875 11.361 -27.789 1.00 47.17 331 ILE A N 1
ATOM 2454 C CA . ILE A 1 337 ? -44.246 10.207 -28.418 1.00 50.76 331 ILE A CA 1
ATOM 2455 C C . ILE A 1 337 ? -44.990 9.849 -29.702 1.00 52.55 331 ILE A C 1
ATOM 2456 O O . ILE A 1 337 ? -46.108 9.334 -29.664 1.00 51.62 331 ILE A O 1
ATOM 2461 N N . GLN A 1 338 ? -44.361 10.130 -30.837 1.00 55.22 332 GLN A N 1
ATOM 2462 C CA . GLN A 1 338 ? -44.958 9.844 -32.133 1.00 58.22 332 GLN A CA 1
ATOM 2463 C C . GLN A 1 338 ? -44.606 8.434 -32.588 1.00 59.37 332 GLN A C 1
ATOM 2464 O O . GLN A 1 338 ? -43.435 8.051 -32.617 1.00 60.29 332 GLN A O 1
ATOM 2470 N N . LYS A 1 339 ? -45.632 7.664 -32.930 1.00 60.51 333 LYS A N 1
ATOM 2471 C CA . LYS A 1 339 ? -45.455 6.290 -33.382 1.00 61.79 333 LYS A CA 1
ATOM 2472 C C . LYS A 1 339 ? -46.340 6.011 -34.587 1.00 62.49 333 LYS A C 1
ATOM 2473 O O . LYS A 1 339 ? -47.548 5.808 -34.444 1.00 61.78 333 LYS A O 1
ATOM 2479 N N . ALA A 1 340 ? -45.738 6.000 -35.774 1.00 63.45 334 ALA A N 1
ATOM 2480 C CA . ALA A 1 340 ? -46.491 5.752 -36.998 1.00 64.09 334 ALA A CA 1
ATOM 2481 C C . ALA A 1 340 ? -47.548 6.864 -37.102 1.00 64.19 334 ALA A C 1
ATOM 2482 O O . ALA A 1 340 ? -47.365 7.939 -36.527 1.00 64.62 334 ALA A O 1
ATOM 2484 N N . PRO A 1 341 ? -48.655 6.640 -37.836 1.00 63.96 335 PRO A N 1
ATOM 2485 C CA . PRO A 1 341 ? -49.631 7.735 -37.896 1.00 62.83 335 PRO A CA 1
ATOM 2486 C C . PRO A 1 341 ? -50.349 7.971 -36.568 1.00 61.82 335 PRO A C 1
ATOM 2487 O O . PRO A 1 341 ? -51.439 8.541 -36.538 1.00 62.23 335 PRO A O 1
ATOM 2491 N N . HIS A 1 342 ? -49.732 7.536 -35.474 1.00 60.19 336 HIS A N 1
ATOM 2492 C CA . HIS A 1 342 ? -50.323 7.697 -34.151 1.00 58.46 336 HIS A CA 1
ATOM 2493 C C . HIS A 1 342 ? -49.457 8.537 -33.221 1.00 56.36 336 HIS A C 1
ATOM 2494 O O . HIS A 1 342 ? -48.231 8.558 -33.341 1.00 54.89 336 HIS A O 1
ATOM 2501 N N . LEU A 1 343 ? -50.111 9.221 -32.288 1.00 54.77 337 LEU A N 1
ATOM 2502 C CA . LEU A 1 343 ? -49.421 10.056 -31.312 1.00 53.46 337 LEU A CA 1
ATOM 2503 C C . LEU A 1 343 ? -49.667 9.514 -29.908 1.00 52.45 337 LEU A C 1
ATOM 2504 O O . LEU A 1 343 ? -50.784 9.117 -29.578 1.00 51.87 337 LEU A O 1
ATOM 2509 N N . PHE A 1 344 ? -48.621 9.503 -29.088 1.00 51.74 338 PHE A N 1
ATOM 2510 C CA . PHE A 1 344 ? -48.718 9.022 -27.710 1.00 51.00 338 PHE A CA 1
ATOM 2511 C C . PHE A 1 344 ? -48.112 10.034 -26.738 1.00 49.09 338 PHE A C 1
ATOM 2512 O O . PHE A 1 344 ? -46.890 10.162 -26.638 1.00 49.23 338 PHE A O 1
ATOM 2520 N N . ILE A 1 345 ? -48.976 10.750 -26.025 1.00 46.75 339 ILE A N 1
ATOM 2521 C CA . ILE A 1 345 ? -48.536 11.753 -25.062 1.00 44.34 339 ILE A CA 1
ATOM 2522 C C . ILE A 1 345 ? -48.444 11.163 -23.657 1.00 43.66 339 ILE A C 1
ATOM 2523 O O . ILE A 1 345 ? -49.465 10.957 -23.000 1.00 43.24 339 ILE A O 1
ATOM 2528 N N . ASP A 1 346 ? -47.225 10.891 -23.200 1.00 42.64 340 ASP A N 1
ATOM 2529 C CA . ASP A 1 346 ? -47.030 10.339 -21.863 1.00 41.89 340 ASP A CA 1
ATOM 2530 C C . ASP A 1 346 ? -47.049 11.423 -20.793 1.00 41.28 340 ASP A C 1
ATOM 2531 O O . ASP A 1 346 ? -46.038 12.078 -20.528 1.00 42.20 340 ASP A O 1
ATOM 2536 N N . ASP A 1 347 ? -48.215 11.599 -20.186 1.00 40.26 341 ASP A N 1
ATOM 2537 C CA . ASP A 1 347 ? -48.424 12.586 -19.137 1.00 39.57 341 ASP A CA 1
ATOM 2538 C C . ASP A 1 347 ? -48.924 11.835 -17.902 1.00 38.37 341 ASP A C 1
ATOM 2539 O O . ASP A 1 347 ? -49.801 12.304 -17.185 1.00 38.49 341 ASP A O 1
ATOM 2544 N N . THR A 1 348 ? -48.336 10.671 -17.657 1.00 38.31 342 THR A N 1
ATOM 2545 C CA . THR A 1 348 ? -48.744 9.813 -16.549 1.00 38.52 342 THR A CA 1
ATOM 2546 C C . THR A 1 348 ? -48.179 10.085 -15.155 1.00 39.42 342 THR A C 1
ATOM 2547 O O . THR A 1 348 ? -48.697 9.544 -14.176 1.00 38.59 342 THR A O 1
ATOM 2551 N N . TYR A 1 349 ? -47.133 10.903 -15.049 1.00 39.35 343 TYR A N 1
ATOM 2552 C CA . TYR A 1 349 ? -46.537 11.178 -13.741 1.00 39.87 343 TYR A CA 1
ATOM 2553 C C . TYR A 1 349 ? -47.559 11.234 -12.602 1.00 41.66 343 TYR A C 1
ATOM 2554 O O . TYR A 1 349 ? -47.477 10.455 -11.652 1.00 43.40 343 TYR A O 1
ATOM 2563 N N . ASN A 1 350 ? -48.511 12.158 -12.696 1.00 43.37 344 ASN A N 1
ATOM 2564 C CA . ASN A 1 350 ? -49.541 12.311 -11.673 1.00 46.54 344 ASN A CA 1
ATOM 2565 C C . ASN A 1 350 ? -50.799 12.889 -12.307 1.00 48.87 344 ASN A C 1
ATOM 2566 O O . ASN A 1 350 ? -50.871 13.033 -13.529 1.00 48.77 344 ASN A O 1
ATOM 2571 N N . ALA A 1 351 ? -51.783 13.227 -11.478 1.00 51.02 345 ALA A N 1
ATOM 2572 C CA . ALA A 1 351 ? -53.035 13.786 -11.975 1.00 54.18 345 ALA A CA 1
ATOM 2573 C C . ALA A 1 351 ? -53.962 14.229 -10.849 1.00 56.45 345 ALA A C 1
ATOM 2574 O O . ALA A 1 351 ? -54.008 13.609 -9.785 1.00 57.07 345 ALA A O 1
ATOM 2576 N N . ASN A 1 352 ? -54.698 15.309 -11.093 1.00 58.84 346 ASN A N 1
ATOM 2577 C CA . ASN A 1 352 ? -55.642 15.838 -10.116 1.00 60.44 346 ASN A CA 1
ATOM 2578 C C . ASN A 1 352 ? -56.867 16.381 -10.841 1.00 62.11 346 ASN A C 1
ATOM 2579 O O . ASN A 1 352 ? -56.979 16.259 -12.061 1.00 62.07 346 ASN A O 1
ATOM 2584 N N . PRO A 1 353 ? -57.783 16.978 -10.084 1.00 64.28 347 PRO A N 1
ATOM 2585 C CA . PRO A 1 353 ? -59.007 17.540 -10.645 1.00 66.39 347 PRO A CA 1
ATOM 2586 C C . PRO A 1 353 ? -58.738 18.414 -11.870 1.00 67.78 347 PRO A C 1
ATOM 2587 O O . PRO A 1 353 ? -59.184 18.103 -12.976 1.00 67.63 347 PRO A O 1
ATOM 2589 N N . THR A 1 354 ? -58.006 19.505 -11.668 1.00 69.41 348 THR A N 1
ATOM 2590 C CA . THR A 1 354 ? -57.684 20.429 -12.751 1.00 71.01 348 THR A CA 1
ATOM 2591 C C . THR A 1 354 ? -56.825 19.779 -13.836 1.00 71.34 348 THR A C 1
ATOM 2592 O O . THR A 1 354 ? -57.233 19.696 -14.995 1.00 71.75 348 THR A O 1
ATOM 2596 N N . SER A 1 355 ? -55.638 19.323 -13.446 1.00 71.59 349 SER A N 1
ATOM 2597 C CA . SER A 1 355 ? -54.692 18.688 -14.361 1.00 71.80 349 SER A CA 1
ATOM 2598 C C . SER A 1 355 ? -55.325 17.737 -15.373 1.00 71.88 349 SER A C 1
ATOM 2599 O O . SER A 1 355 ? -54.906 17.687 -16.531 1.00 71.90 349 SER A O 1
ATOM 2602 N N . MET A 1 356 ? -56.327 16.982 -14.937 1.00 71.82 350 MET A N 1
ATOM 2603 C CA . MET A 1 356 ? -56.993 16.027 -15.817 1.00 72.06 350 MET A CA 1
ATOM 2604 C C . MET A 1 356 ? -57.785 16.715 -16.928 1.00 72.19 350 MET A C 1
ATOM 2605 O O . MET A 1 356 ? -57.808 16.243 -18.067 1.00 71.15 350 MET A O 1
ATOM 2610 N N . ARG A 1 357 ? -58.433 17.827 -16.595 1.00 72.58 351 ARG A N 1
ATOM 2611 C CA . ARG A 1 357 ? -59.213 18.571 -17.577 1.00 73.25 351 ARG A CA 1
ATOM 2612 C C . ARG A 1 357 ? -58.304 19.385 -18.493 1.00 73.04 351 ARG A C 1
ATOM 2613 O O . ARG A 1 357 ? -58.647 19.655 -19.645 1.00 73.17 351 ARG A O 1
ATOM 2621 N N . ALA A 1 358 ? -57.142 19.770 -17.975 1.00 72.59 352 ALA A N 1
ATOM 2622 C CA . ALA A 1 358 ? -56.179 20.543 -18.750 1.00 71.60 352 ALA A CA 1
ATOM 2623 C C . ALA A 1 358 ? -55.555 19.658 -19.822 1.00 71.16 352 ALA A C 1
ATOM 2624 O O . ALA A 1 358 ? -55.423 20.065 -20.976 1.00 71.76 352 ALA A O 1
ATOM 2626 N N . ALA A 1 359 ? -55.177 18.445 -19.436 1.00 70.56 353 ALA A N 1
ATOM 2627 C CA . ALA A 1 359 ? -54.570 17.504 -20.366 1.00 70.13 353 ALA A CA 1
ATOM 2628 C C . ALA A 1 359 ? -55.515 17.215 -21.525 1.00 70.43 353 ALA A C 1
ATOM 2629 O O . ALA A 1 359 ? -55.083 17.080 -22.670 1.00 70.98 353 ALA A O 1
ATOM 2631 N N . ALA A 1 360 ? -56.807 17.124 -21.222 1.00 69.87 354 ALA A N 1
ATOM 2632 C CA . ALA A 1 360 ? -57.818 16.852 -22.239 1.00 69.57 354 ALA A CA 1
ATOM 2633 C C . ALA A 1 360 ? -57.713 17.857 -23.382 1.00 69.14 354 ALA A C 1
ATOM 2634 O O . ALA A 1 360 ? -57.805 17.494 -24.557 1.00 68.54 354 ALA A O 1
ATOM 2636 N N . GLN A 1 361 ? -57.520 19.123 -23.028 1.00 68.83 355 GLN A N 1
ATOM 2637 C CA . GLN A 1 361 ? -57.396 20.185 -24.016 1.00 68.38 355 GLN A CA 1
ATOM 2638 C C . GLN A 1 361 ? -56.169 19.965 -24.894 1.00 67.67 355 GLN A C 1
ATOM 2639 O O . GLN A 1 361 ? -56.267 19.971 -26.122 1.00 67.56 355 GLN A O 1
ATOM 2645 N N . VAL A 1 362 ? -55.015 19.773 -24.260 1.00 66.42 356 VAL A N 1
ATOM 2646 C CA . VAL A 1 362 ? -53.775 19.543 -24.992 1.00 64.73 356 VAL A CA 1
ATOM 2647 C C . VAL A 1 362 ? -54.003 18.437 -26.010 1.00 64.11 356 VAL A C 1
ATOM 2648 O O . VAL A 1 362 ? -53.465 18.472 -27.117 1.00 64.16 356 VAL A O 1
ATOM 2652 N N . LEU A 1 363 ? -54.808 17.452 -25.630 1.00 63.18 357 LEU A N 1
ATOM 2653 C CA . LEU A 1 363 ? -55.110 16.344 -26.523 1.00 62.53 357 LEU A CA 1
ATOM 2654 C C . LEU A 1 363 ? -55.932 16.863 -27.698 1.00 61.83 357 LEU A C 1
ATOM 2655 O O . LEU A 1 363 ? -55.763 16.417 -28.832 1.00 60.84 357 LEU A O 1
ATOM 2660 N N . LEU A 1 364 ? -56.820 17.812 -27.412 1.00 61.19 358 LEU A N 1
ATOM 2661 C CA . LEU A 1 364 ? -57.671 18.408 -28.435 1.00 60.89 358 LEU A CA 1
ATOM 2662 C C . LEU A 1 364 ? -56.838 19.171 -29.463 1.00 60.35 358 LEU A C 1
ATOM 2663 O O . LEU A 1 364 ? -57.059 19.043 -30.668 1.00 61.13 358 LEU A O 1
ATOM 2668 N N . GLN A 1 365 ? -55.880 19.960 -28.981 1.00 58.21 359 GLN A N 1
ATOM 2669 C CA . GLN A 1 365 ? -55.016 20.736 -29.862 1.00 55.94 359 GLN A CA 1
ATOM 2670 C C . GLN A 1 365 ? -54.283 19.850 -30.863 1.00 53.97 359 GLN A C 1
ATOM 2671 O O . GLN A 1 365 ? -53.688 20.345 -31.820 1.00 53.03 359 GLN A O 1
ATOM 2677 N N . GLN A 1 366 ? -54.320 18.541 -30.647 1.00 51.92 360 GLN A N 1
ATOM 2678 C CA . GLN A 1 366 ? -53.637 17.625 -31.549 1.00 50.76 360 GLN A CA 1
ATOM 2679 C C . GLN A 1 366 ? -54.503 17.288 -32.757 1.00 51.20 360 GLN A C 1
ATOM 2680 O O . GLN A 1 366 ? -55.629 17.768 -32.874 1.00 50.76 360 GLN A O 1
ATOM 2686 N N . ASN A 1 367 ? -53.970 16.465 -33.654 1.00 51.05 361 ASN A N 1
ATOM 2687 C CA . ASN A 1 367 ? -54.692 16.070 -34.859 1.00 52.79 361 ASN A CA 1
ATOM 2688 C C . ASN A 1 367 ? -55.298 14.677 -34.712 1.00 54.54 361 ASN A C 1
ATOM 2689 O O . ASN A 1 367 ? -55.062 13.988 -33.719 1.00 55.12 361 ASN A O 1
ATOM 2694 N N . GLY A 1 368 ? -56.086 14.283 -35.709 1.00 56.17 362 GLY A N 1
ATOM 2695 C CA . GLY A 1 368 ? -56.703 12.966 -35.730 1.00 58.46 362 GLY A CA 1
ATOM 2696 C C . GLY A 1 368 ? -57.692 12.587 -34.643 1.00 59.70 362 GLY A C 1
ATOM 2697 O O . GLY A 1 368 ? -58.304 13.446 -34.008 1.00 59.06 362 GLY A O 1
ATOM 2698 N N . ILE A 1 369 ? -57.836 11.276 -34.441 1.00 61.44 363 ILE A N 1
ATOM 2699 C CA . ILE A 1 369 ? -58.750 10.690 -33.452 1.00 64.07 363 ILE A CA 1
ATOM 2700 C C . ILE A 1 369 ? -58.239 10.823 -32.017 1.00 65.22 363 ILE A C 1
ATOM 2701 O O . ILE A 1 369 ? -57.245 10.199 -31.648 1.00 65.03 363 ILE A O 1
ATOM 2706 N N . LYS A 1 370 ? -58.951 11.606 -31.209 1.00 67.19 364 LYS A N 1
ATOM 2707 C CA . LYS A 1 370 ? -58.584 11.855 -29.813 1.00 69.53 364 LYS A CA 1
ATOM 2708 C C . LYS A 1 370 ? -59.160 10.866 -28.801 1.00 70.48 364 LYS A C 1
ATOM 2709 O O . LYS A 1 370 ? -60.377 10.784 -28.616 1.00 70.60 364 LYS A O 1
ATOM 2715 N N . VAL A 1 371 ? -58.269 10.141 -28.131 1.00 71.28 365 VAL A N 1
ATOM 2716 C CA . VAL A 1 371 ? -58.654 9.165 -27.117 1.00 72.38 365 VAL A CA 1
ATOM 2717 C C . VAL A 1 371 ? -57.788 9.350 -25.866 1.00 72.76 365 VAL A C 1
ATOM 2718 O O . VAL A 1 371 ? -56.575 9.126 -25.893 1.00 72.91 365 VAL A O 1
ATOM 2722 N N . MET A 1 372 ? -58.422 9.771 -24.775 1.00 73.48 366 MET A N 1
ATOM 2723 C CA . MET A 1 372 ? -57.723 10.011 -23.516 1.00 74.10 366 MET A CA 1
ATOM 2724 C C . 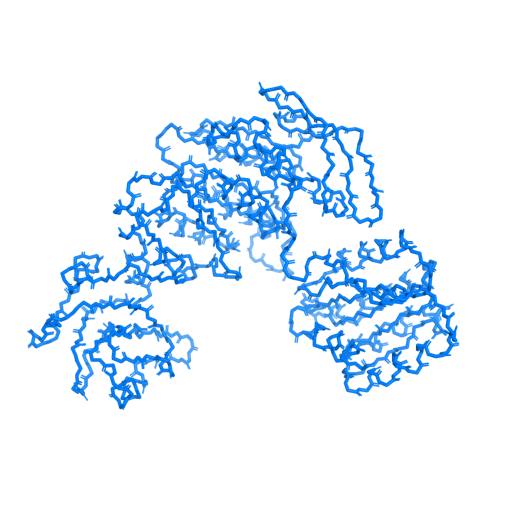MET A 1 372 ? -57.826 8.838 -22.541 1.00 73.85 366 MET A C 1
ATOM 2725 O O . MET A 1 372 ? -58.871 8.605 -21.936 1.00 73.56 366 MET A O 1
ATOM 2730 N N . VAL A 1 373 ? -56.725 8.108 -22.395 1.00 73.80 367 VAL A N 1
ATOM 2731 C CA . VAL A 1 373 ? -56.656 6.951 -21.504 1.00 73.42 367 VAL A CA 1
ATOM 2732 C C . VAL A 1 373 ? -56.279 7.397 -20.091 1.00 73.53 367 VAL A C 1
ATOM 2733 O O . VAL A 1 373 ? -55.096 7.505 -19.765 1.00 73.05 367 VAL A O 1
ATOM 2737 N N . MET A 1 374 ? -57.285 7.639 -19.255 1.00 73.37 368 MET A N 1
ATOM 2738 C CA . MET A 1 374 ? -57.055 8.098 -17.889 1.00 73.77 368 MET A CA 1
ATOM 2739 C C . MET A 1 374 ? -57.166 7.006 -16.828 1.00 73.89 368 MET A C 1
ATOM 2740 O O . MET A 1 374 ? -57.829 5.984 -17.023 1.00 74.16 368 MET A O 1
ATOM 2745 N N . GLY A 1 375 ? -56.492 7.241 -15.705 1.00 73.70 369 GLY A N 1
ATOM 2746 C CA . GLY A 1 375 ? -56.507 6.312 -14.591 1.00 73.24 369 GLY A CA 1
ATOM 2747 C C . GLY A 1 375 ? -57.178 6.982 -13.405 1.00 73.30 369 GLY A C 1
ATOM 2748 O O . GLY A 1 375 ? -57.768 8.050 -13.555 1.00 73.38 369 GLY A O 1
ATOM 2749 N N . ASP A 1 376 ? -57.092 6.377 -12.226 1.00 73.32 370 ASP A N 1
ATOM 2750 C CA . ASP A 1 376 ? -57.719 6.959 -11.046 1.00 73.63 370 ASP A CA 1
ATOM 2751 C C . ASP A 1 376 ? -56.996 8.188 -10.515 1.00 73.97 370 ASP A C 1
ATOM 2752 O O . ASP A 1 376 ? -55.769 8.219 -10.453 1.00 73.38 370 ASP A O 1
ATOM 2757 N N . ILE A 1 377 ? -57.768 9.202 -10.139 1.00 74.83 371 ILE A N 1
ATOM 2758 C CA . ILE A 1 377 ? -57.217 10.420 -9.550 1.00 76.44 371 ILE A CA 1
ATOM 2759 C C . ILE A 1 377 ? -57.268 10.069 -8.066 1.00 77.72 371 ILE A C 1
ATOM 2760 O O . ILE A 1 377 ? -58.318 10.175 -7.431 1.00 78.11 371 ILE A O 1
ATOM 2765 N N . GLY A 1 378 ? -56.130 9.649 -7.519 1.00 78.80 372 GLY A N 1
ATOM 2766 C CA . GLY A 1 378 ? -56.097 9.197 -6.139 1.00 80.90 372 GLY A CA 1
ATOM 2767 C C . GLY A 1 378 ? -55.668 10.065 -4.978 1.00 82.41 372 GLY A C 1
ATOM 2768 O O . GLY A 1 378 ? -54.481 10.159 -4.660 1.00 82.97 372 GLY A O 1
ATOM 2769 N N . GLU A 1 379 ? -56.663 10.661 -4.328 1.00 83.39 373 GLU A N 1
ATOM 2770 C CA . GLU A 1 379 ? -56.474 11.493 -3.151 1.00 84.41 373 GLU A CA 1
ATOM 2771 C C . GLU A 1 379 ? -57.681 12.384 -2.885 1.00 85.30 373 GLU A C 1
ATOM 2772 O O . GLU A 1 379 ? -57.582 13.405 -2.203 1.00 84.97 373 GLU A O 1
ATOM 2778 N N . LEU A 1 380 ? -58.819 11.981 -3.441 1.00 86.58 374 LEU A N 1
ATOM 2779 C CA . LEU A 1 380 ? -60.084 12.679 -3.248 1.00 88.00 374 LEU A CA 1
ATOM 2780 C C . LEU A 1 380 ? -60.897 11.761 -2.338 1.00 88.77 374 LEU A C 1
ATOM 2781 O O . LEU A 1 380 ? -61.925 11.208 -2.733 1.00 88.67 374 LEU A O 1
ATOM 2786 N N . GLY A 1 381 ? -60.385 11.596 -1.121 1.00 89.49 375 GLY A N 1
ATOM 2787 C CA . GLY A 1 381 ? -60.996 10.753 -0.107 1.00 90.50 375 GLY A CA 1
ATOM 2788 C C . GLY A 1 381 ? -62.364 10.150 -0.369 1.00 91.35 375 GLY A C 1
ATOM 2789 O O . GLY A 1 381 ? -62.476 8.970 -0.701 1.00 91.23 375 GLY A O 1
ATOM 2790 N N . ASP A 1 382 ? -63.413 10.948 -0.213 1.00 92.13 376 ASP A N 1
ATOM 2791 C CA . ASP A 1 382 ? -64.763 10.446 -0.429 1.00 93.03 376 ASP A CA 1
ATOM 2792 C C . ASP A 1 382 ? -65.356 10.886 -1.762 1.00 93.57 376 ASP A C 1
ATOM 2793 O O . ASP A 1 382 ? -66.282 10.256 -2.273 1.00 93.52 376 ASP A O 1
ATOM 2795 N N . SER A 1 383 ? -64.820 11.963 -2.325 1.00 94.21 377 SER A N 1
ATOM 2796 C CA . SER A 1 383 ? -65.318 12.472 -3.595 1.00 94.77 377 SER A CA 1
ATOM 2797 C C . SER A 1 383 ? -64.749 11.705 -4.781 1.00 95.22 377 SER A C 1
ATOM 2798 O O . SER A 1 383 ? -64.856 12.148 -5.922 1.00 95.16 377 SER A O 1
ATOM 2801 N N . SER A 1 384 ? -64.143 10.553 -4.510 1.00 95.96 378 SER A N 1
ATOM 2802 C CA . SER A 1 384 ? -63.562 9.737 -5.571 1.00 96.62 378 SER A CA 1
ATOM 2803 C C . SER A 1 384 ? -64.624 9.364 -6.594 1.00 97.26 378 SER A C 1
ATOM 2804 O O . SER A 1 384 ? -64.341 9.244 -7.784 1.00 97.43 378 SER A O 1
ATOM 2807 N N . TRP A 1 385 ? -65.852 9.188 -6.121 1.00 97.95 379 TRP A N 1
ATOM 2808 C CA . TRP A 1 385 ? -66.955 8.838 -7.000 1.00 98.71 379 TRP A CA 1
ATOM 2809 C C . TRP A 1 385 ? -67.521 10.110 -7.627 1.00 99.06 379 TRP A C 1
ATOM 2810 O O . TRP A 1 385 ? -67.764 10.166 -8.833 1.00 99.09 379 TRP A O 1
ATOM 2821 N N . GLN A 1 386 ? -67.724 11.128 -6.796 1.00 99.43 380 GLN A N 1
ATOM 2822 C CA . GLN A 1 386 ? -68.262 12.405 -7.253 1.00 99.74 380 GLN A CA 1
ATOM 2823 C C . GLN A 1 386 ? -67.321 13.080 -8.246 1.00 99.90 380 GLN A C 1
ATOM 2824 O O . GLN A 1 386 ? -67.761 13.600 -9.272 1.00 100.09 380 GLN A O 1
ATOM 2830 N N . GLU A 1 387 ? -66.027 13.070 -7.940 1.00 99.78 381 GLU A N 1
ATOM 2831 C CA . GLU A 1 387 ? -65.031 13.683 -8.813 1.00 99.69 381 GLU A CA 1
ATOM 2832 C C . GLU A 1 387 ? -65.009 12.994 -10.175 1.00 99.64 381 GLU A C 1
ATOM 2833 O O . GLU A 1 387 ? -65.206 13.635 -11.207 1.00 99.72 381 GLU A O 1
ATOM 2835 N N . HIS A 1 388 ? -64.772 11.686 -10.169 1.00 99.58 382 HIS A N 1
ATOM 2836 C CA . HIS A 1 388 ? -64.725 10.904 -11.401 1.00 99.87 382 HIS A CA 1
ATOM 2837 C C . HIS A 1 388 ? -66.045 10.973 -12.159 1.00 100.29 382 HIS A C 1
ATOM 2838 O O . HIS A 1 388 ? -66.077 10.841 -13.383 1.00 100.52 382 HIS A O 1
ATOM 2845 N N . HIS A 1 389 ? -67.132 11.169 -11.421 1.00 100.51 383 HIS A N 1
ATOM 2846 C CA . HIS A 1 389 ? -68.459 11.260 -12.016 1.00 100.47 383 HIS A CA 1
ATOM 2847 C C . HIS A 1 389 ? -68.573 12.525 -12.863 1.00 100.12 383 HIS A C 1
ATOM 2848 O O . HIS A 1 389 ? -68.869 12.457 -14.057 1.00 99.97 383 HIS A O 1
ATOM 2855 N N . ASP A 1 390 ? -68.331 13.676 -12.241 1.00 99.77 384 ASP A N 1
ATOM 2856 C CA . ASP A 1 390 ? -68.402 14.959 -12.934 1.00 99.45 384 ASP A CA 1
ATOM 2857 C C . ASP A 1 390 ? -67.371 15.048 -14.055 1.00 99.53 384 ASP A C 1
ATOM 2858 O O . ASP A 1 390 ? -67.652 15.582 -15.129 1.00 99.21 384 ASP A O 1
ATOM 2863 N N . LEU A 1 391 ? -66.176 14.527 -13.798 1.00 99.76 385 LEU A N 1
ATOM 2864 C CA . LEU A 1 391 ? -65.106 14.548 -14.787 1.00 99.94 385 LEU A CA 1
ATOM 2865 C C . LEU A 1 391 ? -65.545 13.849 -16.068 1.00 100.13 385 LEU A C 1
ATOM 2866 O O . LEU A 1 391 ? -65.578 14.460 -17.135 1.00 100.05 385 LEU A O 1
ATOM 2871 N N . GLY A 1 392 ? -65.882 12.568 -15.952 1.00 100.52 386 GLY A N 1
ATOM 2872 C CA . GLY A 1 392 ? -66.320 11.806 -17.109 1.00 100.90 386 GLY A CA 1
ATOM 2873 C C . GLY A 1 392 ? -67.483 12.470 -17.818 1.00 101.25 386 GLY A C 1
ATOM 2874 O O . GLY A 1 392 ? -67.701 12.255 -19.010 1.00 101.09 386 GLY A O 1
ATOM 2875 N N . ARG A 1 393 ? -68.231 13.281 -17.077 1.00 101.74 387 ARG A N 1
ATOM 2876 C CA . ARG A 1 393 ? -69.380 13.994 -17.623 1.00 102.15 387 ARG A CA 1
ATOM 2877 C C . ARG A 1 393 ? -68.926 15.149 -18.511 1.00 102.37 387 ARG A C 1
ATOM 2878 O O . ARG A 1 393 ? -69.384 15.292 -19.645 1.00 102.26 387 ARG A O 1
ATOM 2886 N N . ASP A 1 394 ? -68.020 15.968 -17.985 1.00 102.66 388 ASP A N 1
ATOM 2887 C CA . ASP A 1 394 ? -67.498 17.116 -18.717 1.00 102.88 388 ASP A CA 1
ATOM 2888 C C . ASP A 1 394 ? -66.487 16.702 -19.783 1.00 102.99 388 ASP A C 1
ATOM 2889 O O . ASP A 1 394 ? -66.454 17.275 -20.874 1.00 102.90 388 ASP A O 1
ATOM 2894 N N . LEU A 1 395 ? -65.664 15.708 -19.464 1.00 102.93 389 LEU A N 1
ATOM 2895 C CA . LEU A 1 395 ? -64.654 15.220 -20.396 1.00 102.97 389 LEU A CA 1
ATOM 2896 C C . LEU A 1 395 ? -65.313 14.575 -21.611 1.00 103.04 389 LEU A C 1
ATOM 2897 O O . LEU A 1 395 ? -64.849 14.737 -22.739 1.00 103.12 389 LEU A O 1
ATOM 2899 N N . ALA A 1 396 ? -66.397 13.842 -21.376 1.00 103.09 390 ALA A N 1
ATOM 2900 C CA . ALA A 1 396 ? -67.118 13.183 -22.459 1.00 103.14 390 ALA A CA 1
ATOM 2901 C C . ALA A 1 396 ? -67.995 14.191 -23.197 1.00 103.10 390 ALA A C 1
ATOM 2902 O O . ALA A 1 396 ? -68.646 13.856 -24.188 1.00 102.75 390 ALA A O 1
ATOM 2904 N N . GLU A 1 397 ? -68.003 15.427 -22.704 1.00 103.01 391 GLU A N 1
ATOM 2905 C CA . GLU A 1 397 ? -68.786 16.499 -23.308 1.00 102.79 391 GLU A CA 1
ATOM 2906 C C . GLU A 1 397 ? -67.905 17.325 -24.241 1.00 102.70 391 GLU A C 1
ATOM 2907 O O . GLU A 1 397 ? -68.378 18.242 -24.912 1.00 102.54 391 GLU A O 1
ATOM 2909 N N . LEU A 1 398 ? -66.619 16.988 -24.276 1.00 102.74 392 LEU A N 1
ATOM 2910 C CA . LEU A 1 398 ? -65.657 17.685 -25.121 1.00 102.51 392 LEU A CA 1
ATOM 2911 C C . LEU A 1 398 ? -65.544 16.999 -26.483 1.00 102.25 392 LEU A C 1
ATOM 2912 O O . LEU A 1 398 ? -66.010 15.872 -26.660 1.00 102.25 392 LEU A O 1
ATOM 2914 N N . PRO A 1 399 ? -64.926 17.677 -27.466 1.00 101.90 393 PRO A N 1
ATOM 2915 C CA . PRO A 1 399 ? -64.743 17.147 -28.823 1.00 101.45 393 PRO A CA 1
ATOM 2916 C C . PRO A 1 399 ? -63.978 15.822 -28.880 1.00 100.93 393 PRO A C 1
ATOM 2917 O O . PRO A 1 399 ? -63.607 15.355 -29.957 1.00 100.52 393 PRO A O 1
ATOM 2921 N N . LEU A 1 400 ? -63.748 15.222 -27.717 1.00 100.52 394 LEU A N 1
ATOM 2922 C CA . LEU A 1 400 ? -63.029 13.957 -27.631 1.00 100.22 394 LEU A CA 1
ATOM 2923 C C . LEU A 1 400 ? -63.828 12.825 -28.271 1.00 100.08 394 LEU A C 1
ATOM 2924 O O . LEU A 1 400 ? -65.058 12.835 -28.250 1.00 99.99 394 LEU A O 1
ATOM 2929 N N . ASP A 1 401 ? -63.120 11.851 -28.834 1.00 99.97 395 ASP A N 1
ATOM 2930 C CA . ASP A 1 401 ? -63.759 10.710 -29.483 1.00 100.05 395 ASP A CA 1
ATOM 2931 C C . ASP A 1 401 ? -64.016 9.570 -28.498 1.00 99.83 395 ASP A C 1
ATOM 2932 O O . ASP A 1 401 ? -65.164 9.188 -28.262 1.00 99.79 395 ASP A O 1
ATOM 2937 N N . HIS A 1 402 ? -62.941 9.027 -27.932 1.00 99.28 396 HIS A N 1
ATOM 2938 C CA . HIS A 1 402 ? -63.041 7.932 -26.970 1.00 98.48 396 HIS A CA 1
ATOM 2939 C C . HIS A 1 402 ? -62.365 8.311 -25.654 1.00 97.62 396 HIS A C 1
ATOM 2940 O O . HIS A 1 402 ? -61.347 9.002 -25.647 1.00 97.44 396 HIS A O 1
ATOM 2947 N N . ILE A 1 403 ? -62.932 7.852 -24.543 1.00 96.59 397 ILE A N 1
ATOM 2948 C CA . ILE A 1 403 ? -62.375 8.142 -23.227 1.00 95.55 397 ILE A CA 1
ATOM 2949 C C . ILE A 1 403 ? -62.238 6.866 -22.402 1.00 94.97 397 ILE A C 1
ATOM 2950 O O . ILE A 1 403 ? -63.161 6.476 -21.687 1.00 94.82 397 ILE A O 1
ATOM 2955 N N . VAL A 1 404 ? -61.082 6.219 -22.509 1.00 94.43 398 VAL A N 1
ATOM 2956 C CA . VAL A 1 404 ? -60.817 4.988 -21.774 1.00 93.82 398 VAL A CA 1
ATOM 2957 C C . VAL A 1 404 ? -60.454 5.305 -20.325 1.00 93.82 398 VAL A C 1
ATOM 2958 O O . VAL A 1 404 ? -59.477 6.006 -20.061 1.00 93.92 398 VAL A O 1
ATOM 2962 N N . ALA A 1 405 ? -61.248 4.786 -19.392 1.00 93.68 399 ALA A N 1
ATOM 2963 C CA . ALA A 1 405 ? -61.018 5.013 -17.967 1.00 93.19 399 ALA A CA 1
ATOM 2964 C C . ALA A 1 405 ? -60.707 3.704 -17.245 1.00 92.64 399 ALA A C 1
ATOM 2965 O O . ALA A 1 405 ? -61.549 2.809 -17.175 1.00 92.53 399 ALA A O 1
ATOM 2967 N N . VAL A 1 406 ? -59.496 3.602 -16.707 1.00 92.10 400 VAL A N 1
ATOM 2968 C CA . VAL A 1 406 ? -59.069 2.405 -15.992 1.00 91.76 400 VAL A CA 1
ATOM 2969 C C . VAL A 1 406 ? -58.956 2.686 -14.494 1.00 92.08 400 VAL A C 1
ATOM 2970 O O . VAL A 1 406 ? -58.539 3.772 -14.089 1.00 92.06 400 VAL A O 1
ATOM 2974 N N . GLY A 1 407 ? -59.333 1.707 -13.677 1.00 92.37 401 GLY A N 1
ATOM 2975 C CA . GLY A 1 407 ? -59.256 1.877 -12.237 1.00 92.74 401 GLY A CA 1
ATOM 2976 C C . GLY A 1 407 ? -60.476 1.375 -11.487 1.00 92.89 401 GLY A C 1
ATOM 2977 O O . GLY A 1 407 ? -61.390 0.799 -12.079 1.00 92.41 401 GLY A O 1
ATOM 2978 N N . GLN A 1 408 ? -60.486 1.593 -10.175 1.00 93.44 402 GLN A N 1
ATOM 2979 C CA . GLN A 1 408 ? -61.597 1.167 -9.331 1.00 94.21 402 GLN A CA 1
ATOM 2980 C C . GLN A 1 408 ? -62.730 2.186 -9.375 1.00 94.33 402 GLN A C 1
ATOM 2981 O O . GLN A 1 408 ? -63.887 1.855 -9.117 1.00 94.31 402 GLN A O 1
ATOM 2987 N N . PHE A 1 409 ? -62.390 3.428 -9.702 1.00 94.41 403 PHE A N 1
ATOM 2988 C CA . PHE A 1 409 ? -63.382 4.490 -9.789 1.00 94.70 403 PHE A CA 1
ATOM 2989 C C . PHE A 1 409 ? -63.663 4.831 -11.248 1.00 94.91 403 PHE A C 1
ATOM 2990 O O . PHE A 1 409 ? -64.130 5.926 -11.563 1.00 94.70 403 PHE A O 1
ATOM 2998 N N . ALA A 1 410 ? -63.374 3.880 -12.132 1.00 95.30 404 ALA A N 1
ATOM 2999 C CA . ALA A 1 410 ? -63.596 4.060 -13.562 1.00 95.96 404 ALA A CA 1
ATOM 3000 C C . ALA A 1 410 ? -65.088 4.009 -13.873 1.00 96.56 404 ALA A C 1
ATOM 3001 O O . ALA A 1 410 ? -65.564 4.668 -14.799 1.00 96.56 404 ALA A O 1
ATOM 3003 N N . SER A 1 411 ? -65.821 3.218 -13.095 1.00 97.06 405 SER A N 1
ATOM 3004 C CA . SER A 1 411 ? -67.261 3.088 -13.276 1.00 97.47 405 SER A CA 1
ATOM 3005 C C . SER A 1 411 ? -67.927 4.402 -12.882 1.00 97.83 405 SER A C 1
ATOM 3006 O O . SER A 1 411 ? -68.973 4.768 -13.419 1.00 97.79 405 SER A O 1
ATOM 3008 N N . ALA A 1 412 ? -67.308 5.107 -11.939 1.00 98.36 406 ALA A N 1
ATOM 3009 C CA . ALA A 1 412 ? -67.824 6.386 -11.467 1.00 99.05 406 ALA A CA 1
ATOM 3010 C C . ALA A 1 412 ? -67.835 7.395 -12.608 1.00 99.50 406 ALA A C 1
ATOM 3011 O O . ALA A 1 412 ? -68.646 8.322 -12.626 1.00 99.64 406 ALA A O 1
ATOM 3013 N N . ALA A 1 413 ? -66.925 7.209 -13.559 1.00 99.81 407 ALA A N 1
ATOM 3014 C CA . ALA A 1 413 ? -66.826 8.097 -14.709 1.00 100.24 407 ALA A CA 1
ATOM 3015 C C . ALA A 1 413 ? -67.879 7.725 -15.746 1.00 100.64 407 ALA A C 1
ATOM 3016 O O . ALA A 1 413 ? -68.495 8.599 -16.358 1.00 100.73 407 ALA A O 1
ATOM 3018 N N . LEU A 1 414 ? -68.082 6.424 -15.938 1.00 101.07 408 LEU A N 1
ATOM 3019 C CA . LEU A 1 414 ? -69.064 5.932 -16.899 1.00 101.59 408 LEU A CA 1
ATOM 3020 C C . LEU A 1 414 ? -70.462 6.412 -16.527 1.00 102.07 408 LEU A C 1
ATOM 3021 O O . LEU A 1 414 ? -71.261 6.763 -17.397 1.00 102.00 408 LEU A O 1
ATOM 3026 N N . GLU A 1 415 ? -70.749 6.422 -15.229 1.00 102.59 409 GLU A N 1
ATOM 3027 C CA . GLU A 1 415 ? -72.046 6.866 -14.736 1.00 103.13 409 GLU A CA 1
ATOM 3028 C C . GLU A 1 415 ? -72.167 8.373 -14.926 1.00 103.62 409 GLU A C 1
ATOM 3029 O O . GLU A 1 415 ? -73.232 8.882 -15.275 1.00 103.70 409 GLU A O 1
ATOM 3031 N N . GLY A 1 416 ? -71.065 9.079 -14.697 1.00 104.09 410 GLY A N 1
ATOM 3032 C CA . GLY A 1 416 ? -71.064 10.522 -14.849 1.00 104.76 410 GLY A CA 1
ATOM 3033 C C . GLY A 1 416 ? -71.214 10.950 -16.295 1.00 105.23 410 GLY A C 1
ATOM 3034 O O . GLY A 1 416 ? -71.756 12.018 -16.579 1.00 105.02 410 GLY A O 1
ATOM 3035 N N . ALA A 1 417 ? -70.732 10.114 -17.210 1.00 105.82 411 ALA A N 1
ATOM 3036 C CA . ALA A 1 417 ? -70.810 10.402 -18.638 1.00 106.47 411 ALA A CA 1
ATOM 3037 C C . ALA A 1 417 ? -72.205 10.892 -19.016 1.00 107.04 411 ALA A C 1
ATOM 3038 O O . ALA A 1 417 ? -72.353 11.801 -19.834 1.00 107.11 411 ALA A O 1
ATOM 3040 N N . GLY A 1 418 ? -73.222 10.284 -18.413 1.00 107.54 412 GLY A N 1
ATOM 3041 C CA . GLY A 1 418 ? -74.594 10.671 -18.690 1.00 107.90 412 GLY A CA 1
ATOM 3042 C C . GLY A 1 418 ? -74.978 10.528 -20.150 1.00 108.11 412 GLY A C 1
ATOM 3043 O O . GLY A 1 418 ? -75.073 9.416 -20.670 1.00 108.23 412 GLY A O 1
ATOM 3044 N N . LEU A 1 419 ? -75.202 11.659 -20.811 1.00 108.36 413 LEU A N 1
ATOM 3045 C CA . LEU A 1 419 ? -75.578 11.665 -22.220 1.00 108.59 413 LEU A CA 1
ATOM 3046 C C . LEU A 1 419 ? -74.353 11.475 -23.109 1.00 108.63 413 LEU A C 1
ATOM 3047 O O . LEU A 1 419 ? -74.348 11.881 -24.272 1.00 108.85 413 LEU A O 1
ATOM 3049 N N . HIS A 1 420 ? -73.316 10.855 -22.553 1.00 108.57 414 HIS A N 1
ATOM 3050 C CA . HIS A 1 420 ? -72.079 10.605 -23.287 1.00 108.35 414 HIS A CA 1
ATOM 3051 C C . HIS A 1 420 ? -71.475 9.269 -22.854 1.00 108.05 414 HIS A C 1
ATOM 3052 O O . HIS A 1 420 ? -70.259 9.150 -22.694 1.00 108.25 414 HIS A O 1
ATOM 3059 N N . SER A 1 421 ? -72.331 8.267 -22.667 1.00 107.37 415 SER A N 1
ATOM 3060 C CA . SER A 1 421 ? -71.890 6.941 -22.240 1.00 106.43 415 SER A CA 1
ATOM 3061 C C . SER A 1 421 ? -71.331 6.107 -23.391 1.00 105.46 415 SER A C 1
ATOM 3062 O O . SER A 1 421 ? -70.621 5.126 -23.168 1.00 105.30 415 SER A O 1
ATOM 3065 N N . THR A 1 422 ? -71.656 6.497 -24.620 1.00 104.27 416 THR A N 1
ATOM 3066 C CA . THR A 1 422 ? -71.181 5.785 -25.801 1.00 102.92 416 THR A CA 1
ATOM 3067 C C . THR A 1 422 ? -69.776 6.249 -26.168 1.00 101.85 416 THR A C 1
ATOM 3068 O O . THR A 1 422 ? -69.120 5.665 -27.032 1.00 101.53 416 THR A O 1
ATOM 3072 N N . LYS A 1 423 ? -69.323 7.304 -25.499 1.00 100.49 417 LYS A N 1
ATOM 3073 C CA . LYS A 1 423 ? -68.003 7.872 -25.739 1.00 98.93 417 LYS A CA 1
ATOM 3074 C C . LYS A 1 423 ? -66.988 7.372 -24.713 1.00 98.04 417 LYS A C 1
ATOM 3075 O O . LYS A 1 423 ? -65.796 7.269 -25.007 1.00 98.10 417 LYS A O 1
ATOM 3081 N N . LEU A 1 424 ? -67.468 7.058 -23.513 1.00 96.57 418 LEU A N 1
ATOM 3082 C CA . LEU A 1 424 ? -66.603 6.581 -22.439 1.00 94.96 418 LEU A CA 1
ATOM 3083 C C . LEU A 1 424 ? -66.850 5.106 -22.123 1.00 93.73 418 LEU A C 1
ATOM 3084 O O . LEU A 1 424 ? -67.996 4.668 -22.013 1.00 93.75 418 LEU A O 1
ATOM 3089 N N . LYS A 1 425 ? -65.765 4.348 -21.979 1.00 92.11 419 LYS A N 1
ATOM 3090 C CA . LYS A 1 425 ? -65.842 2.922 -21.669 1.00 90.20 419 LYS A CA 1
ATOM 3091 C C . LYS A 1 425 ? -64.952 2.598 -20.468 1.00 88.88 419 LYS A C 1
ATOM 3092 O O . LYS A 1 425 ? -63.736 2.455 -20.606 1.00 88.77 419 LYS A O 1
ATOM 3094 N N . ALA A 1 426 ? -65.569 2.476 -19.295 1.00 87.00 420 ALA A N 1
ATOM 3095 C CA . ALA A 1 426 ? -64.847 2.185 -18.059 1.00 85.03 420 ALA A CA 1
ATOM 3096 C C . ALA A 1 426 ? -64.025 0.899 -18.112 1.00 83.75 420 ALA A C 1
ATOM 3097 O O . ALA A 1 426 ? -64.153 0.100 -19.040 1.00 83.77 420 ALA A O 1
ATOM 3099 N N . PHE A 1 427 ? -63.179 0.715 -17.101 1.00 82.31 421 PHE A N 1
ATOM 3100 C CA . PHE A 1 427 ? -62.313 -0.458 -16.984 1.00 80.97 421 PHE A CA 1
ATOM 3101 C C . PHE A 1 427 ? -61.745 -0.556 -15.572 1.00 79.92 421 PHE A C 1
ATOM 3102 O O . PHE A 1 427 ? -61.478 0.458 -14.931 1.00 80.13 421 PHE A O 1
ATOM 3110 N N . GLN A 1 428 ? -61.557 -1.781 -15.093 1.00 78.45 422 GLN A N 1
ATOM 3111 C CA . GLN A 1 428 ? -61.018 -1.998 -13.757 1.00 76.88 422 GLN A CA 1
ATOM 3112 C C . GLN A 1 428 ? -59.505 -2.194 -13.774 1.00 75.43 422 GLN A C 1
ATOM 3113 O O . GLN A 1 428 ? -58.810 -1.779 -12.847 1.00 74.79 422 GLN A O 1
ATOM 3119 N N . THR A 1 429 ? -58.996 -2.819 -14.831 1.00 73.90 423 THR A N 1
ATOM 3120 C CA . THR A 1 429 ? -57.562 -3.067 -14.940 1.00 72.64 423 THR A CA 1
ATOM 3121 C C . THR A 1 429 ? -56.989 -2.773 -16.323 1.00 71.83 423 THR A C 1
ATOM 3122 O O . THR A 1 429 ? -57.725 -2.689 -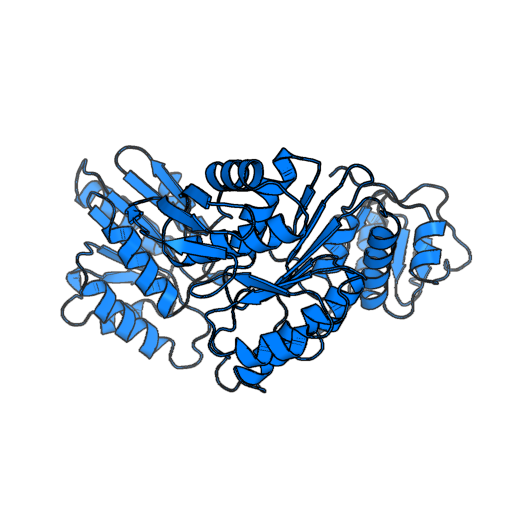17.308 1.00 71.25 423 THR A O 1
ATOM 3126 N N . GLN A 1 430 ? -55.668 -2.615 -16.382 1.00 71.20 424 GLN A N 1
ATOM 3127 C CA . GLN A 1 430 ? -54.973 -2.348 -17.637 1.00 70.64 424 GLN A CA 1
ATOM 3128 C C . GLN A 1 430 ? -55.020 -3.612 -18.485 1.00 70.46 424 GLN A C 1
ATOM 3129 O O . GLN A 1 430 ? -55.072 -3.549 -19.714 1.00 70.81 424 GLN A O 1
ATOM 3135 N N . ALA A 1 431 ? -54.991 -4.760 -17.814 1.00 70.00 425 ALA A N 1
ATOM 3136 C CA . ALA A 1 431 ? -55.026 -6.051 -18.488 1.00 70.01 425 ALA A CA 1
ATOM 3137 C C . ALA A 1 431 ? -56.319 -6.215 -19.281 1.00 69.65 425 ALA A C 1
ATOM 3138 O O . ALA A 1 431 ? -56.341 -6.875 -20.321 1.00 69.09 425 ALA A O 1
ATOM 3140 N N . GLU A 1 432 ? -57.392 -5.606 -18.785 1.00 69.52 426 GLU A N 1
ATOM 3141 C CA . GLU A 1 432 ? -58.691 -5.679 -19.444 1.00 69.82 426 GLU A CA 1
ATOM 3142 C C . GLU A 1 432 ? -58.863 -4.551 -20.460 1.00 69.62 426 GLU A C 1
ATOM 3143 O O . GLU A 1 432 ? -59.481 -4.735 -21.510 1.00 69.16 426 GLU A O 1
ATOM 3145 N N . ALA A 1 433 ? -58.312 -3.383 -20.143 1.00 69.27 427 ALA A N 1
ATOM 3146 C CA . ALA A 1 433 ? -58.411 -2.225 -21.024 1.00 69.13 427 ALA A CA 1
ATOM 3147 C C . ALA A 1 433 ? -57.512 -2.339 -22.255 1.00 68.54 427 ALA A C 1
ATOM 3148 O O . ALA A 1 433 ? -57.891 -1.906 -23.342 1.00 68.02 427 ALA A O 1
ATOM 3150 N N . LEU A 1 434 ? -56.329 -2.925 -22.083 1.00 68.27 428 LEU A N 1
ATOM 3151 C CA . LEU A 1 434 ? -55.380 -3.075 -23.184 1.00 68.64 428 LEU A CA 1
ATOM 3152 C C . LEU A 1 434 ? -56.020 -3.615 -24.465 1.00 69.76 428 LEU A C 1
ATOM 3153 O O . LEU A 1 434 ? -55.847 -3.036 -25.539 1.00 69.71 428 LEU A O 1
ATOM 3158 N N . PRO A 1 435 ? -56.761 -4.735 -24.375 1.00 70.94 429 PRO A N 1
ATOM 3159 C CA . PRO A 1 435 ? -57.397 -5.290 -25.575 1.00 71.55 429 PRO A CA 1
ATOM 3160 C C . PRO A 1 435 ? -58.351 -4.297 -26.240 1.00 72.15 429 PRO A C 1
ATOM 3161 O O . PRO A 1 435 ? -58.483 -4.273 -27.464 1.00 71.88 429 PRO A O 1
ATOM 3165 N N . PHE A 1 436 ? -59.011 -3.479 -25.425 1.00 73.09 430 PHE A N 1
ATOM 3166 C CA . PHE A 1 436 ? -59.952 -2.482 -25.927 1.00 74.18 430 PHE A CA 1
ATOM 3167 C C . PHE A 1 436 ? -59.247 -1.430 -26.780 1.00 75.40 430 PHE A C 1
ATOM 3168 O O . PHE A 1 436 ? -59.790 -0.971 -27.786 1.00 74.82 430 PHE A O 1
ATOM 3176 N N . LEU A 1 437 ? -58.042 -1.045 -26.367 1.00 77.09 431 LEU A N 1
ATOM 3177 C CA . LEU A 1 437 ? -57.263 -0.051 -27.100 1.00 78.81 431 LEU A CA 1
ATOM 3178 C C . LEU A 1 437 ? -56.704 -0.649 -28.391 1.00 80.05 431 LEU A C 1
ATOM 3179 O O . LEU A 1 437 ? -56.661 0.019 -29.425 1.00 80.38 431 LEU A O 1
ATOM 3184 N N . ILE A 1 438 ? -56.273 -1.907 -28.327 1.00 80.99 432 ILE A N 1
ATOM 3185 C CA . ILE A 1 438 ? -55.736 -2.587 -29.501 1.00 82.26 432 ILE A CA 1
ATOM 3186 C C . ILE A 1 438 ? -56.852 -2.760 -30.526 1.00 83.17 432 ILE A C 1
ATOM 3187 O O . ILE A 1 438 ? -56.635 -2.606 -31.730 1.00 83.24 432 ILE A O 1
ATOM 3192 N N . ASN A 1 439 ? -58.047 -3.079 -30.036 1.00 83.99 433 ASN A N 1
ATOM 3193 C CA . ASN A 1 439 ? -59.205 -3.269 -30.899 1.00 85.07 433 ASN A CA 1
ATOM 3194 C C . ASN A 1 439 ? -59.692 -1.922 -31.422 1.00 85.88 433 ASN A C 1
ATOM 3195 O O . ASN A 1 439 ? -60.103 -1.807 -32.576 1.00 86.09 433 ASN A O 1
ATOM 3197 N N . LEU A 1 440 ? -59.642 -0.907 -30.564 1.00 86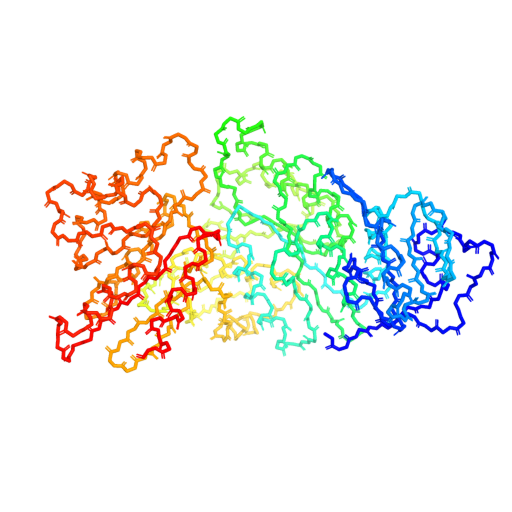.67 434 LEU A N 1
ATOM 3198 C CA . LEU A 1 440 ? -60.073 0.437 -30.935 1.00 87.53 434 LEU A CA 1
ATOM 3199 C C . LEU A 1 440 ? -59.132 1.030 -31.979 1.00 88.13 434 LEU A C 1
ATOM 3200 O O . LEU A 1 440 ? -59.477 1.993 -32.665 1.00 87.99 434 LEU A O 1
ATOM 3202 N N . ILE A 1 441 ? -57.940 0.449 -32.089 1.00 88.71 435 ILE A N 1
ATOM 3203 C CA . ILE A 1 441 ? -56.948 0.911 -33.051 1.00 89.57 435 ILE A CA 1
ATOM 3204 C C . ILE A 1 441 ? -57.436 0.628 -34.468 1.00 90.47 435 ILE A C 1
ATOM 3205 O O . ILE A 1 441 ? -57.420 1.509 -35.330 1.00 90.82 435 ILE A O 1
ATOM 3207 N N . GLN A 1 442 ? -57.874 -0.606 -34.699 1.00 91.15 436 GLN A N 1
ATOM 3208 C CA . GLN A 1 442 ? -58.367 -1.009 -36.009 1.00 91.50 436 GLN A CA 1
ATOM 3209 C C . GLN A 1 442 ? -59.819 -0.587 -36.207 1.00 92.20 436 GLN A C 1
ATOM 3210 O O . GLN A 1 442 ? -60.329 -0.598 -37.327 1.00 92.33 436 GLN A O 1
ATOM 3216 N N . THR A 1 443 ? -60.479 -0.212 -35.114 1.00 92.92 437 THR A N 1
ATOM 3217 C CA . THR A 1 443 ? -61.871 0.225 -35.168 1.00 93.64 437 THR A CA 1
ATOM 3218 C C . THR A 1 443 ? -61.986 1.445 -36.076 1.00 94.12 437 THR A C 1
ATOM 3219 O O . THR A 1 443 ? -63.071 1.781 -36.551 1.00 94.23 437 THR A O 1
ATOM 3223 N N . HIS A 1 444 ? -60.858 2.105 -36.312 1.00 94.75 438 HIS A N 1
ATOM 3224 C CA . HIS A 1 444 ? -60.831 3.286 -37.162 1.00 95.40 438 HIS A CA 1
ATOM 3225 C C . HIS A 1 444 ? -60.012 3.036 -38.421 1.00 95.35 438 HIS A C 1
ATOM 3226 O O . HIS A 1 444 ? -59.710 3.969 -39.163 1.00 95.56 438 HIS A O 1
ATOM 3233 N N . GLN A 1 445 ? -59.650 1.778 -38.658 1.00 95.17 439 GLN A N 1
ATOM 3234 C CA . GLN A 1 445 ? -58.863 1.428 -39.835 1.00 94.60 439 GLN A CA 1
ATOM 3235 C C . GLN A 1 445 ? -57.593 2.282 -39.828 1.00 94.16 439 GLN A C 1
ATOM 3236 O O . GLN A 1 445 ? -57.267 2.897 -38.811 1.00 94.14 439 GLN A O 1
ATOM 3238 N N . PRO A 1 446 ? -56.848 2.326 -40.947 1.00 93.60 440 PRO A N 1
ATOM 3239 C CA . PRO A 1 446 ? -55.636 3.151 -40.929 1.00 93.01 440 PRO A CA 1
ATOM 3240 C C . PRO A 1 446 ? -55.922 4.654 -40.861 1.00 92.38 440 PRO A C 1
ATOM 3241 O O . PRO A 1 446 ? -56.034 5.324 -41.889 1.00 92.75 440 PRO A O 1
ATOM 3245 N N . GLN A 1 447 ? -56.043 5.171 -39.641 1.00 91.21 441 GLN A N 1
ATOM 3246 C CA . GLN A 1 447 ? -56.305 6.590 -39.412 1.00 89.75 441 GLN A CA 1
ATOM 3247 C C . GLN A 1 447 ? -55.452 7.101 -38.253 1.00 88.76 441 GLN A C 1
ATOM 3248 O O . GLN A 1 447 ? -55.126 6.350 -37.334 1.00 88.63 441 GLN A O 1
ATOM 3254 N N . SER A 1 448 ? -55.095 8.381 -38.298 1.00 87.36 442 SER A N 1
ATOM 3255 C CA . SER A 1 448 ? -54.279 8.979 -37.247 1.00 85.66 442 SER A CA 1
ATOM 3256 C C . SER A 1 448 ? -55.065 9.084 -35.944 1.00 84.13 442 SER A C 1
ATOM 3257 O O . SER A 1 448 ? -56.253 9.407 -35.946 1.00 83.65 442 SER A O 1
ATOM 3260 N N . MET A 1 449 ? -54.393 8.810 -34.831 1.00 82.71 443 MET A N 1
ATOM 3261 C CA . MET A 1 449 ? -55.030 8.872 -33.522 1.00 81.18 443 MET A CA 1
ATOM 3262 C C . MET A 1 449 ? -54.095 9.488 -32.488 1.00 79.61 443 MET A C 1
ATOM 3263 O O . MET A 1 449 ? -52.884 9.273 -32.527 1.00 79.10 443 MET A O 1
ATOM 3268 N N . SER A 1 450 ? -54.666 10.257 -31.566 1.00 78.30 444 SER A N 1
ATOM 3269 C CA . SER A 1 450 ? -53.889 10.906 -30.517 1.00 77.52 444 SER A CA 1
ATOM 3270 C C . SER A 1 450 ? -54.219 10.321 -29.149 1.00 76.57 444 SER A C 1
ATOM 3271 O O . SER A 1 450 ? -55.324 10.498 -28.636 1.00 76.17 444 SER A O 1
ATOM 3274 N N . PHE A 1 451 ? -53.249 9.624 -28.565 1.00 75.63 445 PHE A N 1
ATOM 3275 C CA . PHE A 1 451 ? -53.411 9.001 -27.254 1.00 74.49 445 PHE A CA 1
ATOM 3276 C C . PHE A 1 451 ? -52.787 9.845 -26.144 1.00 73.45 445 PHE A C 1
ATOM 3277 O O . PHE A 1 451 ? -51.634 10.264 -26.244 1.00 72.74 445 PHE A O 1
ATOM 3285 N N . LEU A 1 452 ? -53.556 10.083 -25.086 1.00 72.37 446 LEU A N 1
ATOM 3286 C CA . LEU A 1 452 ? -53.083 10.860 -23.944 1.00 71.07 446 LEU A CA 1
ATOM 3287 C C . LEU A 1 452 ? -53.303 10.076 -22.651 1.00 70.04 446 LEU A C 1
ATOM 3288 O O . LEU A 1 452 ? -54.434 9.947 -22.183 1.00 69.71 446 LEU A O 1
ATOM 3293 N N . PHE A 1 453 ? -52.218 9.556 -22.080 1.00 68.81 447 PHE A N 1
ATOM 3294 C CA . PHE A 1 453 ? -52.288 8.779 -20.843 1.00 66.99 447 PHE A CA 1
ATOM 3295 C C . PHE A 1 453 ? -52.002 9.616 -19.599 1.00 65.72 447 PHE A C 1
ATOM 3296 O O . PHE A 1 453 ? -50.917 10.177 -19.451 1.00 65.66 447 PHE A O 1
ATOM 3304 N N . LYS A 1 454 ? -52.983 9.683 -18.703 1.00 64.20 448 LYS A N 1
ATOM 3305 C CA . LYS A 1 454 ? -52.861 10.445 -17.464 1.00 62.75 448 LYS A CA 1
ATOM 3306 C C . LYS A 1 454 ? -53.178 9.518 -16.288 1.00 61.93 448 LYS A C 1
ATOM 3307 O O . LYS A 1 454 ? -53.373 8.318 -16.476 1.00 62.41 448 LYS A O 1
ATOM 3313 N N . GLY A 1 455 ? -53.230 10.075 -15.081 1.00 60.34 449 GLY A N 1
ATOM 3314 C CA . GLY A 1 455 ? -53.534 9.270 -13.910 1.00 58.54 449 GLY A CA 1
ATOM 3315 C C . GLY A 1 455 ? -52.536 9.431 -12.778 1.00 57.20 449 GLY A C 1
ATOM 3316 O O . GLY A 1 455 ? -51.380 9.791 -13.005 1.00 56.69 449 GLY A O 1
ATOM 3317 N N . SER A 1 456 ? -52.981 9.163 -11.553 1.00 55.18 450 SER A N 1
ATOM 3318 C CA . SER A 1 456 ? -52.112 9.279 -10.391 1.00 53.53 450 SER A CA 1
ATOM 3319 C C . SER A 1 456 ? -50.946 8.300 -10.475 1.00 52.91 450 SER A C 1
ATOM 3320 O O . SER A 1 456 ? -51.029 7.271 -11.143 1.00 51.84 450 SER A O 1
ATOM 3323 N N . ARG A 1 457 ? -49.862 8.633 -9.785 1.00 52.39 451 ARG A N 1
ATOM 3324 C CA . ARG A 1 457 ? -48.647 7.828 -9.797 1.00 52.91 451 ARG A CA 1
ATOM 3325 C C . ARG A 1 457 ? -48.796 6.347 -9.447 1.00 53.88 451 ARG A C 1
ATOM 3326 O O . ARG A 1 457 ? -48.025 5.517 -9.936 1.00 52.95 451 ARG A O 1
ATOM 3334 N N . PHE A 1 458 ? -49.772 6.010 -8.607 1.00 55.52 452 PHE A N 1
ATOM 3335 C CA . PHE A 1 458 ? -49.957 4.619 -8.200 1.00 56.71 452 PHE A CA 1
ATOM 3336 C C . PHE A 1 458 ? -50.618 3.740 -9.258 1.00 57.72 452 PHE A C 1
ATOM 3337 O O . PHE A 1 458 ? -50.544 2.513 -9.182 1.00 58.15 452 PHE A O 1
ATOM 3345 N N . THR A 1 459 ? -51.260 4.364 -10.242 1.00 58.28 453 THR A N 1
ATOM 3346 C CA . THR A 1 459 ? -51.916 3.617 -11.311 1.00 57.58 453 THR A CA 1
ATOM 3347 C C . THR A 1 459 ? -50.899 3.278 -12.393 1.00 57.91 453 THR A C 1
ATOM 3348 O O . THR A 1 459 ? -51.196 2.520 -13.314 1.00 58.0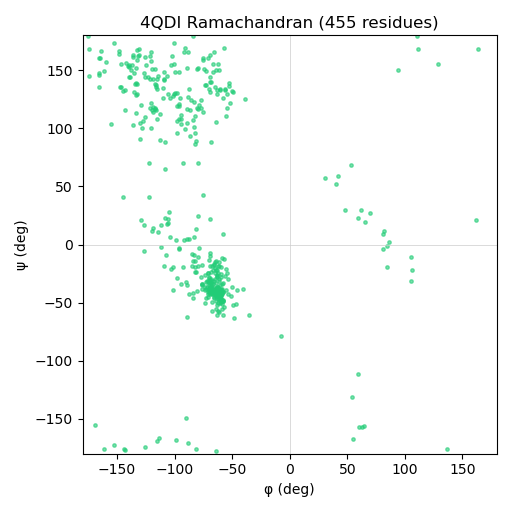9 453 THR A O 1
ATOM 3352 N N . HIS A 1 460 ? -49.699 3.841 -12.264 1.00 57.85 454 HIS A N 1
ATOM 3353 C CA . HIS A 1 460 ? -48.616 3.628 -13.223 1.00 57.80 454 HIS A CA 1
ATOM 3354 C C . HIS A 1 460 ? -49.119 3.376 -14.643 1.00 56.31 454 HIS A C 1
ATOM 3355 O O . HIS A 1 460 ? -48.815 2.351 -15.254 1.00 56.30 454 HIS A O 1
ATOM 3362 N N . MET A 1 461 ? -49.885 4.331 -15.162 1.00 54.27 455 MET A N 1
ATOM 3363 C CA . MET A 1 461 ? -50.447 4.235 -16.504 1.00 52.06 455 MET A CA 1
ATOM 3364 C C . MET A 1 461 ? -49.388 4.162 -17.599 1.00 50.92 455 MET A C 1
ATOM 3365 O O . MET A 1 461 ? -49.696 3.804 -18.734 1.00 50.73 455 MET A O 1
ATOM 3370 N N . GLU A 1 462 ? -48.143 4.498 -17.268 1.00 50.69 456 GLU A N 1
ATOM 3371 C CA . GLU A 1 462 ? -47.075 4.455 -18.262 1.00 50.16 456 GLU A CA 1
ATOM 3372 C C . GLU A 1 462 ? -46.801 3.023 -18.700 1.00 50.95 456 GLU A C 1
ATOM 3373 O O . GLU A 1 462 ? -46.257 2.786 -19.780 1.00 50.24 456 GLU A O 1
ATOM 3379 N N . THR A 1 463 ? -47.181 2.069 -17.855 1.00 51.94 457 THR A N 1
ATOM 3380 C CA . THR A 1 463 ? -46.989 0.659 -18.168 1.00 52.27 457 THR A CA 1
ATOM 3381 C C . THR A 1 463 ? -48.000 0.260 -19.241 1.00 52.56 457 THR A C 1
ATOM 3382 O O . THR A 1 463 ? -47.647 -0.389 -20.226 1.00 51.59 457 THR A O 1
ATOM 3386 N N . LEU A 1 464 ? -49.255 0.659 -19.048 1.00 53.37 458 LEU A N 1
ATOM 3387 C CA . LEU A 1 464 ? -50.306 0.361 -20.015 1.00 54.86 458 LEU A CA 1
ATOM 3388 C C . LEU A 1 464 ? -49.900 0.938 -21.370 1.00 56.37 458 LEU A C 1
ATOM 3389 O O . LEU A 1 464 ? -49.952 0.253 -22.392 1.00 55.42 458 LEU A O 1
ATOM 3394 N N . MET A 1 465 ? -49.489 2.204 -21.360 1.00 57.62 459 MET A N 1
ATOM 3395 C CA . MET A 1 465 ? -49.067 2.893 -22.573 1.00 59.54 459 MET A CA 1
ATOM 3396 C C . MET A 1 465 ? -47.897 2.153 -23.214 1.00 60.76 459 MET A C 1
ATOM 3397 O O . MET A 1 465 ? -47.825 2.031 -24.436 1.00 61.10 459 MET A O 1
ATOM 3402 N N . ALA A 1 466 ? -46.982 1.660 -22.384 1.00 61.69 460 ALA A N 1
ATOM 3403 C CA . ALA A 1 466 ? -45.822 0.926 -22.877 1.00 63.79 460 ALA A CA 1
ATOM 3404 C C . ALA A 1 466 ? -46.264 -0.417 -23.449 1.00 65.11 460 ALA A C 1
ATOM 3405 O O . ALA A 1 466 ? -45.731 -0.880 -24.458 1.00 64.62 460 ALA A O 1
ATOM 3407 N N . ASP A 1 467 ? -47.247 -1.034 -22.796 1.00 67.15 461 ASP A N 1
ATOM 3408 C CA . ASP A 1 467 ? -47.775 -2.325 -23.229 1.00 69.57 461 ASP A CA 1
ATOM 3409 C C . ASP A 1 467 ? -48.510 -2.203 -24.563 1.00 71.33 461 ASP A C 1
ATOM 3410 O O . ASP A 1 467 ? -48.475 -3.118 -25.388 1.00 71.36 461 ASP A O 1
ATOM 3415 N N . LEU A 1 468 ? -49.174 -1.068 -24.766 1.00 73.11 462 LEU A N 1
ATOM 3416 C CA . LEU A 1 468 ? -49.921 -0.823 -25.995 1.00 74.78 462 LEU A CA 1
ATOM 3417 C C . LEU A 1 468 ? -48.981 -0.473 -27.145 1.00 76.24 462 LEU A C 1
ATOM 3418 O O . LEU A 1 468 ? -49.239 -0.821 -28.298 1.00 75.95 462 LEU A O 1
ATOM 3423 N N . MET A 1 469 ? -47.890 0.214 -26.822 1.00 78.04 463 MET A N 1
ATOM 3424 C CA . MET A 1 469 ? -46.908 0.612 -27.822 1.00 80.13 463 MET A CA 1
ATOM 3425 C C . MET A 1 469 ? -46.031 -0.563 -28.241 1.00 80.97 463 MET A C 1
ATOM 3426 O O . MET A 1 469 ? -45.631 -0.668 -29.400 1.00 81.25 463 MET A O 1
ATOM 3431 N N . GLU A 1 470 ? -45.736 -1.444 -27.293 1.00 81.92 464 GLU A N 1
ATOM 3432 C CA . GLU A 1 470 ? -44.907 -2.611 -27.571 1.00 82.87 464 GLU A CA 1
ATOM 3433 C C . GLU A 1 470 ? -45.662 -3.590 -28.468 1.00 83.10 464 GLU A C 1
ATOM 3434 O O . GLU A 1 470 ? -45.098 -4.578 -28.942 1.00 83.30 464 GLU A O 1
ATOM 3440 N N . LYS A 1 471 ? -46.940 -3.303 -28.700 1.00 83.08 465 LYS A N 1
ATOM 3441 C CA . LYS A 1 471 ? -47.783 -4.147 -29.539 1.00 82.96 465 LYS A CA 1
ATOM 3442 C C . LYS A 1 471 ? -47.578 -3.819 -31.016 1.00 82.97 465 LYS A C 1
ATOM 3443 O O . LYS A 1 471 ? -48.488 -3.191 -31.599 1.00 83.05 465 LYS A O 1
#

Sequence (457 aa):
VPLEPWTAQQLQQATQGYWHKDQIPQTEIKRILTDSRHAESGDAFLALKGERFDAHNFVAQVVANGCQVAIVERPIDAEIAQLVVADTRLALGQLGAYRREQNAQLKVIALTGSSGKTTTKEMLGSILSRLAPTLITRGNLNNDLGVPMMLLELRKEHQYAVMELGANHQGEIDYTSKIVQPHVAGILNIGTAHLGEFGGRDGICRAKSEIYRHILPQGVAIVPQQDDFTAEIREAAKSHQIMSFGEGGDVFATEIELLPQSANFQLHTPQGSSFVRLPFAGEHNVQNATAAVAFALALGVSLEDIVKGLEQAQGAKGRLNFIQKAPHLFIDDTYNANPTSMRAAAQVLLQQNGIKVMVMGDIGELGDSSWQEHHDLGRDLAELPLDHIVAVGQFASAALEGAGLHSTKLKAFQTQAEALPFLINLIQTHQPQSMSFLFKGSRFTHMETLMADLMEK

Organism: Acinetobacter baumannii (strain AB307-0294) (NCBI:txid557600)